Protein AF-A0A9P6LMK4-F1 (afdb_monomer)

Foldseek 3Di:
DLDDDLVDFDDDWDDWDWADLDVQKIKTFARDPLRAWAAEEEEAQGCPCVQDADPLRGAPNQVVSPVVHTYIYGHPVLPVVPVQVSVVSSLVVLLPDPRHPPSLAYEYEYLDQVSQQSCQVNVVVRNNHAEYEYQWEPVCVVVHDDHPHAYEYEYEADDDDDADDDRRYHYDYDRPQPTSCCQGPPDPRPPVVVNVVVVLVVLCGRCVRRVPDADPVVSLVCQLVCCQEPVLRLSSNLSSDGQFDWDALPVLRDADTGSPRRSVCSVPQGSVQAAPPWDWAWDDWDDGSPDIDTDTDTDDDLQGDRNSNDNPPDDPLDPPAQKDKDFAQPPDVLADHHNDLVSLVVVCVQVVSAWDGDVGMIIGHLLQRLQVSLCVVVDVLQDDDHDLVVVLVCLVVLCVCVVNVPPDQQAEAEAEFFDQPQDDPVVLVVSVVSVVSSCVVRVNNNYHYPPDSLLVNLLQFFPVVVVLQVVLCVVVVFDDWAKDPLPEAGPAQPADKAKDFRGDSDPVPRDPPDPDDRNHDDPDDDDPPPDDDDDDGHMIMTGDAPQVVFKKKKWWWFWDQDPPADVRIAIDGLAIKMWGQDPVRDIAIEGDDQVNQVVLQHGPCRVRVVVRSSLRSSVVVPDSNCVQCQGTWIFIKGASGRNHTIGGSHIHHLSNHLRCLNRYPPPGSNSSSSSSSVRVSNSPPPVVVVVPPPDDDDDDPDDPDDDPDDDDD

Structure (mmCIF, N/CA/C/O backbone):
data_AF-A0A9P6LMK4-F1
#
_entry.id   AF-A0A9P6LMK4-F1
#
loop_
_atom_site.group_PDB
_atom_site.id
_atom_site.type_symbol
_atom_site.label_atom_id
_atom_site.label_alt_id
_atom_site.label_comp_id
_atom_site.label_asym_id
_atom_site.label_entity_id
_atom_site.label_seq_id
_atom_site.pdbx_PDB_ins_code
_atom_site.Cartn_x
_atom_site.Cartn_y
_atom_site.Cartn_z
_atom_site.occupancy
_atom_site.B_iso_or_equiv
_atom_site.auth_seq_id
_atom_site.auth_comp_id
_atom_site.auth_asym_id
_atom_site.auth_atom_id
_atom_site.pdbx_PDB_model_num
ATOM 1 N N . MET A 1 1 ? -28.584 -21.610 -6.513 1.00 49.00 1 MET A N 1
ATOM 2 C CA . MET A 1 1 ? -27.426 -20.727 -6.280 1.00 49.00 1 MET A CA 1
ATOM 3 C C . MET A 1 1 ? -27.104 -20.815 -4.800 1.00 49.00 1 MET A C 1
ATOM 5 O O . MET A 1 1 ? -28.068 -20.847 -4.040 1.00 49.00 1 MET A O 1
ATOM 9 N N . PRO A 1 2 ? -25.833 -20.981 -4.399 1.00 67.62 2 PRO A N 1
ATOM 10 C CA . PRO A 1 2 ? -25.477 -21.118 -2.985 1.00 67.62 2 PRO A CA 1
ATOM 11 C C . PRO A 1 2 ? -25.819 -19.855 -2.171 1.00 67.62 2 PRO A C 1
ATOM 13 O O . PRO A 1 2 ? -26.168 -19.983 -1.002 1.00 67.62 2 PRO A O 1
ATOM 16 N N . TYR A 1 3 ? -25.845 -18.676 -2.811 1.00 84.88 3 TYR A N 1
ATOM 17 C CA . TYR A 1 3 ? -26.126 -17.379 -2.180 1.00 84.88 3 TYR A CA 1
ATOM 18 C C . TYR A 1 3 ? -27.161 -16.534 -2.955 1.00 84.88 3 TYR A C 1
ATOM 20 O O . TYR A 1 3 ? -27.864 -17.054 -3.831 1.00 84.88 3 TYR A O 1
ATOM 28 N N . ALA A 1 4 ? -27.325 -15.259 -2.572 1.00 83.62 4 ALA A N 1
ATOM 29 C CA . ALA A 1 4 ? -28.369 -14.369 -3.082 1.00 83.62 4 ALA A CA 1
ATOM 30 C C . ALA A 1 4 ? -28.249 -14.098 -4.594 1.00 83.62 4 ALA A C 1
ATOM 32 O O . ALA A 1 4 ? -27.177 -14.158 -5.185 1.00 83.62 4 ALA A O 1
ATOM 33 N N . ASP A 1 5 ? -29.385 -13.798 -5.224 1.00 86.19 5 ASP A N 1
ATOM 34 C CA . ASP A 1 5 ? -29.464 -13.465 -6.647 1.00 86.19 5 ASP A CA 1
ATOM 35 C C . ASP A 1 5 ? -28.920 -12.054 -6.904 1.00 86.19 5 ASP A C 1
ATOM 37 O O . ASP A 1 5 ? -29.637 -11.074 -6.688 1.00 86.19 5 ASP A O 1
ATOM 41 N N . ILE A 1 6 ? -27.682 -11.966 -7.404 1.00 90.00 6 ILE A N 1
ATOM 42 C CA . ILE A 1 6 ? -26.979 -10.693 -7.620 1.00 90.00 6 ILE A CA 1
ATOM 43 C C . ILE A 1 6 ? -27.633 -9.772 -8.661 1.00 90.00 6 ILE A C 1
ATOM 45 O O . ILE A 1 6 ? -27.254 -8.609 -8.775 1.00 90.00 6 ILE A O 1
ATOM 49 N N . SER A 1 7 ? -28.629 -10.261 -9.416 1.00 88.00 7 SER A N 1
ATOM 50 C CA . SER A 1 7 ? -29.440 -9.419 -10.307 1.00 88.00 7 SER A CA 1
ATOM 51 C C . SER A 1 7 ? -30.420 -8.510 -9.553 1.00 88.00 7 SER A C 1
ATOM 53 O O . SER A 1 7 ? -31.051 -7.636 -10.152 1.00 88.00 7 SER A O 1
ATOM 55 N N . LYS A 1 8 ? -30.562 -8.710 -8.238 1.00 91.38 8 LYS A N 1
ATOM 56 C CA . LYS A 1 8 ? -31.382 -7.899 -7.338 1.00 91.38 8 LYS A CA 1
ATOM 57 C C . LYS A 1 8 ? -30.483 -7.167 -6.345 1.00 91.38 8 LYS A C 1
ATOM 59 O O . LYS A 1 8 ? -29.432 -7.685 -5.993 1.00 91.38 8 LYS A O 1
ATOM 64 N N . PRO A 1 9 ? -30.891 -5.987 -5.852 1.00 89.81 9 PRO A N 1
ATOM 65 C CA . PRO A 1 9 ? -30.144 -5.313 -4.800 1.00 89.81 9 PRO A CA 1
ATOM 66 C C . PRO A 1 9 ? -30.101 -6.176 -3.526 1.00 89.81 9 PRO A C 1
ATOM 68 O O . PRO A 1 9 ? -31.093 -6.855 -3.218 1.00 89.81 9 PRO A O 1
ATOM 71 N N . PRO A 1 10 ? -29.000 -6.126 -2.754 1.00 91.06 10 PRO A N 1
ATOM 72 C CA . PRO A 1 10 ? -28.909 -6.841 -1.491 1.00 91.06 10 PRO A CA 1
ATOM 73 C C . PRO A 1 10 ? -29.942 -6.317 -0.486 1.00 91.06 10 PRO A C 1
ATOM 75 O O . PRO A 1 10 ? -30.407 -5.174 -0.560 1.00 91.06 10 PRO A O 1
ATOM 78 N N . ALA A 1 11 ? -30.294 -7.153 0.492 1.00 86.88 11 ALA A N 1
ATOM 79 C CA . ALA A 1 11 ? -31.159 -6.729 1.586 1.00 86.88 11 ALA A CA 1
ATOM 80 C C . ALA A 1 11 ? -30.524 -5.546 2.350 1.00 86.88 11 ALA A C 1
ATOM 82 O O . ALA A 1 11 ? -29.304 -5.522 2.541 1.00 86.88 11 ALA A O 1
ATOM 83 N N . PRO A 1 12 ? -31.327 -4.568 2.806 1.00 85.62 12 PRO A N 1
ATOM 84 C CA . PRO A 1 12 ? -30.803 -3.430 3.544 1.00 85.62 12 PRO A CA 1
ATOM 85 C C . PRO A 1 12 ? -30.159 -3.884 4.855 1.00 85.62 12 PRO A C 1
ATOM 87 O O . PRO A 1 12 ? -30.658 -4.782 5.537 1.00 85.62 12 PRO A O 1
ATOM 90 N N . LEU A 1 13 ? -29.064 -3.221 5.221 1.00 86.19 13 LEU A N 1
ATOM 91 C CA . LEU A 1 13 ? -28.399 -3.462 6.495 1.00 86.19 13 LEU A CA 1
ATOM 92 C C . LEU A 1 13 ? -29.277 -3.019 7.675 1.00 86.19 13 LEU A C 1
ATOM 94 O O . LEU A 1 13 ? -30.058 -2.068 7.545 1.00 86.19 13 LEU A O 1
ATOM 98 N N . PRO A 1 14 ? -29.118 -3.656 8.848 1.00 89.19 14 PRO A N 1
ATOM 99 C CA . PRO A 1 14 ? -29.705 -3.166 10.085 1.00 89.19 14 PRO A CA 1
ATOM 100 C C . PRO A 1 14 ? -29.311 -1.707 10.351 1.00 89.19 14 PRO A C 1
ATOM 102 O O . PRO A 1 14 ? -28.138 -1.333 10.277 1.00 89.19 14 PRO A O 1
ATOM 105 N N . GLN A 1 15 ? -30.306 -0.878 10.659 1.00 88.12 15 GLN A N 1
ATOM 106 C CA . GLN A 1 15 ? -30.102 0.523 11.019 1.00 88.12 15 GLN A CA 1
ATOM 107 C C . GLN A 1 15 ? -29.977 0.679 12.533 1.00 88.12 15 GLN A C 1
ATOM 109 O O . GLN A 1 15 ? -30.588 -0.064 13.304 1.00 88.12 15 GLN A O 1
ATOM 114 N N . THR A 1 16 ? -29.204 1.678 12.952 1.00 91.50 16 THR A N 1
ATOM 115 C CA . THR A 1 16 ? -29.084 2.053 14.358 1.00 91.50 16 THR A CA 1
ATOM 116 C C . THR A 1 16 ? -30.413 2.602 14.871 1.00 91.50 16 THR A C 1
ATOM 118 O O . THR A 1 16 ? -30.979 3.543 14.319 1.00 91.50 16 THR A O 1
ATOM 121 N N . GLN A 1 17 ? -30.917 2.007 15.951 1.00 91.44 17 GLN A N 1
ATOM 122 C CA . GLN A 1 17 ? -32.115 2.468 16.646 1.00 91.44 17 GLN A CA 1
ATOM 123 C C . GLN A 1 17 ? -31.818 2.533 18.142 1.00 91.44 17 GLN A C 1
ATOM 125 O O . GLN A 1 17 ? -31.775 1.498 18.809 1.00 91.44 17 GLN A O 1
ATOM 130 N N . LEU A 1 18 ? -31.577 3.750 18.638 1.00 94.88 18 LEU A N 1
ATOM 131 C CA . LEU A 1 18 ? -31.306 4.020 20.047 1.00 94.88 18 LEU A CA 1
ATOM 132 C C . LEU A 1 18 ? -32.566 4.546 20.734 1.00 94.88 18 LEU A C 1
ATOM 134 O O . LEU A 1 18 ? -32.970 5.689 20.520 1.00 94.88 18 LEU A O 1
ATOM 138 N N . ASP A 1 19 ? -33.146 3.725 21.598 1.00 96.50 19 ASP A N 1
ATOM 139 C CA . ASP A 1 19 ? -34.318 4.080 22.387 1.00 96.50 19 ASP A CA 1
ATOM 140 C C . ASP A 1 19 ? -33.890 4.540 23.789 1.00 96.50 19 ASP A C 1
ATOM 142 O O . ASP A 1 19 ? -33.058 3.916 24.453 1.00 96.50 19 ASP A O 1
ATOM 146 N N . THR A 1 20 ? -34.473 5.635 24.280 1.00 97.00 20 THR A N 1
ATOM 147 C CA . THR A 1 20 ? -34.268 6.070 25.671 1.00 97.00 20 THR A CA 1
ATOM 148 C C . THR A 1 20 ? -35.198 5.282 26.590 1.00 97.00 20 THR A C 1
ATOM 150 O O . THR A 1 20 ? -36.416 5.419 26.499 1.00 97.00 20 THR A O 1
ATOM 153 N N . VAL A 1 21 ? -34.636 4.479 27.499 1.00 97.06 21 VAL A N 1
ATOM 154 C CA . VAL A 1 21 ? -35.409 3.709 28.492 1.00 97.06 21 VAL A CA 1
ATOM 155 C C . VAL A 1 21 ? -35.753 4.591 29.694 1.00 97.06 21 VAL A C 1
ATOM 157 O O . VAL A 1 21 ? -36.887 4.601 30.171 1.00 97.06 21 VAL A O 1
ATOM 160 N N . SER A 1 22 ? -34.771 5.349 30.179 1.00 96.62 22 SER A N 1
ATOM 161 C CA . SER A 1 22 ? -34.917 6.377 31.212 1.00 96.62 22 SER A CA 1
ATOM 162 C C . SER A 1 22 ? -33.724 7.333 31.165 1.00 96.62 22 SER A C 1
ATOM 164 O O . SER A 1 22 ? -32.778 7.120 30.412 1.00 96.62 22 SER A O 1
ATOM 166 N N . ASP A 1 23 ? -33.721 8.374 31.998 1.00 95.38 23 ASP A N 1
ATOM 167 C CA . ASP A 1 23 ? -32.556 9.255 32.144 1.00 95.38 23 ASP A CA 1
ATOM 168 C C . ASP A 1 23 ? -31.290 8.451 32.513 1.00 95.38 23 ASP A C 1
ATOM 170 O O . ASP A 1 23 ? -31.252 7.786 33.550 1.00 95.38 23 ASP A O 1
ATOM 174 N N . GLY A 1 24 ? -30.279 8.488 31.637 1.00 95.75 24 GLY A N 1
ATOM 175 C CA . GLY A 1 24 ? -29.028 7.733 31.767 1.00 95.75 24 GLY A CA 1
ATOM 176 C C . GLY A 1 24 ? -29.116 6.240 31.423 1.00 95.75 24 GLY A C 1
ATOM 177 O O . GLY A 1 24 ? -28.181 5.510 31.739 1.00 95.75 24 GLY A O 1
ATOM 178 N N . VAL A 1 25 ? -30.207 5.769 30.802 1.00 98.06 25 VAL A N 1
ATOM 179 C CA . VAL A 1 25 ? -30.362 4.378 30.340 1.00 98.06 25 VAL A CA 1
ATOM 180 C C . VAL A 1 25 ? -30.892 4.354 28.907 1.00 98.06 25 VAL A C 1
ATOM 182 O O . VAL A 1 25 ? -31.974 4.874 28.627 1.00 98.06 25 VAL A O 1
ATOM 185 N N . SER A 1 26 ? -30.157 3.712 28.002 1.00 98.31 26 SER A N 1
ATOM 186 C CA . SER A 1 26 ? -30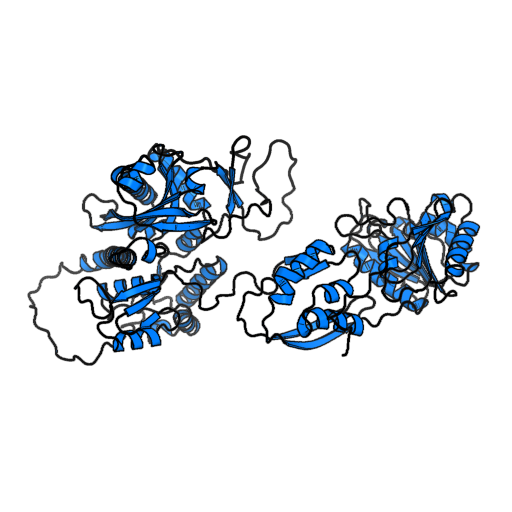.526 3.581 26.584 1.00 98.31 26 SER A CA 1
ATOM 187 C C . SER A 1 26 ? -30.516 2.126 26.129 1.00 98.31 26 SER A C 1
ATOM 189 O O . SER A 1 26 ? -29.826 1.306 26.730 1.00 98.31 26 SER A O 1
ATOM 191 N N . LEU A 1 27 ? -31.287 1.809 25.090 1.00 98.44 27 LEU A N 1
ATOM 192 C CA . LEU A 1 27 ? -31.369 0.491 24.467 1.00 98.44 27 LEU A CA 1
ATOM 193 C C . LEU A 1 27 ? -31.049 0.610 22.976 1.00 98.44 27 LEU A C 1
ATOM 195 O O . LEU A 1 27 ? -31.648 1.424 22.281 1.00 98.44 27 LEU A O 1
ATOM 199 N N . LEU A 1 28 ? -30.130 -0.220 22.490 1.00 98.12 28 LEU A N 1
ATOM 200 C CA . LEU A 1 28 ? -29.756 -0.329 21.085 1.00 98.12 28 LEU A CA 1
ATOM 201 C C . LEU A 1 28 ? -30.049 -1.743 20.572 1.00 98.12 28 LEU A C 1
ATOM 203 O O . LEU A 1 28 ? -29.677 -2.739 21.198 1.00 98.12 28 LEU A O 1
ATOM 207 N N . LEU A 1 29 ? -30.733 -1.824 19.432 1.00 97.44 29 LEU A N 1
ATOM 208 C CA . LEU A 1 29 ? -31.042 -3.084 18.750 1.00 97.44 29 LEU A CA 1
ATOM 209 C C . LEU A 1 29 ? -29.797 -3.703 18.084 1.00 97.44 29 LEU A C 1
ATOM 211 O O . LEU A 1 29 ? -28.877 -2.967 17.733 1.00 97.44 29 LEU A O 1
ATOM 215 N N . PRO A 1 30 ? -29.769 -5.033 17.859 1.00 95.69 30 PRO A N 1
ATOM 216 C CA . PRO A 1 30 ? -28.640 -5.704 17.230 1.00 95.69 30 PRO A CA 1
ATOM 217 C C . PRO A 1 30 ? -28.463 -5.229 15.790 1.00 95.69 30 PRO A C 1
ATOM 219 O O . PRO A 1 30 ? -29.439 -5.051 15.056 1.00 95.69 30 PRO A O 1
ATOM 222 N N . LEU A 1 31 ? -27.204 -5.104 15.379 1.00 94.88 31 LEU A N 1
ATOM 223 C CA . LEU A 1 31 ? -26.791 -4.670 14.045 1.00 94.88 31 LEU A CA 1
ATOM 224 C C . LEU A 1 31 ? -26.336 -5.831 13.148 1.00 94.88 31 LEU A C 1
ATOM 226 O O . LEU A 1 31 ? -25.903 -5.613 12.021 1.00 94.88 31 LEU A O 1
ATOM 230 N N . SER A 1 32 ? -26.484 -7.076 13.610 1.00 92.44 32 SER A N 1
ATOM 231 C CA . SER A 1 32 ? -26.269 -8.264 12.777 1.00 92.44 32 SER A CA 1
ATOM 232 C C . SER A 1 32 ? -27.483 -8.569 11.887 1.00 92.44 32 SER A C 1
ATOM 234 O O . SER A 1 32 ? -28.632 -8.319 12.266 1.00 92.44 32 SER A O 1
ATOM 236 N N . ARG A 1 33 ? -27.252 -9.208 10.729 1.00 90.12 33 ARG A N 1
ATOM 237 C CA . ARG A 1 33 ? -28.308 -9.663 9.793 1.00 90.12 33 ARG A CA 1
ATOM 238 C C . ARG A 1 33 ? -29.353 -10.584 10.439 1.00 90.12 33 ARG A C 1
ATOM 240 O O . ARG A 1 33 ? -30.477 -10.667 9.954 1.00 90.12 33 ARG A O 1
ATOM 247 N N . ARG A 1 34 ? -29.007 -11.249 11.549 1.00 91.00 34 ARG A N 1
ATOM 248 C CA . ARG A 1 34 ? -29.935 -12.085 12.328 1.00 91.00 34 ARG A CA 1
ATOM 249 C C . ARG A 1 34 ? -31.117 -11.274 12.872 1.00 91.00 34 ARG A C 1
ATOM 251 O O . ARG A 1 34 ? -32.186 -11.839 13.082 1.00 91.00 34 ARG A O 1
ATOM 258 N N . GLY A 1 35 ? -30.932 -9.975 13.128 1.00 92.31 35 GLY A N 1
ATOM 259 C CA . GLY A 1 35 ? -31.978 -9.047 13.577 1.00 92.31 35 GLY A CA 1
ATOM 260 C C . GLY A 1 35 ? -32.536 -9.300 14.986 1.00 92.31 35 GLY A C 1
ATOM 261 O O . GLY A 1 35 ? -33.314 -8.485 15.483 1.00 92.31 35 GLY A O 1
ATOM 262 N N . VAL A 1 36 ? -32.132 -10.395 15.631 1.00 95.31 36 VAL A N 1
ATOM 263 C CA . VAL A 1 36 ? -32.471 -10.797 17.000 1.00 95.31 36 VAL A CA 1
ATOM 264 C C . VAL A 1 36 ? -31.218 -11.306 17.708 1.00 95.31 36 VAL A C 1
ATOM 266 O O . VAL A 1 36 ? -30.311 -11.839 17.063 1.00 95.31 36 VAL A O 1
ATOM 269 N N . GLY A 1 37 ? -31.180 -11.185 19.031 1.00 96.75 37 GLY A N 1
ATOM 270 C CA . GLY A 1 37 ? -30.069 -11.682 19.839 1.00 96.75 37 GLY A CA 1
ATOM 271 C C . GLY A 1 37 ? -30.296 -11.497 21.335 1.00 96.75 37 GLY A C 1
ATOM 272 O O . GLY A 1 37 ? -31.302 -10.905 21.727 1.00 96.75 37 GLY A O 1
ATOM 273 N N . PRO A 1 38 ? -29.409 -12.029 22.187 1.00 98.12 38 PRO A N 1
ATOM 274 C CA . PRO A 1 38 ? -29.599 -11.979 23.628 1.00 98.12 38 PRO A CA 1
ATOM 275 C C . PRO A 1 38 ? -29.313 -10.584 24.184 1.00 98.12 38 PRO A C 1
ATOM 277 O O . PRO A 1 38 ? -28.677 -9.740 23.544 1.00 98.12 38 PRO A O 1
ATOM 280 N N . GLY A 1 39 ? -29.767 -10.362 25.413 1.00 98.38 39 GLY A N 1
ATOM 281 C CA . GLY A 1 39 ? -29.558 -9.103 26.107 1.00 98.38 39 GLY A CA 1
ATOM 282 C C . GLY A 1 39 ? -28.141 -8.949 26.656 1.00 98.38 39 GLY A C 1
ATOM 283 O O . GLY A 1 39 ? -27.558 -9.881 27.210 1.00 98.38 39 GLY A O 1
ATOM 284 N N . LEU A 1 40 ? -27.606 -7.739 26.556 1.00 98.75 40 LEU A N 1
ATOM 285 C CA . LEU A 1 40 ? -26.348 -7.331 27.160 1.00 98.75 40 LEU A CA 1
ATOM 286 C C . LEU A 1 40 ? -26.556 -6.006 27.889 1.00 98.75 40 LEU A C 1
ATOM 288 O O . LEU A 1 40 ? -27.012 -5.030 27.299 1.00 98.75 40 LEU A O 1
ATOM 292 N N . VAL A 1 41 ? -26.209 -5.957 29.170 1.00 98.75 41 VAL A N 1
ATOM 293 C CA . VAL A 1 41 ? -26.172 -4.713 29.940 1.00 98.75 41 VAL A CA 1
ATOM 294 C C . VAL A 1 41 ? -24.727 -4.239 30.013 1.00 98.75 41 VAL A C 1
ATOM 296 O O . VAL A 1 41 ? -23.855 -4.985 30.455 1.00 98.75 41 VAL A O 1
ATOM 299 N N . ILE A 1 42 ? -24.468 -2.997 29.615 1.00 98.75 42 ILE A N 1
ATOM 300 C CA . ILE A 1 42 ? -23.147 -2.377 29.734 1.00 98.75 42 ILE A CA 1
ATOM 301 C C . ILE A 1 42 ? -23.215 -1.146 30.640 1.00 98.75 42 ILE A C 1
ATOM 303 O O . ILE A 1 42 ? -24.103 -0.304 30.519 1.00 98.75 42 ILE A O 1
ATOM 307 N N . LEU A 1 43 ? -22.273 -1.054 31.569 1.00 98.50 43 LEU A N 1
ATOM 308 C CA . LEU A 1 43 ? -22.093 0.066 32.484 1.00 98.50 43 LEU A CA 1
ATOM 309 C C . LEU A 1 43 ? -20.969 0.935 31.928 1.00 98.50 43 LEU A C 1
ATOM 311 O O . LEU A 1 43 ? -19.823 0.481 31.847 1.00 98.50 43 LEU A O 1
ATOM 315 N N . VAL A 1 44 ? -21.315 2.147 31.506 1.00 96.94 44 VAL A N 1
ATOM 316 C CA . VAL A 1 44 ? -20.439 3.037 30.737 1.00 96.94 44 VAL A CA 1
ATOM 317 C C . VAL A 1 44 ? -20.318 4.406 31.412 1.00 96.94 44 VAL A C 1
ATOM 319 O O . VAL A 1 44 ? -21.247 4.829 32.103 1.00 96.94 44 VAL A O 1
ATOM 322 N N . PRO A 1 45 ? -19.206 5.135 31.203 1.00 92.56 45 PRO A N 1
ATOM 323 C CA . PRO A 1 45 ? -19.042 6.469 31.778 1.00 92.56 45 PRO A CA 1
ATOM 324 C C . PRO A 1 45 ? -20.060 7.476 31.225 1.00 92.56 45 PRO A C 1
ATOM 326 O O . PRO A 1 45 ? -20.534 8.331 31.969 1.00 92.56 45 PRO A O 1
ATOM 329 N N . SER A 1 46 ? -20.417 7.368 29.940 1.00 92.25 46 SER A N 1
ATOM 330 C CA . SER A 1 46 ? -21.453 8.191 29.315 1.00 92.25 46 SER A CA 1
ATOM 331 C C . SER A 1 46 ? -22.106 7.503 28.107 1.00 92.25 46 SER A C 1
ATOM 333 O O . SER A 1 46 ? -21.477 6.676 27.447 1.00 92.25 46 SER A O 1
ATOM 335 N N . ILE A 1 47 ? -23.358 7.871 27.810 1.00 92.50 47 ILE A N 1
ATOM 336 C CA . ILE A 1 47 ? -24.125 7.493 26.612 1.00 92.50 47 ILE A CA 1
ATOM 337 C C . ILE A 1 47 ? -24.236 8.631 25.585 1.00 92.50 47 ILE A C 1
ATOM 339 O O . ILE A 1 47 ? -24.868 8.439 24.552 1.00 92.50 47 ILE A O 1
ATOM 343 N N . GLU A 1 48 ? -23.639 9.804 25.821 1.00 91.94 48 GLU A N 1
ATOM 344 C CA . GLU A 1 48 ? -23.728 10.949 24.895 1.00 91.94 48 GLU A CA 1
ATOM 345 C C . GLU A 1 48 ? -23.247 10.580 23.480 1.00 91.94 48 GLU A C 1
ATOM 347 O O . GLU A 1 48 ? -23.871 10.932 22.482 1.00 91.94 48 GLU A O 1
ATOM 352 N N . LYS A 1 49 ? -22.179 9.780 23.406 1.00 93.50 49 LYS A N 1
ATOM 353 C CA . LYS A 1 49 ? -21.586 9.265 22.167 1.00 93.50 49 LYS A CA 1
ATOM 354 C C . LYS A 1 49 ? -21.983 7.811 21.866 1.00 93.50 49 LYS A C 1
ATOM 356 O O . LYS A 1 49 ? -21.219 7.083 21.241 1.00 93.50 49 LYS A O 1
ATOM 361 N N . ALA A 1 50 ? -23.166 7.364 22.300 1.00 94.00 50 ALA A N 1
ATOM 362 C CA . ALA A 1 50 ? -23.605 5.963 22.179 1.00 94.00 50 ALA A CA 1
ATOM 363 C C . ALA A 1 50 ? -23.733 5.435 20.739 1.00 94.00 50 ALA A C 1
ATOM 365 O O . ALA A 1 50 ? -23.780 4.223 20.550 1.00 94.00 50 ALA A O 1
ATOM 366 N N . LEU A 1 51 ? -23.812 6.323 19.743 1.00 95.44 51 LEU A N 1
ATOM 367 C CA . LEU A 1 51 ? -23.844 5.978 18.316 1.00 95.44 51 LEU A CA 1
ATOM 368 C C . LEU A 1 51 ? -22.625 6.509 17.549 1.00 95.44 51 LEU A C 1
ATOM 370 O O . LEU A 1 51 ? -22.613 6.463 16.323 1.00 95.44 51 LEU A O 1
ATOM 374 N N . ALA A 1 52 ? -21.627 7.056 18.248 1.00 93.88 52 ALA A N 1
ATOM 375 C CA . ALA A 1 52 ? -20.476 7.666 17.600 1.00 93.88 52 ALA A CA 1
ATOM 376 C C . ALA A 1 52 ? -19.522 6.609 17.036 1.00 93.88 52 ALA A C 1
ATOM 378 O O . ALA A 1 52 ? -19.372 5.513 17.591 1.00 93.88 52 ALA A O 1
ATOM 379 N N . ILE A 1 53 ? -18.854 7.005 15.958 1.00 91.12 53 ILE A N 1
ATOM 380 C CA . ILE A 1 53 ? -17.721 6.327 15.344 1.00 91.12 53 ILE A CA 1
ATOM 381 C C . ILE A 1 53 ? -16.701 7.433 15.069 1.00 91.12 53 ILE A C 1
ATOM 383 O O . ILE A 1 53 ? -17.012 8.378 14.346 1.00 91.12 53 ILE A O 1
ATOM 387 N N . GLU A 1 54 ? -15.529 7.370 15.698 1.00 89.69 54 GLU A N 1
ATOM 388 C CA . GLU A 1 54 ? -14.466 8.374 15.530 1.00 89.69 54 GLU A CA 1
ATOM 389 C C . GLU A 1 54 ? -13.212 7.661 15.036 1.00 89.69 54 GLU A C 1
ATOM 391 O O . GLU A 1 54 ? -12.803 6.665 15.630 1.00 89.69 54 GLU A O 1
ATOM 396 N N . ASP A 1 55 ? -12.643 8.132 13.924 1.00 84.31 55 ASP A N 1
ATOM 397 C CA . ASP A 1 55 ? -11.451 7.550 13.291 1.00 84.31 55 ASP A CA 1
ATOM 398 C C . ASP A 1 55 ? -11.550 6.022 13.072 1.00 84.31 55 ASP A C 1
ATOM 400 O O . ASP A 1 55 ? -10.605 5.273 13.313 1.00 84.31 55 ASP A O 1
ATOM 404 N N . GLY A 1 56 ? -12.727 5.544 12.646 1.00 83.56 56 GLY A N 1
ATOM 405 C CA . GLY A 1 56 ? -13.008 4.118 12.420 1.00 83.56 56 GLY A CA 1
ATOM 406 C C . GLY A 1 56 ? -13.227 3.292 13.696 1.00 83.56 56 GLY A C 1
ATOM 407 O O . GLY A 1 56 ? -13.367 2.072 13.625 1.00 83.56 56 GLY A O 1
ATOM 408 N N . VAL A 1 57 ? -13.263 3.922 14.876 1.00 89.88 57 VAL A N 1
ATOM 409 C CA . VAL A 1 57 ? -13.487 3.247 16.161 1.00 89.88 57 VAL A CA 1
ATOM 410 C C . VAL A 1 57 ? -14.945 3.416 16.601 1.00 89.88 57 VAL A C 1
ATOM 412 O O . VAL A 1 57 ? -15.354 4.536 16.926 1.00 89.88 57 VAL A O 1
ATOM 415 N N . PRO A 1 58 ? -15.744 2.333 16.671 1.00 92.62 58 PRO A N 1
ATOM 416 C CA . PRO A 1 58 ? -17.120 2.415 17.137 1.00 92.62 58 PRO A CA 1
ATOM 417 C C . PRO A 1 58 ? -17.202 2.595 18.656 1.00 92.62 58 PRO A C 1
ATOM 419 O O . PRO A 1 58 ? -16.408 2.050 19.428 1.00 92.62 58 PRO A O 1
ATOM 422 N N . SER A 1 59 ? -18.228 3.319 19.100 1.00 95.56 59 SER A N 1
ATOM 423 C CA . SER A 1 59 ? -18.621 3.373 20.509 1.00 95.56 59 SER A CA 1
ATOM 424 C C . SER A 1 59 ? -18.967 1.983 21.070 1.00 95.56 59 SER A C 1
ATOM 426 O O . SER A 1 59 ? -19.327 1.060 20.335 1.00 95.56 59 SER A O 1
ATOM 428 N N . LEU A 1 60 ? -18.915 1.833 22.400 1.00 96.56 60 LEU A N 1
ATOM 429 C CA . LEU A 1 60 ? -19.215 0.557 23.065 1.00 96.56 60 LEU A CA 1
ATOM 430 C C . LEU A 1 60 ? -20.593 -0.025 22.699 1.00 96.56 60 LEU A C 1
ATOM 432 O O . LEU A 1 60 ? -20.646 -1.223 22.416 1.00 96.56 60 LEU A O 1
ATOM 436 N N . PRO A 1 61 ? -21.700 0.752 22.672 1.00 97.12 61 PRO A N 1
ATOM 437 C CA . PRO A 1 61 ? -22.993 0.200 22.283 1.00 97.12 61 PRO A CA 1
ATOM 438 C C . PRO A 1 61 ? -23.005 -0.316 20.843 1.00 97.12 61 PRO A C 1
ATOM 440 O O . PRO A 1 61 ? -23.484 -1.426 20.620 1.00 97.12 61 PRO A O 1
ATOM 443 N N . ILE A 1 62 ? -22.441 0.439 19.890 1.00 95.81 62 ILE A N 1
ATOM 444 C CA . ILE A 1 62 ? -22.347 0.022 18.481 1.00 95.81 62 ILE A CA 1
ATOM 445 C C . ILE A 1 62 ? -21.562 -1.282 18.368 1.00 95.81 62 ILE A C 1
ATOM 447 O O . ILE A 1 62 ? -22.075 -2.247 17.808 1.00 95.81 62 ILE A O 1
ATOM 451 N N . LYS A 1 63 ? -20.373 -1.349 18.980 1.00 94.69 63 LYS A N 1
ATOM 452 C CA . LYS A 1 63 ? -19.503 -2.527 18.913 1.00 94.69 63 LYS A CA 1
ATOM 453 C C . LYS A 1 63 ? -20.211 -3.800 19.389 1.00 94.69 63 LYS A C 1
ATOM 455 O O . LYS A 1 63 ? -20.143 -4.840 18.742 1.00 94.69 63 LYS A O 1
ATOM 460 N N . TRP A 1 64 ? -20.930 -3.728 20.510 1.00 97.00 64 TRP A N 1
ATOM 461 C CA . TRP A 1 64 ? -21.683 -4.876 21.027 1.00 97.00 64 TRP A CA 1
ATOM 462 C C . TRP A 1 64 ? -22.956 -5.181 20.228 1.00 97.00 64 TRP A C 1
ATOM 464 O O . TRP A 1 64 ? -23.362 -6.341 20.142 1.00 97.00 64 TRP A O 1
ATOM 474 N N . ALA A 1 65 ? -23.582 -4.179 19.617 1.00 96.62 65 ALA A N 1
ATOM 475 C CA . ALA A 1 65 ? -24.718 -4.402 18.735 1.00 96.62 65 ALA A CA 1
ATOM 476 C C . ALA A 1 65 ? -24.297 -5.094 17.424 1.00 96.62 65 ALA A C 1
ATOM 478 O O . ALA A 1 65 ? -25.027 -5.963 16.939 1.00 96.62 65 ALA A O 1
ATOM 479 N N . GLU A 1 66 ? -23.116 -4.780 16.878 1.00 93.88 66 GLU A N 1
ATOM 480 C CA . GLU A 1 66 ? -22.526 -5.457 15.708 1.00 93.88 66 GLU A CA 1
ATOM 481 C C . GLU A 1 66 ? -22.213 -6.936 15.986 1.00 93.88 66 GLU A C 1
ATOM 483 O O . GLU A 1 66 ? -22.443 -7.785 15.128 1.00 93.88 66 GLU A O 1
ATOM 488 N N . GLU A 1 67 ? -21.851 -7.279 17.227 1.00 94.88 67 GLU A N 1
ATOM 489 C CA . GLU A 1 67 ? -21.736 -8.668 17.712 1.00 94.88 67 GLU A CA 1
ATOM 490 C C . GLU A 1 67 ? -23.089 -9.395 17.845 1.00 94.88 67 GLU A C 1
ATOM 492 O O . GLU A 1 67 ? -23.144 -10.557 18.252 1.00 94.88 67 GLU A O 1
ATOM 497 N N . GLY A 1 68 ? -24.199 -8.723 17.530 1.00 95.38 68 GLY A N 1
ATOM 498 C CA . GLY A 1 68 ? -25.542 -9.289 17.531 1.00 95.38 68 GLY A CA 1
ATOM 499 C C . GLY A 1 68 ? -26.259 -9.258 18.879 1.00 95.38 68 GLY A C 1
ATOM 500 O O . GLY A 1 68 ? -27.262 -9.954 19.020 1.00 95.38 68 GLY A O 1
ATOM 501 N N . TYR A 1 69 ? -25.795 -8.478 19.857 1.00 97.81 69 TYR A N 1
ATOM 502 C CA . TYR A 1 69 ? -26.506 -8.293 21.126 1.00 97.81 69 TYR A CA 1
ATOM 503 C C . TYR A 1 69 ? -27.539 -7.165 21.046 1.00 97.81 69 TYR A C 1
ATOM 505 O O . TYR A 1 69 ? -27.389 -6.216 20.278 1.00 97.81 69 TYR A O 1
ATOM 513 N N . ILE A 1 70 ? -28.563 -7.228 21.900 1.00 98.12 70 ILE A N 1
ATOM 514 C CA . ILE A 1 70 ? -29.321 -6.028 22.279 1.00 98.12 70 ILE A CA 1
ATOM 515 C C . ILE A 1 70 ? -28.618 -5.405 23.460 1.00 98.12 70 ILE A C 1
ATOM 517 O O . ILE A 1 70 ? -28.455 -6.050 24.496 1.00 98.12 70 ILE A O 1
ATOM 521 N N . VAL A 1 71 ? -28.239 -4.145 23.321 1.00 98.56 71 VAL A N 1
ATOM 522 C CA . VAL A 1 71 ? -27.386 -3.483 24.296 1.00 98.56 71 VAL A CA 1
ATOM 523 C C . VAL A 1 71 ? -28.207 -2.491 25.097 1.00 98.56 71 VAL A C 1
ATOM 525 O O . VAL A 1 71 ? -28.732 -1.536 24.538 1.00 98.56 71 VAL A O 1
ATOM 528 N N . VAL A 1 72 ? -28.291 -2.686 26.412 1.00 98.69 72 VAL A N 1
ATOM 529 C CA . VAL A 1 72 ? -28.754 -1.651 27.338 1.00 98.69 72 VAL A CA 1
ATOM 530 C C . VAL A 1 72 ? -27.545 -0.990 27.985 1.00 98.69 72 VAL A C 1
ATOM 532 O O . VAL A 1 72 ? -26.850 -1.613 28.788 1.00 98.69 72 VAL A O 1
ATOM 535 N N . ALA A 1 73 ? -27.294 0.270 27.641 1.00 98.50 73 ALA A N 1
ATOM 536 C CA . ALA A 1 73 ? -26.214 1.060 28.216 1.00 98.50 73 ALA A CA 1
ATOM 537 C C . ALA A 1 73 ? -26.728 1.906 29.386 1.00 98.50 73 ALA A C 1
ATOM 539 O O . ALA A 1 73 ? -27.711 2.636 29.243 1.00 98.50 73 ALA A O 1
ATOM 540 N N . ILE A 1 74 ? -26.058 1.805 30.534 1.00 98.38 74 ILE A N 1
ATOM 541 C CA . ILE A 1 74 ? -26.379 2.516 31.776 1.00 98.38 74 ILE A CA 1
ATOM 542 C C . ILE A 1 74 ? -25.217 3.460 32.108 1.00 98.38 74 ILE A C 1
ATOM 544 O O . ILE A 1 74 ? -24.080 3.004 32.209 1.00 98.38 74 ILE A O 1
ATOM 548 N N . GLU A 1 75 ? -25.496 4.750 32.305 1.00 96.44 75 GLU A N 1
ATOM 549 C CA . GLU A 1 75 ? -24.536 5.741 32.818 1.00 96.44 75 GLU A CA 1
ATOM 550 C C . GLU A 1 75 ? -24.418 5.690 34.347 1.00 96.44 75 GLU A C 1
ATOM 552 O O . GLU A 1 75 ? -25.362 5.326 35.054 1.00 96.44 75 GLU A O 1
ATOM 557 N N . GLN A 1 76 ? -23.296 6.176 34.885 1.00 94.56 76 GLN A N 1
ATOM 558 C CA . GLN A 1 76 ? -23.068 6.258 36.333 1.00 94.56 76 GLN A CA 1
ATOM 559 C C . GLN A 1 76 ? -24.197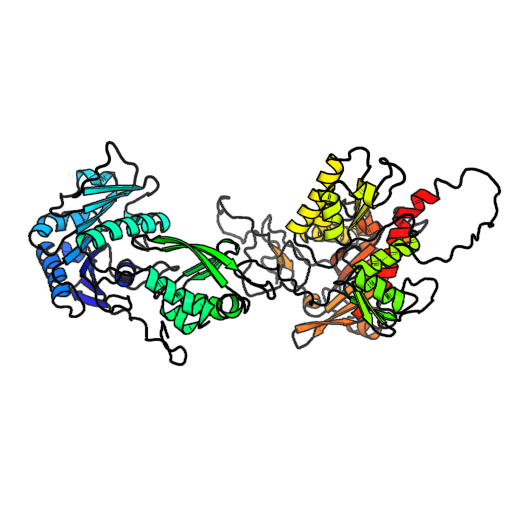 6.977 37.091 1.00 94.56 76 GLN A C 1
ATOM 561 O O . GLN A 1 76 ? -24.707 6.447 38.081 1.00 94.56 76 GLN A O 1
ATOM 566 N N . LYS A 1 77 ? -24.663 8.126 36.587 1.00 94.25 77 LYS A N 1
ATOM 567 C CA . LYS A 1 77 ? -25.729 8.927 37.218 1.00 94.25 77 LYS A CA 1
ATOM 568 C C . LYS A 1 77 ? -27.049 8.162 37.417 1.00 94.25 77 LYS A C 1
ATOM 570 O O . LYS A 1 77 ? -27.826 8.484 38.314 1.00 94.25 77 LYS A O 1
ATOM 575 N N . ALA A 1 78 ? -27.327 7.154 36.583 1.00 95.50 78 ALA A N 1
ATOM 576 C CA . ALA A 1 78 ? -28.537 6.341 36.695 1.00 95.50 78 ALA A CA 1
ATOM 577 C C . ALA A 1 78 ? -28.445 5.332 37.853 1.00 95.50 78 ALA A C 1
ATOM 579 O O . ALA A 1 78 ? -29.467 4.960 38.432 1.00 95.50 78 ALA A O 1
ATOM 580 N N . LEU A 1 79 ? -27.232 4.913 38.225 1.00 94.94 79 LEU A N 1
ATOM 581 C CA . LEU A 1 79 ? -26.990 4.016 39.358 1.00 94.94 79 LEU A CA 1
ATOM 582 C C . LEU A 1 79 ? -26.931 4.757 40.699 1.00 94.94 79 LEU A C 1
ATOM 584 O O . LEU A 1 79 ? -27.283 4.176 41.721 1.00 94.94 79 LEU A O 1
ATOM 588 N N . GLU A 1 80 ? -26.524 6.029 40.699 1.00 91.12 80 GLU A N 1
ATOM 589 C CA . GLU A 1 80 ? -26.436 6.864 41.910 1.00 91.12 80 GLU A CA 1
ATOM 590 C C . GLU A 1 80 ? -27.795 7.085 42.589 1.00 91.12 80 GLU A C 1
ATOM 592 O O . GLU A 1 80 ? -27.853 7.281 43.802 1.00 91.12 80 GLU A O 1
ATOM 597 N N . LYS A 1 81 ? -28.893 7.021 41.823 1.00 84.06 81 LYS A N 1
ATOM 598 C CA . LYS A 1 81 ? -30.259 7.108 42.358 1.00 84.06 81 LYS A CA 1
ATOM 599 C C . LYS A 1 81 ? -30.641 5.826 43.106 1.00 84.06 81 LYS A C 1
ATOM 601 O O . LYS A 1 81 ? -31.004 5.889 44.276 1.00 84.06 81 LYS A O 1
ATOM 606 N N . ASP A 1 82 ? -30.577 4.683 42.422 1.00 93.25 82 ASP A N 1
ATOM 607 C CA . ASP A 1 82 ? -30.839 3.349 42.978 1.00 93.25 82 ASP A CA 1
ATOM 608 C C . ASP A 1 82 ? -30.343 2.259 42.009 1.00 93.25 82 ASP A C 1
ATOM 610 O O . ASP A 1 82 ? -30.994 1.926 41.016 1.00 93.25 82 ASP A O 1
ATOM 614 N N . ALA A 1 83 ? -29.184 1.671 42.311 1.00 95.06 83 ALA A N 1
ATOM 615 C CA . ALA A 1 83 ? -28.555 0.658 41.467 1.00 95.06 83 ALA A CA 1
ATOM 616 C C . ALA A 1 83 ? -29.433 -0.590 41.249 1.00 95.06 83 ALA A C 1
ATOM 618 O O . ALA A 1 83 ? -29.420 -1.173 40.161 1.00 95.06 83 ALA A O 1
ATOM 619 N N . LYS A 1 84 ? -30.225 -1.000 42.251 1.00 95.00 84 LYS A N 1
ATOM 620 C CA . LYS A 1 84 ? -31.060 -2.204 42.164 1.00 95.00 84 LYS A CA 1
ATOM 621 C C . LYS A 1 84 ? -32.245 -1.988 41.230 1.00 95.00 84 LYS A C 1
ATOM 623 O O . LYS A 1 84 ? -32.523 -2.847 40.385 1.00 95.00 84 LYS A O 1
ATOM 628 N N . SER A 1 85 ? -32.963 -0.873 41.383 1.00 95.56 85 SER A N 1
ATOM 629 C CA . SER A 1 85 ? -34.107 -0.585 40.511 1.00 95.56 85 SER A CA 1
ATOM 630 C C . SER A 1 85 ? -33.668 -0.258 39.087 1.00 95.56 85 SER A C 1
ATOM 632 O O . SER A 1 85 ? -34.305 -0.747 38.156 1.00 95.56 85 SER A O 1
ATOM 634 N N . THR A 1 86 ? -32.540 0.433 38.894 1.00 97.50 86 THR A N 1
ATOM 635 C CA . THR A 1 86 ? -31.976 0.697 37.559 1.00 97.50 86 THR A CA 1
ATOM 636 C C . THR A 1 86 ? -31.583 -0.596 36.837 1.00 97.50 86 THR A C 1
ATOM 638 O O . THR A 1 86 ? -31.941 -0.785 35.674 1.00 97.50 86 THR A O 1
ATOM 641 N N . LEU A 1 87 ? -30.936 -1.549 37.520 1.00 96.69 87 LEU A N 1
ATOM 642 C CA . LEU A 1 87 ? -30.611 -2.848 36.918 1.00 96.69 87 LEU A CA 1
ATOM 643 C C . LEU A 1 87 ? -31.875 -3.685 36.623 1.00 96.69 87 LEU A C 1
ATOM 645 O O . LEU A 1 87 ? -31.971 -4.358 35.593 1.00 96.69 87 LEU A O 1
ATOM 649 N N . SER A 1 88 ? -32.892 -3.597 37.486 1.00 96.38 88 SER A N 1
ATOM 650 C CA . SER A 1 88 ? -34.204 -4.224 37.254 1.00 96.38 88 SER A CA 1
ATOM 651 C C . SER A 1 88 ? -34.942 -3.601 36.058 1.00 96.38 88 SER A C 1
ATOM 653 O O . SER A 1 88 ? -35.610 -4.305 35.303 1.00 96.38 88 SER A O 1
ATOM 655 N N . LEU A 1 89 ? -34.806 -2.288 35.853 1.00 97.38 89 LEU A N 1
ATOM 656 C CA . LEU A 1 89 ? -35.370 -1.573 34.709 1.00 97.38 89 LEU A CA 1
ATOM 657 C C . LEU A 1 89 ? -34.694 -1.998 33.401 1.00 97.38 89 LEU A C 1
ATOM 659 O O . LEU A 1 89 ? -35.389 -2.308 32.437 1.00 97.38 89 LEU A O 1
ATOM 663 N N . ALA A 1 90 ? -33.361 -2.073 33.383 1.00 97.75 90 ALA A N 1
ATOM 664 C CA . ALA A 1 90 ? -32.595 -2.512 32.217 1.00 97.75 90 ALA A CA 1
ATOM 665 C C . ALA A 1 90 ? -32.968 -3.939 31.782 1.00 97.75 90 ALA A C 1
ATOM 667 O O . ALA A 1 90 ? -33.225 -4.205 30.609 1.00 97.75 90 ALA A O 1
ATOM 668 N N . THR A 1 91 ? -33.071 -4.857 32.742 1.00 97.12 91 THR A N 1
ATOM 669 C CA . THR A 1 91 ? -33.434 -6.260 32.476 1.00 97.12 91 THR A CA 1
ATOM 670 C C . THR A 1 91 ? -34.892 -6.415 32.054 1.00 97.12 91 THR A C 1
ATOM 672 O O . THR A 1 91 ? -35.203 -7.251 31.203 1.00 97.12 91 THR A O 1
ATOM 675 N N . LYS A 1 92 ? -35.792 -5.574 32.579 1.00 97.44 92 LYS A N 1
ATOM 676 C CA . LYS A 1 92 ? -37.167 -5.476 32.086 1.00 97.44 92 LYS A CA 1
ATOM 677 C C . LYS A 1 92 ? -37.213 -4.964 30.642 1.00 97.44 92 LYS A C 1
ATOM 679 O O . LYS A 1 92 ? -37.899 -5.573 29.833 1.00 97.44 92 LYS A O 1
ATOM 684 N N . ALA A 1 93 ? -36.461 -3.915 30.303 1.00 98.12 93 ALA A N 1
ATOM 685 C CA . ALA A 1 93 ? -36.410 -3.378 28.941 1.00 98.12 93 ALA A CA 1
ATOM 686 C C . ALA A 1 93 ? -35.936 -4.431 27.922 1.00 98.12 93 ALA A C 1
ATOM 688 O O . ALA A 1 93 ? -36.539 -4.577 26.861 1.00 98.12 93 ALA A O 1
ATOM 689 N N . LEU A 1 94 ? -34.923 -5.230 28.279 1.00 98.19 94 LEU A N 1
ATOM 690 C CA . LEU A 1 94 ? -34.482 -6.376 27.475 1.00 98.19 94 LEU A CA 1
ATOM 691 C C . LEU A 1 94 ? -35.595 -7.419 27.306 1.00 98.19 94 LEU A C 1
ATOM 693 O O . LEU A 1 94 ? -35.884 -7.834 26.188 1.00 98.19 94 LEU A O 1
ATOM 697 N N . ARG A 1 95 ? -36.268 -7.806 28.395 1.00 97.06 95 ARG A N 1
ATOM 698 C CA . ARG A 1 95 ? -37.369 -8.783 28.356 1.00 97.06 95 ARG A CA 1
ATOM 699 C C . ARG A 1 95 ? -38.550 -8.315 27.501 1.00 97.06 95 ARG A C 1
ATOM 701 O O . ARG A 1 95 ? -39.153 -9.132 26.800 1.00 97.06 95 ARG A O 1
ATOM 708 N N . ASP A 1 96 ? -38.889 -7.034 27.583 1.00 97.38 96 ASP A N 1
ATOM 709 C CA . ASP A 1 96 ? -40.018 -6.435 26.868 1.00 97.38 96 ASP A CA 1
ATOM 710 C C . ASP A 1 96 ? -39.690 -6.211 25.377 1.00 97.38 96 ASP A C 1
ATOM 712 O O . ASP A 1 96 ? -40.598 -6.165 24.546 1.00 97.38 96 ASP A O 1
ATOM 716 N N . CYS A 1 97 ? -38.405 -6.161 25.005 1.00 97.12 97 CYS A N 1
ATOM 717 C CA . CYS A 1 97 ? -37.971 -6.087 23.613 1.00 97.12 97 CYS A CA 1
ATOM 718 C C . CYS A 1 97 ? -38.297 -7.386 22.854 1.00 97.12 97 CYS A C 1
ATOM 720 O O . CYS A 1 97 ? -37.899 -8.490 23.233 1.00 97.12 97 CYS A O 1
ATOM 722 N N . ASN A 1 98 ? -39.016 -7.264 21.736 1.00 96.31 98 ASN A N 1
ATOM 723 C CA . ASN A 1 98 ? -39.422 -8.397 20.895 1.00 96.31 98 ASN A CA 1
ATOM 724 C C . ASN A 1 98 ? -38.276 -9.002 20.068 1.00 96.31 98 ASN A C 1
ATOM 726 O O . ASN A 1 98 ? -38.431 -10.099 19.543 1.00 96.31 98 ASN A O 1
ATOM 730 N N . LYS A 1 99 ? -37.142 -8.303 19.950 1.00 96.44 99 LYS A N 1
ATOM 731 C CA . LYS A 1 99 ? -35.934 -8.807 19.285 1.00 96.44 99 LYS A CA 1
ATOM 732 C C . LYS A 1 99 ? -34.987 -9.537 20.245 1.00 96.44 99 LYS A C 1
ATOM 734 O O . LYS A 1 99 ? -33.975 -10.069 19.790 1.00 96.44 99 LYS A O 1
ATOM 739 N N . CYS A 1 100 ? -35.277 -9.530 21.554 1.00 97.44 100 CYS A N 1
ATOM 740 C CA . CYS A 1 100 ? -34.417 -10.133 22.570 1.00 97.44 100 CYS A CA 1
ATOM 741 C C . CYS A 1 100 ? -34.665 -11.620 22.678 1.00 97.44 100 CYS A C 1
ATOM 743 O O . CYS A 1 100 ? -35.651 -12.026 23.280 1.00 97.44 100 CYS A O 1
ATOM 745 N N . GLU A 1 101 ? -33.756 -12.416 22.121 1.00 95.12 101 GLU A N 1
ATOM 746 C CA . GLU A 1 101 ? -33.835 -13.869 22.160 1.00 95.12 101 GLU A CA 1
ATOM 747 C C . GLU A 1 101 ? -32.443 -14.516 22.304 1.00 95.12 101 GLU A C 1
ATOM 749 O O . GLU A 1 101 ? -31.546 -14.255 21.492 1.00 95.12 101 GLU A O 1
ATOM 754 N N . PRO A 1 102 ? -32.250 -15.418 23.283 1.00 96.38 102 PRO A N 1
ATOM 755 C CA . PRO A 1 102 ? -33.206 -15.798 24.329 1.00 96.38 102 PRO A CA 1
ATOM 756 C C . PRO A 1 102 ? -33.341 -14.733 25.444 1.00 96.38 102 PRO A C 1
ATOM 758 O O . PRO A 1 102 ? -32.431 -13.939 25.679 1.00 96.38 102 PRO A O 1
ATOM 761 N N . LYS A 1 103 ? -34.501 -14.691 26.119 1.00 94.69 103 LYS A N 1
ATOM 762 C CA . LYS A 1 103 ? -34.848 -13.675 27.147 1.00 94.69 103 LYS A CA 1
ATOM 763 C C . LYS A 1 103 ? -34.341 -13.975 28.556 1.00 94.69 103 LYS A C 1
ATOM 765 O O . LYS A 1 103 ? -34.416 -13.119 29.440 1.00 94.69 103 LYS A O 1
ATOM 770 N N . ASP A 1 104 ? -33.921 -15.205 28.798 1.00 94.19 104 ASP A N 1
ATOM 771 C CA . ASP A 1 104 ? -33.531 -15.724 30.106 1.00 94.19 104 ASP A CA 1
ATOM 772 C C . ASP A 1 104 ? -32.021 -15.671 30.357 1.00 94.19 104 ASP A C 1
ATOM 774 O O . ASP A 1 104 ? -31.599 -15.969 31.470 1.00 94.19 104 ASP A O 1
ATOM 778 N N . VAL A 1 105 ? -31.225 -15.226 29.380 1.00 97.12 105 VAL A N 1
ATOM 779 C CA . VAL A 1 105 ? -29.779 -15.017 29.529 1.00 97.12 105 VAL A CA 1
ATOM 780 C C . VAL A 1 105 ? -29.395 -13.579 29.193 1.00 97.12 105 VAL A C 1
ATOM 782 O O . VAL A 1 105 ? -29.803 -13.013 28.179 1.00 97.12 105 VAL A O 1
ATOM 785 N N . ILE A 1 106 ? -28.592 -12.985 30.066 1.00 98.31 106 ILE A N 1
ATOM 786 C CA . ILE A 1 106 ? -28.105 -11.614 29.977 1.00 98.31 106 ILE A CA 1
ATOM 787 C C . ILE A 1 106 ? -26.622 -11.608 30.353 1.00 98.31 106 ILE A C 1
ATOM 789 O O . ILE A 1 106 ? -26.215 -12.203 31.356 1.00 98.31 106 ILE A O 1
ATOM 793 N N . GLY A 1 107 ? -25.808 -10.925 29.554 1.00 98.50 107 GLY A N 1
ATOM 794 C CA . GLY A 1 107 ? -24.437 -10.578 29.927 1.00 98.50 107 GLY A CA 1
ATOM 795 C C . GLY A 1 107 ? -24.389 -9.222 30.635 1.00 98.50 107 GLY A C 1
ATOM 796 O O . GLY A 1 107 ? -25.202 -8.344 30.344 1.00 98.50 107 GLY A O 1
ATOM 797 N N . LEU A 1 108 ? -23.429 -9.029 31.537 1.00 98.69 108 LEU A N 1
ATOM 798 C CA . LEU A 1 108 ? -23.184 -7.743 32.199 1.00 98.69 108 LEU A CA 1
ATOM 799 C C . LEU A 1 108 ? -21.726 -7.314 32.016 1.00 98.69 108 LEU A C 1
ATOM 801 O O . LEU A 1 108 ? -20.817 -8.086 32.293 1.00 98.69 108 LEU A O 1
ATOM 805 N N . ILE A 1 109 ? -21.475 -6.079 31.594 1.00 98.75 109 ILE A N 1
ATOM 806 C CA . ILE A 1 109 ? -20.113 -5.554 31.434 1.00 98.75 109 ILE A CA 1
ATOM 807 C C . ILE A 1 109 ? -19.978 -4.249 32.198 1.00 98.75 109 ILE A C 1
ATOM 809 O O . ILE A 1 109 ? -20.774 -3.337 32.009 1.00 98.75 109 ILE A O 1
ATOM 813 N N . ALA A 1 110 ? -18.947 -4.141 33.027 1.00 98.56 110 ALA A N 1
ATOM 814 C CA . ALA A 1 110 ? -18.582 -2.923 33.722 1.00 98.56 110 ALA A CA 1
ATOM 815 C C . ALA A 1 110 ? -17.266 -2.361 33.182 1.00 98.56 110 ALA A C 1
ATOM 817 O O . ALA A 1 110 ? -16.201 -2.938 33.405 1.00 98.56 110 ALA A O 1
ATOM 818 N N . TYR A 1 111 ? -17.345 -1.218 32.497 1.00 98.31 111 TYR A N 1
ATOM 819 C CA . TYR A 1 111 ? -16.167 -0.461 32.059 1.00 98.31 111 TYR A CA 1
ATOM 820 C C . TYR A 1 111 ? -15.622 0.470 33.149 1.00 98.31 111 TYR A C 1
ATOM 822 O O . TYR A 1 111 ? -14.540 1.022 32.992 1.00 98.31 111 TYR A O 1
ATOM 830 N N . GLU A 1 112 ? -16.352 0.617 34.258 1.00 96.06 112 GLU A N 1
ATOM 831 C CA . GLU A 1 112 ? -15.974 1.426 35.414 1.00 96.06 112 GLU A CA 1
ATOM 832 C C . GLU A 1 112 ? -16.038 0.571 36.697 1.00 96.06 112 GLU A C 1
ATOM 834 O O . GLU A 1 112 ? -17.104 0.025 37.020 1.00 96.06 112 GLU A O 1
ATOM 839 N N . PRO A 1 113 ? -14.947 0.462 37.481 1.00 97.25 113 PRO A N 1
ATOM 840 C CA . PRO A 1 113 ? -14.906 -0.400 38.667 1.00 97.25 113 PRO A CA 1
ATOM 841 C C . PRO A 1 113 ? -15.883 0.052 39.764 1.00 97.25 113 PRO A C 1
ATOM 843 O O . PRO A 1 113 ? -16.469 -0.772 40.469 1.00 97.25 113 PRO A O 1
ATOM 846 N N . VAL A 1 114 ? -16.126 1.361 39.878 1.00 96.88 114 VAL A N 1
ATOM 847 C CA . VAL A 1 114 ? -17.095 1.929 40.831 1.00 96.88 114 VAL A CA 1
ATOM 848 C C . VAL A 1 114 ? -18.521 1.476 40.505 1.00 96.88 114 VAL A C 1
ATOM 850 O O . VAL A 1 114 ? -19.284 1.141 41.411 1.00 96.88 114 VAL A O 1
ATOM 853 N N . MET A 1 115 ? -18.872 1.407 39.218 1.00 97.69 115 MET A N 1
ATOM 854 C CA . MET A 1 115 ? -20.190 0.945 38.780 1.00 97.69 115 MET A CA 1
ATOM 855 C C . MET A 1 115 ? -20.362 -0.560 38.990 1.00 97.69 115 MET A C 1
ATOM 857 O O . MET A 1 115 ? -21.444 -0.993 39.370 1.00 97.69 115 MET A O 1
ATOM 861 N N . TRP A 1 116 ? -19.305 -1.364 38.815 1.00 97.94 116 TRP A N 1
ATOM 862 C CA . TRP A 1 116 ? -19.350 -2.781 39.198 1.00 97.94 116 TRP A CA 1
ATOM 863 C C . TRP A 1 116 ? -19.693 -2.942 40.682 1.00 97.94 116 TRP A C 1
ATOM 865 O O . TRP A 1 116 ? -20.616 -3.676 41.038 1.00 97.94 116 TRP A O 1
ATOM 875 N N . ASN A 1 117 ? -18.989 -2.212 41.548 1.00 97.38 117 ASN A N 1
ATOM 876 C CA . ASN A 1 117 ? -19.169 -2.305 42.993 1.00 97.38 117 ASN A CA 1
ATOM 877 C C . ASN A 1 117 ? -20.576 -1.907 43.458 1.00 97.38 117 ASN A C 1
ATOM 879 O O . ASN A 1 117 ? -21.059 -2.459 44.448 1.00 97.38 117 ASN A O 1
ATOM 883 N N . SER A 1 118 ? -21.257 -1.001 42.749 1.00 96.69 118 SER A N 1
ATOM 884 C CA . SER A 1 118 ? -22.635 -0.625 43.080 1.00 96.69 118 SER A CA 1
ATOM 885 C C . SER A 1 118 ? -23.669 -1.676 42.658 1.00 96.69 118 SER A C 1
ATOM 887 O O . SER A 1 118 ? -24.712 -1.782 43.302 1.00 96.69 118 SER A O 1
ATOM 889 N N . VAL A 1 119 ? -23.394 -2.493 41.632 1.00 97.06 119 VAL A N 1
ATOM 890 C CA . VAL A 1 119 ? -24.361 -3.482 41.118 1.00 97.06 119 VAL A CA 1
ATOM 891 C C . VAL A 1 119 ? -24.090 -4.923 41.549 1.00 97.06 119 VAL A C 1
ATOM 893 O O . VAL A 1 119 ? -25.031 -5.714 41.596 1.00 97.06 119 VAL A O 1
ATOM 896 N N . ALA A 1 120 ? -22.847 -5.289 41.882 1.00 96.69 120 ALA A N 1
ATOM 897 C CA . ALA A 1 120 ? -22.428 -6.681 42.087 1.00 96.69 120 ALA A CA 1
ATOM 898 C C . ALA A 1 120 ? -23.291 -7.438 43.114 1.00 96.69 120 ALA A C 1
ATOM 900 O O . ALA A 1 120 ? -23.706 -8.574 42.878 1.00 96.69 120 ALA A O 1
ATOM 901 N N . SER A 1 121 ? -23.642 -6.779 44.225 1.00 95.12 121 SER A N 1
ATOM 902 C CA . SER A 1 121 ? -24.493 -7.362 45.276 1.00 95.12 121 SER A CA 1
ATOM 903 C C . SER A 1 121 ? -25.943 -7.616 44.835 1.00 95.12 121 SER A C 1
ATOM 905 O O . SER A 1 121 ? -26.644 -8.423 45.445 1.00 95.12 121 SER A O 1
ATOM 907 N N . HIS A 1 122 ? -26.397 -6.953 43.768 1.00 96.12 122 HIS A N 1
ATOM 908 C CA . HIS A 1 122 ? -27.749 -7.066 43.224 1.00 96.12 122 HIS A CA 1
ATOM 909 C C . HIS A 1 122 ? -27.856 -8.087 42.087 1.00 96.12 122 HIS A C 1
ATOM 911 O O . HIS A 1 122 ? -28.967 -8.525 41.786 1.00 96.12 122 HIS A O 1
ATOM 917 N N . VAL A 1 123 ? -26.736 -8.524 41.499 1.00 95.56 123 VAL A N 1
ATOM 918 C CA . VAL A 1 123 ? -26.717 -9.515 40.406 1.00 95.56 123 VAL A CA 1
ATOM 919 C C . VAL A 1 123 ? -27.410 -10.819 40.816 1.00 95.56 123 VAL A C 1
ATOM 921 O O . VAL A 1 123 ? -28.174 -11.379 40.040 1.00 95.56 123 VAL A O 1
ATOM 924 N N . SER A 1 124 ? -27.252 -11.257 42.068 1.00 93.31 124 SER A N 1
ATOM 925 C CA . SER A 1 124 ? -27.913 -12.461 42.602 1.00 93.31 124 SER A CA 1
ATOM 926 C C . SER A 1 124 ? -29.447 -12.387 42.599 1.00 93.31 124 SER A C 1
ATOM 928 O O . SER A 1 124 ? -30.112 -13.421 42.615 1.00 93.31 124 SER A O 1
ATOM 930 N N . SER A 1 125 ? -30.024 -11.180 42.559 1.00 93.94 125 SER A N 1
ATOM 931 C CA . SER A 1 125 ? -31.475 -10.975 42.459 1.00 93.94 125 SER A CA 1
ATOM 932 C C . SER A 1 125 ? -32.007 -11.034 41.023 1.00 93.94 125 SER A C 1
ATOM 934 O O . SER A 1 125 ? -33.218 -10.969 40.817 1.00 93.94 125 SER A O 1
ATOM 936 N N . ILE A 1 126 ? -31.114 -11.180 40.040 1.00 94.94 126 ILE A N 1
ATOM 937 C CA . ILE A 1 126 ? -31.420 -11.201 38.611 1.00 94.94 126 ILE A CA 1
ATOM 938 C C . ILE A 1 126 ? -30.815 -12.479 38.017 1.00 94.94 126 ILE A C 1
ATOM 940 O O . ILE A 1 126 ? -29.723 -12.444 37.449 1.00 94.94 126 ILE A O 1
ATOM 944 N N . PRO A 1 127 ? -31.509 -13.626 38.134 1.00 93.69 127 PRO A N 1
ATOM 945 C CA . PRO A 1 127 ? -30.971 -14.923 37.720 1.00 93.69 127 PRO A CA 1
ATOM 946 C C . PRO A 1 127 ? -30.696 -15.022 36.214 1.00 93.69 127 PRO A C 1
ATOM 948 O O . PRO A 1 127 ? -30.019 -15.949 35.788 1.00 93.69 127 PRO A O 1
ATOM 951 N N . GLN A 1 128 ? -31.213 -14.084 35.412 1.00 96.31 128 GLN A N 1
ATOM 952 C CA . GLN A 1 128 ? -30.919 -14.003 33.984 1.00 96.31 128 GLN A CA 1
ATOM 953 C C . GLN A 1 128 ? -29.482 -13.562 33.703 1.00 96.31 128 GLN A C 1
ATOM 955 O O . GLN A 1 128 ? -28.978 -13.825 32.619 1.00 96.31 128 GLN A O 1
ATOM 960 N N . VAL A 1 129 ? -28.808 -12.876 34.632 1.00 97.62 129 VAL A N 1
ATOM 961 C CA . VAL A 1 129 ? -27.396 -12.531 34.441 1.00 97.62 129 VAL A CA 1
ATOM 962 C C . VAL A 1 129 ? -26.573 -13.800 34.631 1.00 97.62 129 VAL A C 1
ATOM 964 O O . VAL A 1 129 ? -26.519 -14.337 35.732 1.00 97.62 129 VAL A O 1
ATOM 967 N N . VAL A 1 130 ? -25.939 -14.283 33.563 1.00 97.56 130 VAL A N 1
ATOM 968 C CA . VAL A 1 130 ? -25.205 -15.566 33.570 1.00 97.56 130 VAL A CA 1
ATOM 969 C C . VAL A 1 130 ? -23.687 -15.401 33.514 1.00 97.56 130 VAL A C 1
ATOM 971 O O . VAL A 1 130 ? -22.949 -16.350 33.761 1.00 97.56 130 VAL A O 1
ATOM 974 N N . GLY A 1 131 ? -23.201 -14.198 33.211 1.00 97.56 131 GLY A N 1
ATOM 975 C CA . GLY A 1 131 ? -21.776 -13.896 33.167 1.00 97.56 131 GLY A CA 1
ATOM 976 C C . GLY A 1 131 ? -21.510 -12.398 33.211 1.00 97.56 131 GLY A C 1
ATOM 977 O O . GLY A 1 131 ? -22.341 -11.598 32.773 1.00 97.56 131 GLY A O 1
ATOM 978 N N . ALA A 1 132 ? -20.350 -12.030 33.751 1.00 98.38 132 ALA A N 1
ATOM 979 C CA . ALA A 1 132 ? -19.941 -10.643 33.908 1.00 98.38 132 ALA A CA 1
ATOM 980 C C . ALA A 1 132 ? -18.527 -10.362 33.371 1.00 98.38 132 ALA A C 1
ATOM 982 O O . ALA A 1 132 ? -17.666 -11.238 33.326 1.00 98.38 132 ALA A O 1
ATOM 983 N N . VAL A 1 133 ? -18.265 -9.114 33.003 1.00 98.69 133 VAL A N 1
ATOM 984 C CA . VAL A 1 133 ? -16.937 -8.606 32.638 1.00 98.69 133 VAL A CA 1
ATOM 985 C C . VAL A 1 133 ? -16.677 -7.329 33.424 1.00 98.69 133 VAL A C 1
ATOM 987 O O . VAL A 1 133 ? -17.573 -6.500 33.551 1.00 98.69 133 VAL A O 1
ATOM 990 N N . VAL A 1 134 ? -15.462 -7.150 33.937 1.00 98.69 134 VAL A N 1
ATOM 991 C CA . VAL A 1 134 ? -15.079 -5.964 34.712 1.00 98.69 134 VAL A CA 1
ATOM 992 C C . VAL A 1 134 ? -13.704 -5.469 34.276 1.00 98.69 134 VAL A C 1
ATOM 994 O O . VAL A 1 134 ? -12.734 -6.226 34.292 1.00 98.69 134 VAL A O 1
ATOM 997 N N . TYR A 1 135 ? -13.615 -4.187 33.936 1.00 98.69 135 TYR A N 1
ATOM 998 C CA . TYR A 1 135 ? -12.361 -3.480 33.689 1.00 98.69 135 TYR A CA 1
ATOM 999 C C . TYR A 1 135 ? -11.967 -2.664 34.925 1.00 98.69 135 TYR A C 1
ATOM 1001 O O . TYR A 1 135 ? -12.791 -1.949 35.492 1.00 98.69 135 TYR A O 1
ATOM 1009 N N . ALA A 1 136 ? -10.715 -2.792 35.368 1.00 98.25 136 ALA A N 1
ATOM 1010 C CA . ALA A 1 136 ? -10.210 -2.120 36.565 1.00 98.25 136 ALA A CA 1
ATOM 1011 C C . ALA A 1 136 ? -8.687 -1.920 36.505 1.00 98.25 136 ALA A C 1
ATOM 1013 O O . ALA A 1 136 ? -7.993 -2.583 35.731 1.00 98.25 136 ALA A O 1
ATOM 1014 N N . ASN A 1 137 ? -8.129 -1.008 37.302 1.00 97.81 137 ASN A N 1
ATOM 1015 C CA . ASN A 1 137 ? -6.678 -0.965 37.472 1.00 97.81 137 ASN A CA 1
ATOM 1016 C C . ASN A 1 137 ? -6.241 -2.071 38.430 1.00 97.81 137 ASN A C 1
ATOM 1018 O O . ASN A 1 137 ? -7.012 -2.539 39.270 1.00 97.81 137 ASN A O 1
ATOM 1022 N N . ILE A 1 138 ? -4.966 -2.451 38.370 1.00 95.75 138 ILE A N 1
ATOM 1023 C CA . ILE A 1 138 ? -4.395 -3.383 39.347 1.00 95.75 138 ILE A CA 1
ATOM 1024 C C . ILE A 1 138 ? -4.555 -2.892 40.798 1.00 95.75 138 ILE A C 1
ATOM 1026 O O . ILE A 1 138 ? -4.753 -3.703 41.701 1.00 95.75 138 ILE A O 1
ATOM 1030 N N . SER A 1 139 ? -4.532 -1.572 41.019 1.00 95.19 139 SER A N 1
ATOM 1031 C CA . SER A 1 139 ? -4.754 -0.941 42.328 1.00 95.19 139 SER A CA 1
ATOM 1032 C C . SER A 1 139 ? -6.153 -1.182 42.891 1.00 95.19 139 SER A C 1
ATOM 1034 O O . SER A 1 139 ? -6.329 -1.161 44.106 1.00 95.19 139 SER A O 1
ATOM 1036 N N . ASP A 1 140 ? -7.133 -1.436 42.025 1.00 95.88 140 ASP A N 1
ATOM 1037 C CA . ASP A 1 140 ? -8.535 -1.591 42.409 1.00 95.88 140 ASP A CA 1
ATOM 1038 C C . ASP A 1 140 ? -8.863 -3.051 42.757 1.00 95.88 140 ASP A C 1
ATOM 1040 O O . ASP A 1 140 ? -9.917 -3.342 43.313 1.00 95.88 140 ASP A O 1
ATOM 1044 N N . LYS A 1 141 ? -7.959 -4.001 42.469 1.00 94.50 141 LYS A N 1
ATOM 1045 C CA . LYS A 1 141 ? -8.220 -5.445 42.593 1.00 94.50 141 LYS A CA 1
ATOM 1046 C C . LYS A 1 141 ? -8.775 -5.851 43.964 1.00 94.50 141 LYS A C 1
ATOM 1048 O O . LYS A 1 141 ? -9.663 -6.697 44.026 1.00 94.50 141 LYS A O 1
ATOM 1053 N N . SER A 1 142 ? -8.261 -5.271 45.048 1.00 93.00 142 SER A N 1
ATOM 1054 C CA . SER A 1 142 ? -8.673 -5.595 46.421 1.00 93.00 142 SER A CA 1
ATOM 1055 C C . SER A 1 142 ? -10.003 -4.962 46.840 1.00 93.00 142 SER A C 1
ATOM 1057 O O . SER A 1 142 ? -10.592 -5.413 47.819 1.00 93.00 142 SER A O 1
ATOM 1059 N N . SER A 1 143 ? -10.480 -3.936 46.127 1.00 95.50 143 SER A N 1
ATOM 1060 C CA . SER A 1 143 ? -11.729 -3.226 46.427 1.00 95.50 143 SER A CA 1
ATOM 1061 C C . SER A 1 143 ? -12.906 -3.673 45.554 1.00 95.50 143 SER A C 1
ATOM 1063 O O . SER A 1 143 ? -14.029 -3.217 45.772 1.00 95.50 143 SER A O 1
ATOM 1065 N N . LEU A 1 144 ? -12.679 -4.562 44.581 1.00 96.56 144 LEU A N 1
ATOM 1066 C CA . LEU A 1 144 ? -13.734 -5.091 43.719 1.00 96.56 144 LEU A CA 1
ATOM 1067 C C . LEU A 1 144 ? -14.643 -6.066 44.474 1.00 96.56 144 LEU A C 1
ATOM 1069 O O . LEU A 1 144 ? -14.191 -7.042 45.076 1.00 96.56 144 LEU A O 1
ATOM 1073 N N . ALA A 1 145 ? -15.947 -5.823 44.384 1.00 95.81 145 ALA A N 1
ATOM 1074 C CA . ALA A 1 145 ? -16.975 -6.666 44.967 1.00 95.81 145 ALA A CA 1
ATOM 1075 C C . ALA A 1 145 ? -16.970 -8.076 44.339 1.00 95.81 145 ALA A C 1
ATOM 1077 O O . ALA A 1 145 ? -16.707 -8.220 43.136 1.00 95.81 145 ALA A O 1
ATOM 1078 N N . PRO A 1 146 ? -17.280 -9.127 45.123 1.00 93.69 146 PRO A N 1
ATOM 1079 C CA . PRO A 1 146 ? -17.360 -10.491 44.614 1.00 93.69 146 PRO A CA 1
ATOM 1080 C C . PRO A 1 146 ? -18.517 -10.647 43.620 1.00 93.69 146 PRO A C 1
ATOM 1082 O O . PRO A 1 146 ? -19.545 -9.979 43.730 1.00 93.69 146 PRO A O 1
ATOM 1085 N N . SER A 1 147 ? -18.358 -11.569 42.670 1.00 93.06 147 SER A N 1
ATOM 1086 C CA . SER A 1 147 ? -19.386 -11.887 41.676 1.00 93.06 147 SER A CA 1
ATOM 1087 C C . SER A 1 147 ? -20.123 -13.181 42.046 1.00 93.06 147 SER A C 1
ATOM 1089 O O . SER A 1 147 ? -19.456 -14.175 42.338 1.00 93.06 147 SER A O 1
ATOM 1091 N N . PRO A 1 148 ? -21.469 -13.220 41.992 1.00 91.88 148 PRO A N 1
ATOM 1092 C CA . PRO A 1 148 ? -22.237 -14.461 42.125 1.00 91.88 148 PRO A CA 1
ATOM 1093 C C . PRO A 1 148 ? -22.263 -15.297 40.832 1.00 91.88 148 PRO A C 1
ATOM 1095 O O . PRO A 1 148 ? -22.778 -16.412 40.837 1.00 91.88 148 PRO A O 1
ATOM 1098 N N . VAL A 1 149 ? -21.730 -14.762 39.729 1.00 96.38 149 VAL A N 1
ATOM 1099 C CA . VAL A 1 149 ? -21.699 -15.379 38.393 1.00 96.38 149 VAL A CA 1
ATOM 1100 C C . VAL A 1 149 ? -20.262 -15.440 37.864 1.00 96.38 149 VAL A C 1
ATOM 1102 O O . VAL A 1 149 ? -19.423 -14.656 38.325 1.00 96.38 149 VAL A O 1
ATOM 1105 N N . PRO A 1 150 ? -19.951 -16.312 36.889 1.00 97.50 150 PRO A N 1
ATOM 1106 C CA . PRO A 1 150 ? -18.656 -16.308 36.217 1.00 97.50 150 PRO A CA 1
ATOM 1107 C C . PRO A 1 150 ? -18.262 -14.916 35.715 1.00 97.50 150 PRO A C 1
ATOM 1109 O O . PRO A 1 150 ? -19.057 -14.248 35.053 1.00 97.50 150 PRO A O 1
ATOM 1112 N N . VAL A 1 151 ? -17.042 -14.474 36.027 1.00 97.56 151 VAL A N 1
ATOM 1113 C CA . VAL A 1 151 ? -16.576 -13.117 35.706 1.00 97.56 151 VAL A CA 1
ATOM 1114 C C . VAL A 1 151 ? -15.175 -13.096 35.095 1.00 97.56 151 VAL A C 1
ATOM 1116 O O . VAL A 1 151 ? -14.264 -13.772 35.579 1.00 97.56 151 VAL A O 1
ATOM 1119 N N . ALA A 1 152 ? -14.995 -12.291 34.045 1.00 98.12 152 ALA A N 1
ATOM 1120 C CA . ALA A 1 152 ? -13.685 -11.936 33.505 1.00 98.12 152 ALA A CA 1
ATOM 1121 C C . ALA A 1 152 ? -13.256 -10.558 34.019 1.00 98.12 152 ALA A C 1
ATOM 1123 O O . ALA A 1 152 ? -13.920 -9.556 33.757 1.00 98.12 152 ALA A O 1
ATOM 1124 N N . PHE A 1 153 ? -12.127 -10.509 34.720 1.00 98.06 153 PHE A N 1
ATOM 1125 C CA . PHE A 1 153 ? -11.488 -9.276 35.158 1.00 98.06 153 PHE A CA 1
ATOM 1126 C C . PHE A 1 153 ? -10.337 -8.908 34.227 1.00 98.06 153 PHE A C 1
ATOM 1128 O O . PHE A 1 153 ? -9.430 -9.710 33.993 1.00 98.06 153 PHE A O 1
ATOM 1135 N N . HIS A 1 154 ? -10.350 -7.668 33.750 1.00 98.44 154 HIS A N 1
ATOM 1136 C CA . HIS A 1 154 ? -9.293 -7.069 32.944 1.00 98.44 154 HIS A CA 1
ATOM 1137 C C . HIS A 1 154 ? -8.582 -5.994 33.752 1.00 98.44 154 HIS A C 1
ATOM 1139 O O . HIS A 1 154 ? -9.127 -4.915 33.979 1.00 98.44 154 HIS A O 1
ATOM 1145 N N . PHE A 1 155 ? -7.358 -6.298 34.177 1.00 98.19 155 PHE A N 1
ATOM 1146 C CA . PHE A 1 155 ? -6.534 -5.409 34.982 1.00 98.19 155 PHE A CA 1
ATOM 1147 C C . PHE A 1 155 ? -5.512 -4.661 34.130 1.00 98.19 155 PHE A C 1
ATOM 1149 O O . PHE A 1 155 ? -4.625 -5.273 33.526 1.00 98.19 155 PHE A O 1
ATOM 1156 N N . ALA A 1 156 ? -5.594 -3.330 34.122 1.00 97.75 156 ALA A N 1
ATOM 1157 C CA . ALA A 1 156 ? -4.508 -2.493 33.623 1.00 97.75 156 ALA A CA 1
ATOM 1158 C C . ALA A 1 156 ? -3.333 -2.518 34.612 1.00 97.75 156 ALA A C 1
ATOM 1160 O O . ALA A 1 156 ? -3.501 -2.244 35.805 1.00 97.75 156 ALA A O 1
ATOM 1161 N N . GLY A 1 157 ? -2.153 -2.889 34.116 1.00 94.88 157 GLY A N 1
ATOM 1162 C CA . GLY A 1 157 ? -0.949 -3.093 34.913 1.00 94.88 157 GLY A CA 1
ATOM 1163 C C . GLY A 1 157 ? -0.503 -4.554 35.008 1.00 94.88 157 GLY A C 1
ATOM 1164 O O . GLY A 1 157 ? -1.136 -5.489 34.510 1.00 94.88 157 GLY A O 1
ATOM 1165 N N . LYS A 1 158 ? 0.664 -4.747 35.625 1.00 93.12 158 LYS A N 1
ATOM 1166 C CA . LYS A 1 158 ? 1.309 -6.056 35.783 1.00 93.12 158 LYS A CA 1
ATOM 1167 C C . LYS A 1 158 ? 0.694 -6.826 36.954 1.00 93.12 158 LYS A C 1
ATOM 1169 O O . LYS A 1 158 ? 0.402 -6.242 37.993 1.00 93.12 158 LYS A O 1
ATOM 1174 N N . SER A 1 159 ? 0.546 -8.143 36.808 1.00 90.19 159 SER A N 1
ATOM 1175 C CA . SER A 1 159 ? 0.089 -9.005 37.901 1.00 90.19 159 SER A CA 1
ATOM 1176 C C . SER A 1 159 ? 1.057 -8.970 39.085 1.00 90.19 159 SER A C 1
ATOM 1178 O O . SER A 1 159 ? 2.277 -9.030 38.911 1.00 90.19 159 SER A O 1
ATOM 1180 N N . VAL A 1 160 ? 0.501 -8.941 40.295 1.00 79.81 160 VAL A N 1
ATOM 1181 C CA . VAL A 1 160 ? 1.242 -9.117 41.547 1.00 79.81 160 VAL A CA 1
ATOM 1182 C C . VAL A 1 160 ? 0.777 -10.435 42.168 1.00 79.81 160 VAL A C 1
ATOM 1184 O O . VAL A 1 160 ? -0.337 -10.511 42.677 1.00 79.81 160 VAL A O 1
ATOM 1187 N N . GLY A 1 161 ? 1.609 -11.478 42.086 1.00 80.25 161 GLY A N 1
ATOM 1188 C CA . GLY A 1 161 ? 1.300 -12.819 42.605 1.00 80.25 161 GLY A CA 1
ATOM 1189 C C . GLY A 1 161 ? 0.699 -13.787 41.577 1.00 80.25 161 GLY A C 1
ATOM 1190 O O . GLY A 1 161 ? 0.857 -13.600 40.368 1.00 80.25 161 GLY A O 1
ATOM 1191 N N . GLU A 1 162 ? 0.054 -14.846 42.077 1.00 83.00 162 GLU A N 1
ATOM 1192 C CA . GLU A 1 162 ? -0.595 -15.869 41.250 1.00 83.00 162 GLU A CA 1
ATOM 1193 C C . GLU A 1 162 ? -1.819 -15.311 40.512 1.00 83.00 162 GLU A C 1
ATOM 1195 O O . GLU A 1 162 ? -2.591 -14.508 41.038 1.00 83.00 162 GLU A O 1
ATOM 1200 N N . ILE A 1 163 ? -1.975 -15.744 39.263 1.00 89.56 163 ILE A N 1
ATOM 1201 C CA . ILE A 1 163 ? -3.063 -15.340 38.374 1.00 89.56 163 ILE A CA 1
ATOM 1202 C C . ILE A 1 163 ? -4.221 -16.318 38.555 1.00 89.56 163 ILE A C 1
ATOM 1204 O O . ILE A 1 163 ? -4.053 -17.517 38.332 1.00 89.56 163 ILE A O 1
ATOM 1208 N N . GLU A 1 164 ? -5.406 -15.814 38.897 1.00 90.69 164 GLU A N 1
ATOM 1209 C CA . GLU A 1 164 ? -6.579 -16.668 39.071 1.00 90.69 164 GLU A CA 1
ATOM 1210 C C . GLU A 1 164 ? -7.270 -16.952 37.727 1.00 90.69 164 GLU A C 1
ATOM 1212 O O . GLU A 1 164 ? -7.678 -16.040 37.003 1.00 90.69 164 GLU A O 1
ATOM 1217 N N . ARG A 1 165 ? -7.388 -18.238 37.375 1.00 92.62 165 ARG A N 1
ATOM 1218 C CA . ARG A 1 165 ? -8.087 -18.721 36.172 1.00 92.62 165 ARG A CA 1
ATOM 1219 C C . ARG A 1 165 ? -8.922 -19.945 36.516 1.00 92.62 165 ARG A C 1
ATOM 1221 O O . ARG A 1 165 ? -8.487 -21.081 36.348 1.00 92.62 165 ARG A O 1
ATOM 1228 N N . THR A 1 166 ? -10.112 -19.695 37.035 1.00 92.69 166 THR A N 1
ATOM 1229 C CA . THR A 1 166 ? -11.097 -20.709 37.414 1.00 92.69 166 THR A CA 1
ATOM 1230 C C . THR A 1 166 ? -12.357 -20.567 36.564 1.00 92.69 166 THR A C 1
ATOM 1232 O O . THR A 1 166 ? -12.555 -19.571 35.870 1.00 92.69 166 THR A O 1
ATOM 1235 N N . SER A 1 167 ? -13.259 -21.548 36.633 1.00 86.94 167 SER A N 1
ATOM 1236 C CA . SER A 1 167 ? -14.545 -21.495 35.922 1.00 86.94 167 SER A CA 1
ATOM 1237 C C . SER A 1 167 ? -15.446 -20.333 36.361 1.00 86.94 167 SER A C 1
ATOM 1239 O O . SER A 1 167 ? -16.360 -19.964 35.630 1.00 86.94 167 SER A O 1
ATOM 1241 N N . THR A 1 168 ? -15.213 -19.767 37.548 1.00 91.94 168 THR A N 1
ATOM 1242 C CA . THR A 1 168 ? -15.987 -18.649 38.108 1.00 91.94 168 THR A CA 1
ATOM 1243 C C . THR A 1 168 ? -15.256 -17.311 38.027 1.00 91.94 168 THR A C 1
ATOM 1245 O O . THR A 1 168 ? -15.899 -16.268 38.114 1.00 91.94 168 THR A O 1
ATOM 1248 N N . ARG A 1 169 ? -13.927 -17.310 37.873 1.00 94.69 169 ARG A N 1
ATOM 1249 C CA . ARG A 1 169 ? -13.112 -16.093 37.892 1.00 94.69 169 ARG A CA 1
ATOM 1250 C C . ARG A 1 169 ? -11.913 -16.214 36.959 1.00 94.69 169 ARG A C 1
ATOM 1252 O O . ARG A 1 169 ? -11.023 -17.029 37.178 1.00 94.69 169 ARG A O 1
ATOM 1259 N N . MET A 1 170 ? -11.881 -15.360 35.943 1.00 96.25 170 MET A N 1
ATOM 1260 C CA . MET A 1 170 ? -10.809 -15.293 34.952 1.00 96.25 170 MET A CA 1
ATOM 1261 C C . MET A 1 170 ? -10.100 -13.947 35.042 1.00 96.25 170 MET A C 1
ATOM 1263 O O . MET A 1 170 ? -10.715 -12.915 34.795 1.00 96.25 170 MET A O 1
ATOM 1267 N N . GLU A 1 171 ? -8.811 -13.942 35.375 1.00 96.81 171 GLU A N 1
ATOM 1268 C CA . GLU A 1 171 ? -8.017 -12.716 35.459 1.00 96.81 171 GLU A CA 1
ATOM 1269 C C . GLU A 1 171 ? -7.068 -12.554 34.265 1.00 96.81 171 GLU A C 1
ATOM 1271 O O . GLU A 1 171 ? -6.247 -13.426 33.941 1.00 96.81 171 GLU A O 1
ATOM 1276 N N . TYR A 1 172 ? -7.150 -11.382 33.641 1.00 97.56 172 TYR A N 1
ATOM 1277 C CA . TYR A 1 172 ? -6.281 -10.937 32.564 1.00 97.56 172 TYR A CA 1
ATOM 1278 C C . TYR A 1 172 ? -5.555 -9.662 32.974 1.00 97.56 172 TYR A C 1
ATOM 1280 O O . TYR A 1 172 ? -6.140 -8.769 33.579 1.00 97.56 172 TYR A O 1
ATOM 1288 N N . TYR A 1 173 ? -4.278 -9.577 32.615 1.00 97.50 173 TYR A N 1
ATOM 1289 C CA . TYR A 1 173 ? -3.403 -8.468 32.977 1.00 97.50 173 TYR A CA 1
ATOM 1290 C C . TYR A 1 173 ? -2.791 -7.869 31.721 1.00 97.50 173 TYR A C 1
ATOM 1292 O O . TYR A 1 173 ? -2.365 -8.606 30.827 1.00 97.50 173 TYR A O 1
ATOM 1300 N N . TYR A 1 174 ? -2.724 -6.543 31.683 1.00 97.19 174 TYR A N 1
ATOM 1301 C CA . TYR A 1 174 ? -2.225 -5.774 30.550 1.00 97.19 174 TYR A CA 1
ATOM 1302 C C . TYR A 1 174 ? -1.102 -4.853 31.041 1.00 97.19 174 TYR A C 1
ATOM 1304 O O . TYR A 1 174 ? -1.362 -3.703 31.393 1.00 97.19 174 TYR A O 1
ATOM 1312 N N . PRO A 1 175 ? 0.156 -5.341 31.100 1.00 95.25 175 PRO A N 1
ATOM 1313 C CA . PRO A 1 175 ? 1.258 -4.613 31.732 1.00 95.25 175 PRO A CA 1
ATOM 1314 C C . PRO A 1 175 ? 1.558 -3.243 31.118 1.00 95.25 175 PRO A C 1
ATOM 1316 O O . PRO A 1 175 ? 2.005 -2.357 31.835 1.00 95.25 175 PRO A O 1
ATOM 1319 N N . GLY A 1 176 ? 1.323 -3.080 29.812 1.00 93.50 176 GLY A N 1
ATOM 1320 C CA . GLY A 1 176 ? 1.521 -1.815 29.099 1.00 93.50 176 GLY A CA 1
ATOM 1321 C C . GLY A 1 176 ? 0.320 -0.864 29.136 1.00 93.50 176 GLY A C 1
ATOM 1322 O O . GLY A 1 176 ? 0.436 0.259 28.660 1.00 93.50 176 GLY A O 1
ATOM 1323 N N . ALA A 1 177 ? -0.830 -1.287 29.673 1.00 96.00 177 ALA A N 1
ATOM 1324 C CA . ALA A 1 177 ? -1.999 -0.420 29.776 1.00 96.00 177 ALA A CA 1
ATOM 1325 C C . ALA A 1 177 ? -1.857 0.521 30.980 1.00 96.00 177 ALA A C 1
ATOM 1327 O O . ALA A 1 177 ? -1.701 0.064 32.112 1.00 96.00 177 ALA A O 1
ATOM 1328 N N . LEU A 1 178 ? -1.949 1.830 30.730 1.00 95.19 178 LEU A N 1
ATOM 1329 C CA . LEU A 1 178 ? -1.831 2.868 31.763 1.00 95.19 178 LEU A CA 1
ATOM 1330 C C . LEU A 1 178 ? -3.062 2.945 32.676 1.00 95.19 178 LEU A C 1
ATOM 1332 O O . LEU A 1 178 ? -2.960 3.353 33.828 1.00 95.19 178 LEU A O 1
ATOM 1336 N N . SER A 1 179 ? -4.228 2.565 32.155 1.00 97.75 179 SER A N 1
ATOM 1337 C CA . SER A 1 179 ? -5.511 2.615 32.852 1.00 97.75 179 SER A CA 1
ATOM 1338 C C . SER A 1 179 ? -6.469 1.585 32.266 1.00 97.75 179 SER A C 1
ATOM 1340 O O . SER A 1 179 ? -6.364 1.267 31.083 1.00 97.75 179 SER A O 1
ATOM 1342 N N . TYR A 1 180 ? -7.444 1.112 33.049 1.00 97.25 180 TYR A N 1
ATOM 1343 C CA . TYR A 1 180 ? -8.551 0.268 32.569 1.00 97.25 180 TYR A CA 1
ATOM 1344 C C . TYR A 1 180 ? -9.338 0.891 31.411 1.00 97.25 180 TYR A C 1
ATOM 1346 O O . TYR A 1 180 ? -9.940 0.174 30.613 1.00 97.25 180 TYR A O 1
ATOM 1354 N N . LYS A 1 181 ? -9.264 2.220 31.269 1.00 97.44 181 LYS A N 1
ATOM 1355 C CA . LYS A 1 181 ? -9.823 2.971 30.142 1.00 97.44 181 LYS A CA 1
ATOM 1356 C C . LYS A 1 181 ? -9.191 2.626 28.792 1.00 97.44 181 LYS A C 1
ATOM 1358 O O . LYS A 1 181 ? -9.702 3.086 27.778 1.00 97.44 181 LYS A O 1
ATOM 1363 N N . PHE A 1 182 ? -8.162 1.770 28.746 1.00 97.88 182 PHE A N 1
ATOM 1364 C CA . PHE A 1 182 ? -7.681 1.181 27.493 1.00 97.88 182 PHE A CA 1
ATOM 1365 C C . PHE A 1 182 ? -8.801 0.544 26.672 1.00 97.88 182 PHE A C 1
ATOM 1367 O O . PHE A 1 182 ? -8.703 0.532 25.449 1.00 97.88 182 PHE A O 1
ATOM 1374 N N . ALA A 1 183 ? -9.848 0.049 27.340 1.00 97.38 183 ALA A N 1
ATOM 1375 C CA . ALA A 1 183 ? -10.970 -0.625 26.710 1.00 97.38 183 ALA A CA 1
ATOM 1376 C C . ALA A 1 183 ? -12.179 0.272 26.403 1.00 97.38 183 ALA A C 1
ATOM 1378 O O . ALA A 1 183 ? -13.195 -0.225 25.922 1.00 97.38 183 ALA A O 1
ATOM 1379 N N . THR A 1 184 ? -12.097 1.570 26.695 1.00 96.50 184 THR A N 1
ATOM 1380 C CA . THR A 1 184 ? -13.209 2.510 26.524 1.00 96.50 184 THR A CA 1
ATOM 1381 C C . THR A 1 184 ? -12.871 3.491 25.400 1.00 96.50 184 THR A C 1
ATOM 1383 O O . THR A 1 184 ? -12.017 4.354 25.610 1.00 96.50 184 THR A O 1
ATOM 1386 N N . PRO A 1 185 ? -13.513 3.388 24.221 1.00 95.31 185 PRO A N 1
ATOM 1387 C CA . PRO A 1 185 ? -13.342 4.330 23.118 1.00 95.31 185 PRO A CA 1
ATOM 1388 C C . PRO A 1 185 ? -13.509 5.794 23.541 1.00 95.31 185 PRO A C 1
ATOM 1390 O O . PRO A 1 185 ? -14.242 6.108 24.484 1.00 95.31 185 PRO A O 1
ATOM 1393 N N . PHE A 1 186 ? -12.846 6.693 22.810 1.00 94.88 186 PHE A N 1
ATOM 1394 C CA . PHE A 1 186 ? -12.917 8.152 22.997 1.00 94.88 186 PHE A CA 1
ATOM 1395 C C . PHE A 1 186 ? -12.409 8.641 24.365 1.00 94.88 186 PHE A C 1
ATOM 1397 O O . PHE A 1 186 ? -12.830 9.683 24.868 1.00 94.88 186 PHE A O 1
ATOM 1404 N N . GLN A 1 187 ? -11.515 7.876 24.991 1.00 93.38 187 GLN A N 1
ATOM 1405 C CA . GLN A 1 187 ? -10.834 8.240 26.232 1.00 93.38 187 GLN A CA 1
ATOM 1406 C C . GLN A 1 187 ? -9.329 8.360 25.988 1.00 93.38 187 GLN A C 1
ATOM 1408 O O . GLN A 1 187 ? -8.772 7.652 25.155 1.00 93.38 187 GLN A O 1
ATOM 1413 N N . GLU A 1 188 ? -8.660 9.206 26.774 1.00 92.88 188 GLU A N 1
ATOM 1414 C CA . GLU A 1 188 ? -7.221 9.500 26.653 1.00 92.88 188 GLU A CA 1
ATOM 1415 C C . GLU A 1 188 ? -6.328 8.248 26.633 1.00 92.88 188 GLU A C 1
ATOM 1417 O O . GLU A 1 188 ? -5.322 8.207 25.934 1.00 92.88 188 GLU A O 1
ATOM 1422 N N . HIS A 1 189 ? -6.690 7.215 27.396 1.00 95.62 189 HIS A N 1
ATOM 1423 C CA . HIS A 1 189 ? -5.895 5.992 27.517 1.00 95.62 189 HIS A CA 1
ATOM 1424 C C . HIS A 1 189 ? -6.401 4.830 26.662 1.00 95.62 189 HIS A C 1
ATOM 1426 O O . HIS A 1 189 ? -5.913 3.717 26.853 1.00 95.62 189 HIS A O 1
ATOM 1432 N N . PHE A 1 190 ? -7.361 5.057 25.758 1.00 96.50 190 PHE A N 1
ATOM 1433 C CA . PHE A 1 190 ? -7.859 4.030 24.844 1.00 96.50 190 PHE A CA 1
ATOM 1434 C C . PHE A 1 190 ? -6.715 3.434 24.014 1.00 96.50 190 PHE A C 1
ATOM 1436 O O . PHE A 1 190 ? -5.881 4.159 23.475 1.00 96.50 190 PHE A O 1
ATOM 1443 N N . HIS A 1 191 ? -6.673 2.105 23.898 1.00 95.44 191 HIS A N 1
ATOM 1444 C CA . HIS A 1 191 ? -5.655 1.420 23.106 1.00 95.44 191 HIS A CA 1
ATOM 1445 C C . HIS A 1 191 ? -6.267 0.251 22.336 1.00 95.44 191 HIS A C 1
ATOM 1447 O O . HIS A 1 191 ? -6.447 -0.843 22.880 1.00 95.44 191 HIS A O 1
ATOM 1453 N N . TYR A 1 192 ? -6.532 0.482 21.048 1.00 91.44 192 TYR A N 1
ATOM 1454 C CA . TYR A 1 192 ? -7.311 -0.409 20.186 1.00 91.44 192 TYR A CA 1
ATOM 1455 C C . TYR A 1 192 ? -6.819 -1.863 20.193 1.00 91.44 192 TYR A C 1
ATOM 1457 O O . TYR A 1 192 ? -7.606 -2.776 20.397 1.00 91.44 192 TYR A O 1
ATOM 1465 N N . ASN A 1 193 ? -5.512 -2.112 20.063 1.00 92.12 193 ASN A N 1
ATOM 1466 C CA . ASN A 1 193 ? -4.988 -3.487 20.016 1.00 92.12 193 ASN A CA 1
ATOM 1467 C C . ASN A 1 193 ? -5.175 -4.241 21.343 1.00 92.12 193 ASN A C 1
ATOM 1469 O O . ASN A 1 193 ? -5.424 -5.447 21.361 1.00 92.12 193 ASN A O 1
ATOM 1473 N N . THR A 1 194 ? -5.057 -3.527 22.464 1.00 95.69 194 THR A N 1
ATOM 1474 C CA . THR A 1 194 ? -5.231 -4.118 23.800 1.00 95.69 194 THR A CA 1
ATOM 1475 C C . THR A 1 194 ? -6.708 -4.382 24.061 1.00 95.69 194 THR A C 1
ATOM 1477 O O . THR A 1 194 ? -7.058 -5.431 24.600 1.00 95.69 194 THR A O 1
ATOM 1480 N N . GLU A 1 195 ? -7.562 -3.451 23.638 1.00 96.31 195 GLU A N 1
ATOM 1481 C CA . GLU A 1 195 ? -9.012 -3.586 23.699 1.00 96.31 195 GLU A CA 1
ATOM 1482 C C . GLU A 1 195 ? -9.523 -4.715 22.796 1.00 96.31 195 GLU A C 1
ATOM 1484 O O . GLU A 1 195 ? -10.308 -5.536 23.251 1.00 96.31 195 GLU A O 1
ATOM 1489 N N . SER A 1 196 ? -9.023 -4.843 21.566 1.00 94.00 196 SER A N 1
ATOM 1490 C CA . SER A 1 196 ? -9.372 -5.932 20.647 1.00 94.00 196 SER A CA 1
ATOM 1491 C C . SER A 1 196 ? -9.068 -7.299 21.272 1.00 94.00 196 SER A C 1
ATOM 1493 O O . SER A 1 196 ? -9.921 -8.187 21.297 1.00 94.00 196 SER A O 1
ATOM 1495 N N . LEU A 1 197 ? -7.899 -7.445 21.909 1.00 96.69 197 LEU A N 1
ATOM 1496 C CA . LEU A 1 197 ? -7.549 -8.655 22.654 1.00 96.69 197 LEU A CA 1
ATOM 1497 C C . LEU A 1 197 ? -8.478 -8.906 23.859 1.00 96.69 197 LEU A C 1
ATOM 1499 O O . LEU A 1 197 ? -8.854 -10.056 24.116 1.00 96.69 197 LEU A O 1
ATOM 1503 N N . SER A 1 198 ? -8.829 -7.871 24.633 1.00 97.94 198 SER A N 1
ATOM 1504 C CA . SER A 1 198 ? -9.750 -8.024 25.769 1.00 97.94 198 SER A CA 1
ATOM 1505 C C . SER A 1 198 ? -11.180 -8.322 25.317 1.00 97.94 198 SER A C 1
ATOM 1507 O O . SER A 1 198 ? -11.870 -9.106 25.966 1.00 97.94 198 SER A O 1
ATOM 1509 N N . HIS A 1 199 ? -11.604 -7.774 24.180 1.00 97.75 199 HIS A N 1
ATOM 1510 C CA . HIS A 1 199 ? -12.905 -8.009 23.560 1.00 97.75 199 HIS A CA 1
ATOM 1511 C C . HIS A 1 199 ? -13.078 -9.473 23.150 1.00 97.75 199 HIS A C 1
ATOM 1513 O O . HIS A 1 199 ? -14.049 -10.103 23.561 1.00 97.75 199 HIS A O 1
ATOM 1519 N N . THR A 1 200 ? -12.089 -10.080 22.486 1.00 97.25 200 THR A N 1
ATOM 1520 C CA . THR A 1 200 ? -12.101 -11.524 22.172 1.00 97.25 200 THR A CA 1
ATOM 1521 C C . THR A 1 200 ? -12.239 -12.391 23.428 1.00 97.25 200 THR A C 1
ATOM 1523 O O . THR A 1 200 ? -12.974 -13.386 23.451 1.00 97.25 200 THR A O 1
ATOM 1526 N N . ARG A 1 201 ? -11.572 -12.005 24.525 1.00 97.56 201 ARG A N 1
ATOM 1527 C CA . ARG A 1 201 ? -11.694 -12.687 25.827 1.00 97.56 201 ARG A CA 1
ATOM 1528 C C . ARG A 1 201 ? -13.097 -12.530 26.423 1.00 97.56 201 ARG A C 1
ATOM 1530 O O . ARG A 1 201 ? -13.624 -13.496 26.973 1.00 97.56 201 ARG A O 1
ATOM 1537 N N . ASN A 1 202 ? -13.722 -11.362 26.265 1.00 98.12 202 ASN A N 1
ATOM 1538 C CA . ASN A 1 202 ? -15.110 -11.133 26.676 1.00 98.12 202 ASN A CA 1
ATOM 1539 C C . ASN A 1 202 ? -16.072 -12.014 25.897 1.00 98.12 202 ASN A C 1
ATOM 1541 O O . ASN A 1 202 ? -16.905 -12.675 26.507 1.00 98.12 202 ASN A O 1
ATOM 1545 N N . LEU A 1 203 ? -15.934 -12.070 24.572 1.00 97.62 203 LEU A N 1
ATOM 1546 C CA . LEU A 1 203 ? -16.770 -12.915 23.723 1.00 97.62 203 LEU A CA 1
ATOM 1547 C C . LEU A 1 203 ? -16.635 -14.388 24.102 1.00 97.62 203 LEU A C 1
ATOM 1549 O O . LEU A 1 203 ? -17.645 -15.077 24.204 1.00 97.62 203 LEU A O 1
ATOM 1553 N N . THR A 1 204 ? -15.414 -14.849 24.389 1.00 95.69 204 THR A N 1
ATOM 1554 C CA . THR A 1 204 ? -15.159 -16.227 24.839 1.00 95.69 204 THR A CA 1
ATOM 1555 C C . THR A 1 204 ? -15.947 -16.561 26.106 1.00 95.69 204 THR A C 1
ATOM 1557 O O . THR A 1 204 ? -16.601 -17.603 26.169 1.00 95.69 204 THR A O 1
ATOM 1560 N N . LEU A 1 205 ? -15.929 -15.671 27.107 1.00 96.25 205 LEU A N 1
ATOM 1561 C CA . LEU A 1 205 ? -16.711 -15.864 28.328 1.00 96.25 205 LEU A CA 1
ATOM 1562 C C . LEU A 1 205 ? -18.216 -15.757 28.050 1.00 96.25 205 LEU A C 1
ATOM 1564 O O . LEU A 1 205 ? -18.961 -16.675 28.379 1.00 96.25 205 LEU A O 1
ATOM 1568 N N . LEU A 1 206 ? -18.666 -14.646 27.466 1.00 97.38 206 LEU A N 1
ATOM 1569 C CA . LEU A 1 206 ? -20.084 -14.313 27.330 1.00 97.38 206 LEU A CA 1
ATOM 1570 C C . LEU A 1 206 ? -20.807 -15.283 26.395 1.00 97.38 206 LEU A C 1
ATOM 1572 O O . LEU A 1 206 ? -21.763 -15.918 26.831 1.00 97.38 206 LEU A O 1
ATOM 1576 N N . LYS A 1 207 ? -20.310 -15.511 25.170 1.00 95.88 207 LYS A N 1
ATOM 1577 C CA . LYS A 1 207 ? -20.887 -16.521 24.260 1.00 95.88 207 LYS A CA 1
ATOM 1578 C C . LYS A 1 207 ? -20.776 -17.927 24.869 1.00 95.88 207 LYS A C 1
ATOM 1580 O O . LYS A 1 207 ? -21.665 -18.757 24.685 1.00 95.88 207 LYS A O 1
ATOM 1585 N N . GLY A 1 208 ? -19.733 -18.184 25.665 1.00 94.31 208 GLY A N 1
ATOM 1586 C CA . GLY A 1 208 ? -19.547 -19.427 26.411 1.00 94.31 208 GLY A CA 1
ATOM 1587 C C . GLY A 1 208 ? -20.620 -19.690 27.476 1.00 94.31 208 GLY A C 1
ATOM 1588 O O . GLY A 1 208 ? -21.098 -20.823 27.559 1.00 94.31 208 GLY A O 1
ATOM 1589 N N . GLN A 1 209 ? -21.008 -18.674 28.254 1.00 95.31 209 GLN A N 1
ATOM 1590 C CA . GLN A 1 209 ? -22.037 -18.769 29.302 1.00 95.31 209 GLN A CA 1
ATOM 1591 C C . GLN A 1 209 ? -23.455 -18.664 28.734 1.00 95.31 209 GLN A C 1
ATOM 1593 O O . GLN A 1 209 ? -24.329 -19.450 29.083 1.00 95.31 209 GLN A O 1
ATOM 1598 N N . MET A 1 210 ? -23.677 -17.710 27.831 1.00 96.19 210 MET A N 1
ATOM 1599 C CA . MET A 1 210 ? -24.994 -17.391 27.276 1.00 96.19 210 MET A CA 1
ATOM 1600 C C . MET A 1 210 ? -25.420 -18.366 26.175 1.00 96.19 210 MET A C 1
ATOM 1602 O O . MET A 1 210 ? -26.607 -18.468 25.882 1.00 96.19 210 MET A O 1
ATOM 1606 N N . LYS A 1 211 ? -24.460 -19.050 25.530 1.00 95.38 211 LYS A N 1
ATOM 1607 C CA . LYS A 1 211 ? -24.679 -19.904 24.345 1.00 95.38 211 LYS A CA 1
ATOM 1608 C C . LYS A 1 211 ? -25.412 -19.183 23.201 1.00 95.38 211 LYS A C 1
ATOM 1610 O O . LYS A 1 211 ? -26.040 -19.819 22.360 1.00 95.38 211 LYS A O 1
ATOM 1615 N N . SER A 1 212 ? -25.330 -17.851 23.173 1.00 93.25 212 SER A N 1
ATOM 1616 C CA . SER A 1 212 ? -25.939 -16.960 22.185 1.00 93.25 212 SER A CA 1
ATOM 1617 C C . SER A 1 212 ? -25.253 -15.579 22.252 1.00 93.25 212 SER A C 1
ATOM 1619 O O . SER A 1 212 ? -24.823 -15.198 23.343 1.00 93.25 212 SER A O 1
ATOM 1621 N N . PRO A 1 213 ? -25.172 -14.812 21.147 1.00 94.00 213 PRO A N 1
ATOM 1622 C CA . PRO A 1 213 ? -25.407 -15.263 19.783 1.00 94.00 213 PRO A CA 1
ATOM 1623 C C . PRO A 1 213 ? -24.226 -16.120 19.303 1.00 94.00 213 PRO A C 1
ATOM 1625 O O . PRO A 1 213 ? -23.065 -15.818 19.576 1.00 94.00 213 PRO A O 1
ATOM 1628 N N . ILE A 1 214 ? -24.534 -17.207 18.596 1.00 91.25 214 ILE A N 1
ATOM 1629 C CA . ILE A 1 214 ? -23.546 -18.053 17.920 1.00 91.25 214 ILE A CA 1
ATOM 1630 C C . ILE A 1 214 ? -23.740 -17.849 16.421 1.00 91.25 214 ILE A C 1
ATOM 1632 O O . ILE A 1 214 ? -24.870 -17.939 15.935 1.00 91.25 214 ILE A O 1
ATOM 1636 N N . PHE A 1 215 ? -22.650 -17.546 15.723 1.00 93.12 215 PHE A N 1
ATOM 1637 C CA . PHE A 1 215 ? -22.618 -17.368 14.278 1.00 93.12 215 PHE A CA 1
ATOM 1638 C C . PHE A 1 215 ? -21.719 -18.431 13.667 1.00 93.12 215 PHE A C 1
ATOM 1640 O O . PHE A 1 215 ? -20.686 -18.773 14.242 1.00 93.12 215 PHE A O 1
ATOM 1647 N N . ASP A 1 216 ? -22.121 -18.929 12.507 1.00 93.94 216 ASP A N 1
ATOM 1648 C CA . ASP A 1 216 ? -21.254 -19.732 11.661 1.00 93.94 216 ASP A CA 1
ATOM 1649 C C . ASP A 1 216 ? -20.331 -18.782 10.888 1.00 93.94 216 ASP A C 1
ATOM 1651 O O . ASP A 1 216 ? -20.724 -18.197 9.877 1.00 93.94 216 ASP A O 1
ATOM 1655 N N . LEU A 1 217 ? -19.136 -18.552 11.439 1.00 94.38 217 LEU A N 1
ATOM 1656 C CA . LEU A 1 217 ? -18.158 -17.635 10.853 1.00 94.38 217 LEU A CA 1
ATOM 1657 C C . LEU A 1 217 ? -17.611 -18.152 9.516 1.00 94.38 217 LEU A C 1
ATOM 1659 O O . LEU A 1 217 ? -17.251 -17.332 8.677 1.00 94.38 217 LEU A O 1
ATOM 1663 N N . GLU A 1 218 ? -17.588 -19.472 9.302 1.00 93.31 218 GLU A N 1
ATOM 1664 C CA . GLU A 1 218 ? -17.172 -20.063 8.025 1.00 93.31 218 GLU A CA 1
ATOM 1665 C C . GLU A 1 218 ? -18.182 -19.724 6.942 1.00 93.31 218 GLU A C 1
ATOM 1667 O O . GLU A 1 218 ? -17.814 -19.136 5.934 1.00 93.31 218 GLU A O 1
ATOM 1672 N N . SER A 1 219 ? -19.468 -19.970 7.203 1.00 93.19 219 SER A N 1
ATOM 1673 C CA . SER A 1 219 ? -20.530 -19.634 6.250 1.00 93.19 219 SER A CA 1
ATOM 1674 C C . SER A 1 219 ? -20.565 -18.140 5.901 1.00 93.19 219 SER A C 1
ATOM 1676 O O . SER A 1 219 ? -20.827 -17.789 4.752 1.00 93.19 219 SER A O 1
ATOM 1678 N N . ILE A 1 220 ? -20.303 -17.253 6.872 1.00 93.56 220 ILE A N 1
ATOM 1679 C CA . ILE A 1 220 ? -20.243 -15.798 6.636 1.00 93.56 220 ILE A CA 1
ATOM 1680 C C . ILE A 1 220 ? -19.048 -15.437 5.746 1.00 93.56 220 ILE A C 1
ATOM 1682 O O . ILE A 1 220 ? -19.184 -14.619 4.837 1.00 93.56 220 ILE A O 1
ATOM 1686 N N . TRP A 1 221 ? -17.883 -16.029 6.006 1.00 94.56 221 TRP A N 1
ATOM 1687 C CA . TRP A 1 221 ? -16.670 -15.762 5.240 1.00 94.56 221 TRP A CA 1
ATOM 1688 C C . TRP A 1 221 ? -16.720 -16.368 3.828 1.00 94.56 221 TRP A C 1
ATOM 1690 O O . TRP A 1 221 ? -16.319 -15.718 2.863 1.00 94.56 221 TRP A O 1
ATOM 1700 N N . ASP A 1 222 ? -17.304 -17.556 3.674 1.00 93.38 222 ASP A N 1
ATOM 1701 C CA . ASP A 1 222 ? -17.537 -18.182 2.371 1.00 93.38 222 ASP A CA 1
ATOM 1702 C C . ASP A 1 222 ? -18.539 -17.364 1.537 1.00 93.38 222 ASP A C 1
ATOM 1704 O O . ASP A 1 222 ? -18.326 -17.161 0.345 1.00 93.38 222 ASP A O 1
ATOM 1708 N N . GLU A 1 223 ? -19.594 -16.811 2.155 1.00 94.50 223 GLU A N 1
ATOM 1709 C CA . GLU A 1 223 ? -20.502 -15.869 1.481 1.00 94.50 223 GLU A CA 1
ATOM 1710 C C . GLU A 1 223 ? -19.761 -14.596 1.033 1.00 94.50 223 GLU A C 1
ATOM 1712 O O . GLU A 1 223 ? -19.958 -14.122 -0.087 1.00 94.50 223 GLU A O 1
ATOM 1717 N N . HIS A 1 224 ? -18.907 -14.040 1.898 1.00 94.56 224 HIS A N 1
ATOM 1718 C CA . HIS A 1 224 ? -18.128 -12.836 1.609 1.00 94.56 224 HIS A CA 1
ATOM 1719 C C . HIS A 1 224 ? -17.224 -13.021 0.386 1.00 94.56 224 HIS A C 1
ATOM 1721 O O . HIS A 1 224 ? -17.339 -12.293 -0.603 1.00 94.56 224 HIS A O 1
ATOM 1727 N N . THR A 1 225 ? -16.366 -14.039 0.448 1.00 92.81 225 THR A N 1
ATOM 1728 C CA . THR A 1 225 ? -15.374 -14.351 -0.586 1.00 92.81 225 THR A CA 1
ATOM 1729 C C . THR A 1 225 ? -16.031 -14.820 -1.883 1.00 92.81 225 THR A C 1
ATOM 1731 O O . THR A 1 225 ? -15.546 -14.500 -2.969 1.00 92.81 225 THR A O 1
ATOM 1734 N N . TRP A 1 226 ? -17.189 -15.486 -1.816 1.00 91.94 226 TRP A N 1
ATOM 1735 C CA . TRP A 1 226 ? -17.979 -15.806 -3.005 1.00 91.94 226 TRP A CA 1
ATOM 1736 C C . TRP A 1 226 ? -18.364 -14.547 -3.793 1.00 91.94 226 TRP A C 1
ATOM 1738 O O . TRP A 1 226 ? -18.176 -14.500 -5.011 1.00 91.94 226 TRP A O 1
ATOM 1748 N N . TYR A 1 227 ? -18.863 -13.503 -3.121 1.00 93.81 227 TYR A N 1
ATOM 1749 C CA . TYR A 1 227 ? -19.205 -12.253 -3.805 1.00 93.81 227 TYR A CA 1
ATOM 1750 C C . TYR A 1 227 ? -17.976 -11.489 -4.312 1.00 93.81 227 TYR A C 1
ATOM 1752 O O . TYR A 1 227 ? -18.082 -10.807 -5.330 1.00 93.81 227 TYR A O 1
ATOM 1760 N N . GLU A 1 228 ? -16.824 -11.604 -3.646 1.00 91.06 228 GLU A N 1
ATOM 1761 C CA . GLU A 1 228 ? -15.573 -10.973 -4.088 1.00 91.06 228 GLU A CA 1
ATOM 1762 C C . GLU A 1 228 ? -14.988 -11.629 -5.341 1.00 91.06 228 GLU A C 1
ATOM 1764 O O . GLU A 1 228 ? -14.644 -10.926 -6.291 1.00 91.06 228 GLU A O 1
ATOM 1769 N N . PHE A 1 229 ? -14.886 -12.960 -5.358 1.00 88.62 229 PHE A N 1
ATOM 1770 C CA . PHE A 1 229 ? -14.092 -13.680 -6.358 1.00 88.62 229 PHE A CA 1
ATOM 1771 C C . PHE A 1 229 ? -14.935 -14.390 -7.421 1.00 88.62 229 PHE A C 1
ATOM 1773 O O . PHE A 1 229 ? -14.582 -14.339 -8.601 1.00 88.62 229 PHE A O 1
ATOM 1780 N N . ALA A 1 230 ? -16.050 -15.019 -7.030 1.00 87.69 230 ALA A N 1
ATOM 1781 C CA . ALA A 1 230 ? -16.884 -15.799 -7.946 1.00 87.69 230 ALA A CA 1
ATOM 1782 C C . ALA A 1 230 ? -17.914 -14.919 -8.670 1.00 87.69 230 ALA A C 1
ATOM 1784 O O . ALA A 1 230 ? -17.889 -14.813 -9.894 1.00 87.69 230 ALA A O 1
ATOM 1785 N N . ASP A 1 231 ? -18.790 -14.246 -7.920 1.00 89.75 231 ASP A N 1
ATOM 1786 C CA . ASP A 1 231 ? -19.852 -13.404 -8.494 1.00 89.75 231 ASP A CA 1
ATOM 1787 C C . ASP A 1 231 ? -19.371 -11.989 -8.859 1.00 89.75 231 ASP A C 1
ATOM 1789 O O . ASP A 1 231 ? -20.023 -11.298 -9.645 1.00 89.75 231 ASP A O 1
ATOM 1793 N N . ARG A 1 232 ? -18.244 -11.548 -8.283 1.00 90.88 232 ARG A N 1
ATOM 1794 C CA . ARG A 1 232 ? -17.631 -10.220 -8.475 1.00 90.88 232 ARG A CA 1
ATOM 1795 C C . ARG A 1 232 ? -18.631 -9.065 -8.319 1.00 90.88 232 ARG A C 1
ATOM 1797 O O . ARG A 1 232 ? -18.774 -8.204 -9.189 1.00 90.88 232 ARG A O 1
ATOM 1804 N N . SER A 1 233 ? -19.341 -9.030 -7.190 1.00 94.56 233 SER A N 1
ATOM 1805 C CA . SER A 1 233 ? -20.393 -8.047 -6.908 1.00 94.56 233 SER A CA 1
ATOM 1806 C C . SER A 1 233 ? -20.045 -7.150 -5.722 1.00 94.56 233 SER A C 1
ATOM 1808 O O . SER A 1 233 ? -20.272 -7.511 -4.570 1.00 94.56 233 SER A O 1
ATOM 1810 N N . VAL A 1 234 ? -19.598 -5.920 -6.009 1.00 94.25 234 VAL A N 1
ATOM 1811 C CA . VAL A 1 234 ? -19.269 -4.911 -4.980 1.00 94.25 234 VAL A CA 1
ATOM 1812 C C . VAL A 1 234 ? -20.419 -4.707 -3.989 1.00 94.25 234 VAL A C 1
ATOM 1814 O O . VAL A 1 234 ? -20.195 -4.668 -2.783 1.00 94.25 234 VAL A O 1
ATOM 1817 N N . GLU A 1 235 ? -21.659 -4.582 -4.470 1.00 94.25 235 GLU A N 1
ATOM 1818 C CA . GLU A 1 235 ? -22.813 -4.318 -3.600 1.00 94.25 235 GLU A CA 1
ATOM 1819 C C . GLU A 1 235 ? -23.102 -5.484 -2.649 1.00 94.25 235 GLU A C 1
ATOM 1821 O O . GLU A 1 235 ? -23.352 -5.261 -1.461 1.00 94.25 235 GLU A O 1
ATOM 1826 N N . HIS A 1 236 ? -23.023 -6.724 -3.142 1.00 95.06 236 HIS A N 1
ATOM 1827 C CA . HIS A 1 236 ? -23.265 -7.908 -2.323 1.00 95.06 236 HIS A CA 1
ATOM 1828 C C . HIS A 1 236 ? -22.111 -8.167 -1.357 1.00 95.06 236 HIS A C 1
ATOM 1830 O O . HIS A 1 236 ? -22.382 -8.397 -0.177 1.00 95.06 236 HIS A O 1
ATOM 1836 N N . THR A 1 237 ? -20.855 -7.995 -1.782 1.00 95.06 237 THR A N 1
ATOM 1837 C CA . THR A 1 237 ? -19.692 -8.019 -0.885 1.00 95.06 237 THR A CA 1
ATOM 1838 C C . THR A 1 237 ? -19.878 -7.010 0.245 1.00 95.06 237 THR A C 1
ATOM 1840 O O . THR A 1 237 ? -19.902 -7.385 1.417 1.00 95.06 237 THR A O 1
ATOM 1843 N N . MET A 1 238 ? -20.143 -5.740 -0.075 1.00 94.50 238 MET A N 1
ATOM 1844 C CA . MET A 1 238 ? -20.348 -4.699 0.936 1.00 94.50 238 MET A CA 1
ATOM 1845 C C . MET A 1 238 ? -21.561 -4.970 1.838 1.00 94.50 238 MET A C 1
ATOM 1847 O O . MET A 1 238 ? -21.622 -4.452 2.956 1.00 94.50 238 MET A O 1
ATOM 1851 N N . SER A 1 239 ? -22.546 -5.754 1.391 1.00 93.31 239 SER A N 1
ATOM 1852 C CA . SER A 1 239 ? -23.712 -6.117 2.205 1.00 93.31 239 SER A CA 1
ATOM 1853 C C . SER A 1 239 ? -23.400 -7.140 3.300 1.00 93.31 239 SER A C 1
ATOM 1855 O O . SER A 1 239 ? -24.186 -7.279 4.239 1.00 93.31 239 SER A O 1
ATOM 1857 N N . THR A 1 240 ? -22.312 -7.905 3.172 1.00 92.75 240 THR A N 1
ATOM 1858 C CA . THR A 1 240 ? -21.881 -8.910 4.171 1.00 92.75 240 THR A CA 1
ATOM 1859 C C . THR A 1 240 ? -21.054 -8.300 5.300 1.00 92.75 240 THR A C 1
ATOM 1861 O O . THR A 1 240 ? -20.793 -8.950 6.307 1.00 92.75 240 THR A O 1
ATOM 1864 N N . MET A 1 241 ? -20.686 -7.030 5.151 1.00 91.62 241 MET A N 1
ATOM 1865 C CA . MET A 1 241 ? -19.866 -6.286 6.091 1.00 91.62 241 MET A CA 1
ATOM 1866 C C . MET A 1 241 ? -20.698 -5.455 7.076 1.00 91.62 241 MET A C 1
ATOM 1868 O O . MET A 1 241 ? -21.847 -5.101 6.802 1.00 91.62 241 MET A O 1
ATOM 1872 N N . VAL A 1 242 ? -20.085 -5.109 8.210 1.00 88.56 242 VAL A N 1
ATOM 1873 C CA . VAL A 1 242 ? -20.654 -4.229 9.246 1.00 88.56 242 VAL A CA 1
ATOM 1874 C C . VAL A 1 242 ? -20.787 -2.769 8.775 1.00 88.56 242 VAL A C 1
ATOM 1876 O O . VAL A 1 242 ? -20.524 -2.447 7.608 1.00 88.56 242 VAL A O 1
ATOM 1879 N N . GLN A 1 243 ? -21.246 -1.878 9.663 1.00 80.75 243 GLN A N 1
ATOM 1880 C CA . GLN A 1 243 ? -21.468 -0.477 9.302 1.00 80.75 243 GLN A CA 1
ATOM 1881 C C . GLN A 1 243 ? -20.171 0.316 9.169 1.00 80.75 243 GLN A C 1
ATOM 1883 O O . GLN A 1 243 ? -20.113 1.185 8.309 1.00 80.75 243 GLN A O 1
ATOM 1888 N N . GLU A 1 244 ? -19.128 -0.037 9.922 1.00 84.31 244 GLU A N 1
ATOM 1889 C CA . GLU A 1 244 ? -17.790 0.546 9.776 1.00 84.31 244 GLU A CA 1
ATOM 1890 C C . GLU A 1 244 ? -16.749 -0.539 9.455 1.00 84.31 244 GLU A C 1
ATOM 1892 O O . GLU A 1 244 ? -15.979 -0.957 10.322 1.00 84.31 244 GLU A O 1
ATOM 1897 N N . PRO A 1 245 ? -16.748 -1.077 8.223 1.00 89.75 245 PRO A N 1
ATOM 1898 C CA . PRO A 1 245 ? -15.819 -2.129 7.850 1.00 89.75 245 PRO A CA 1
ATOM 1899 C C . PRO A 1 245 ? -14.431 -1.574 7.562 1.00 89.75 245 PRO A C 1
ATOM 1901 O O . PRO A 1 245 ? -14.277 -0.409 7.198 1.00 89.75 245 PRO A O 1
ATOM 1904 N N . TYR A 1 246 ? -13.423 -2.434 7.638 1.00 88.25 246 TYR A N 1
ATOM 1905 C CA . TYR A 1 246 ? -12.113 -2.124 7.094 1.00 88.25 246 TYR A CA 1
ATOM 1906 C C . TYR A 1 246 ? -11.485 -3.346 6.438 1.00 88.25 246 TYR A C 1
ATOM 1908 O O . TYR A 1 246 ? -11.747 -4.483 6.829 1.00 88.25 246 TYR A O 1
ATOM 1916 N N . VAL A 1 247 ? -10.624 -3.084 5.461 1.00 90.50 247 VAL A N 1
ATOM 1917 C CA . VAL A 1 247 ? -9.762 -4.079 4.821 1.00 90.50 247 VAL A CA 1
ATOM 1918 C C . VAL A 1 247 ? -8.369 -3.494 4.715 1.00 90.50 247 VAL A C 1
ATOM 1920 O O . VAL A 1 247 ? -8.211 -2.307 4.427 1.00 90.50 247 VAL A O 1
ATOM 1923 N N . ASN A 1 248 ? -7.368 -4.333 4.962 1.00 84.12 248 ASN A N 1
ATOM 1924 C CA . ASN A 1 248 ? -5.969 -3.968 4.835 1.00 84.12 248 ASN A CA 1
ATOM 1925 C C . ASN A 1 248 ? -5.189 -5.107 4.174 1.00 84.12 248 ASN A C 1
ATOM 1927 O O . ASN A 1 248 ? -4.981 -6.159 4.781 1.00 84.12 248 ASN A O 1
ATOM 1931 N N . HIS A 1 249 ? -4.724 -4.867 2.954 1.00 80.00 249 HIS A N 1
ATOM 1932 C CA . HIS A 1 249 ? -3.766 -5.721 2.271 1.00 80.00 249 HIS A CA 1
ATOM 1933 C C . HIS A 1 249 ? -2.363 -5.357 2.747 1.00 80.00 249 HIS A C 1
ATOM 1935 O O . HIS A 1 249 ? -1.747 -4.415 2.257 1.00 80.00 249 HIS A O 1
ATOM 1941 N N . ILE A 1 250 ? -1.854 -6.103 3.729 1.00 76.31 250 ILE A N 1
ATOM 1942 C CA . ILE A 1 250 ? -0.587 -5.801 4.415 1.00 76.31 250 ILE A CA 1
ATOM 1943 C C . ILE A 1 250 ? 0.610 -5.589 3.467 1.00 76.31 250 ILE A C 1
ATOM 1945 O O . ILE A 1 250 ? 1.354 -4.639 3.714 1.00 76.31 250 ILE A O 1
ATOM 1949 N N . PRO A 1 251 ? 0.818 -6.389 2.397 1.00 67.62 251 PRO A N 1
ATOM 1950 C CA . PRO A 1 251 ? 1.976 -6.208 1.515 1.00 67.62 251 PRO A CA 1
ATOM 1951 C C . PRO A 1 251 ? 2.007 -4.844 0.816 1.00 67.62 251 PRO A C 1
ATOM 1953 O O . PRO A 1 251 ? 3.076 -4.269 0.627 1.00 67.62 251 PRO A O 1
ATOM 1956 N N . THR A 1 252 ? 0.836 -4.309 0.467 1.00 72.31 252 THR A N 1
ATOM 1957 C CA . THR A 1 252 ? 0.691 -3.070 -0.313 1.00 72.31 252 THR A CA 1
ATOM 1958 C C . THR A 1 252 ? 0.182 -1.893 0.522 1.00 72.31 252 THR A C 1
ATOM 1960 O O . THR A 1 252 ? 0.186 -0.757 0.051 1.00 72.31 252 THR A O 1
ATOM 1963 N N . LEU A 1 253 ? -0.234 -2.146 1.770 1.00 74.94 253 LEU A N 1
ATOM 1964 C CA . LEU A 1 253 ? -0.928 -1.212 2.664 1.00 74.94 253 LEU A CA 1
ATOM 1965 C C . LEU A 1 253 ? -2.149 -0.548 2.002 1.00 74.94 253 LEU A C 1
ATOM 1967 O O . LEU A 1 253 ? -2.476 0.606 2.290 1.00 74.94 253 LEU A O 1
ATOM 1971 N N . THR A 1 254 ? -2.808 -1.272 1.095 1.00 79.62 254 THR A N 1
ATOM 1972 C CA . THR A 1 254 ? -4.008 -0.819 0.383 1.00 79.62 254 THR A CA 1
ATOM 1973 C C . THR A 1 254 ? -5.279 -1.352 1.038 1.00 79.62 254 THR A C 1
ATOM 1975 O O . THR A 1 254 ? -5.259 -2.305 1.819 1.00 79.62 254 THR A O 1
ATOM 1978 N N . GLY A 1 255 ? -6.411 -0.730 0.722 1.00 83.38 255 GLY A N 1
ATOM 1979 C CA . GLY A 1 255 ? -7.711 -1.079 1.275 1.00 83.38 255 GLY A CA 1
ATOM 1980 C C . GLY A 1 255 ? -8.531 0.166 1.579 1.00 83.38 255 GLY A C 1
ATOM 1981 O O . GLY A 1 255 ? -8.418 1.188 0.901 1.00 83.38 255 GLY A O 1
ATOM 1982 N N . GLY A 1 256 ? -9.354 0.088 2.617 1.00 85.50 256 GLY A N 1
ATOM 1983 C CA . GLY A 1 256 ? -10.206 1.193 3.036 1.00 85.50 256 GLY A CA 1
ATOM 1984 C C . GLY A 1 256 ? -10.765 0.977 4.434 1.00 85.50 256 GLY A C 1
ATOM 1985 O O . GLY A 1 256 ? -10.880 -0.159 4.888 1.00 85.50 256 GLY A O 1
ATOM 1986 N N . VAL A 1 257 ? -11.109 2.078 5.101 1.00 86.25 257 VAL A N 1
ATOM 1987 C CA . VAL A 1 257 ? -11.815 2.109 6.389 1.00 86.25 257 VAL A CA 1
ATOM 1988 C C . VAL A 1 257 ? -13.126 2.860 6.175 1.00 86.25 257 VAL A C 1
ATOM 1990 O O . VAL A 1 257 ? -13.132 3.916 5.540 1.00 86.25 257 VAL A O 1
ATOM 1993 N N . GLY A 1 258 ? -14.225 2.306 6.673 1.00 86.94 258 GLY A N 1
ATOM 1994 C CA . GLY A 1 258 ? -15.574 2.804 6.433 1.00 86.94 258 GLY A CA 1
ATOM 1995 C C . GLY A 1 258 ? -16.137 2.361 5.079 1.00 86.94 258 GLY A C 1
ATOM 1996 O O . GLY A 1 258 ? -15.419 1.981 4.149 1.00 86.94 258 GLY A O 1
ATOM 1997 N N . ARG A 1 259 ? -17.468 2.400 4.948 1.00 88.81 259 ARG A N 1
ATOM 1998 C CA . ARG A 1 259 ? -18.160 1.823 3.780 1.00 88.81 259 ARG A CA 1
ATOM 1999 C C . ARG A 1 259 ? -17.858 2.540 2.476 1.00 88.81 259 ARG A C 1
ATOM 2001 O O . ARG A 1 259 ? -17.685 1.871 1.464 1.00 88.81 259 ARG A O 1
ATOM 2008 N N . GLU A 1 260 ? -17.838 3.869 2.472 1.00 90.44 260 GLU A N 1
ATOM 2009 C CA . GLU A 1 260 ? -17.640 4.645 1.243 1.00 90.44 260 GLU A CA 1
ATOM 2010 C C . GLU A 1 260 ? -16.224 4.457 0.666 1.00 90.44 260 GLU A C 1
ATOM 2012 O O . GLU A 1 260 ? -16.133 4.017 -0.486 1.00 90.44 260 GLU A O 1
ATOM 2017 N N . PRO A 1 261 ? -15.131 4.668 1.434 1.00 88.19 261 PRO A N 1
ATOM 2018 C CA . PRO A 1 261 ? -13.779 4.417 0.936 1.00 88.19 261 PRO A CA 1
ATOM 2019 C C . PRO A 1 261 ? -13.578 2.967 0.494 1.00 88.19 261 PRO A C 1
ATOM 2021 O O . PRO A 1 261 ? -13.028 2.725 -0.580 1.00 88.19 261 PRO A O 1
ATOM 2024 N N . LEU A 1 262 ? -14.079 2.003 1.275 1.00 91.50 262 LEU A N 1
ATOM 2025 C CA . LEU A 1 262 ? -13.926 0.587 0.953 1.00 91.50 262 LEU A CA 1
ATOM 2026 C C . LEU A 1 262 ? -14.743 0.166 -0.277 1.00 91.50 262 LEU A C 1
ATOM 2028 O O . LEU A 1 262 ? -14.253 -0.598 -1.100 1.00 91.50 262 LEU A O 1
ATOM 2032 N N . THR A 1 263 ? -15.944 0.719 -0.472 1.00 92.62 263 THR A N 1
ATOM 2033 C CA . THR A 1 263 ? -16.727 0.504 -1.704 1.00 92.62 263 THR A CA 1
ATOM 2034 C C . THR A 1 263 ? -15.974 1.035 -2.925 1.00 92.62 263 THR A C 1
ATOM 2036 O O . THR A 1 263 ? -15.983 0.398 -3.979 1.00 92.62 263 THR A O 1
ATOM 2039 N N . GLY A 1 264 ? -15.333 2.202 -2.797 1.00 90.56 264 GLY A N 1
ATOM 2040 C CA . GLY A 1 264 ? -14.473 2.762 -3.838 1.00 90.56 264 GLY A CA 1
ATOM 2041 C C . GLY A 1 264 ? -13.306 1.832 -4.162 1.00 90.56 264 GLY A C 1
ATOM 2042 O O . GLY A 1 264 ? -13.122 1.470 -5.321 1.00 90.56 264 GLY A O 1
ATOM 2043 N N . PHE A 1 265 ? -12.590 1.380 -3.133 1.00 89.75 265 PHE A N 1
ATOM 2044 C CA . PHE A 1 265 ? -11.479 0.442 -3.270 1.00 89.75 265 PHE A CA 1
ATOM 2045 C C . PHE A 1 265 ? -11.913 -0.878 -3.930 1.00 89.75 265 PHE A C 1
ATOM 2047 O O . PHE A 1 265 ? -11.325 -1.300 -4.921 1.00 89.75 265 PHE A O 1
ATOM 2054 N N . TYR A 1 266 ? -13.003 -1.495 -3.471 1.00 92.19 266 TYR A N 1
ATOM 2055 C CA . TYR A 1 266 ? -13.525 -2.722 -4.074 1.00 92.19 266 TYR A CA 1
ATOM 2056 C C . TYR A 1 266 ? -13.936 -2.563 -5.530 1.00 92.19 266 TYR A C 1
ATOM 2058 O O . TYR A 1 266 ? -13.682 -3.457 -6.335 1.00 92.19 266 TYR A O 1
ATOM 2066 N N . ARG A 1 267 ? -14.527 -1.421 -5.886 1.00 91.25 267 ARG A N 1
ATOM 2067 C CA . ARG A 1 267 ? -14.937 -1.144 -7.262 1.00 91.25 267 ARG A CA 1
ATOM 2068 C C . ARG A 1 267 ? -13.759 -0.876 -8.198 1.00 91.25 267 ARG A C 1
ATOM 2070 O O . ARG A 1 267 ? -13.879 -1.185 -9.378 1.00 91.25 267 ARG A O 1
ATOM 2077 N N . HIS A 1 268 ? -12.683 -0.261 -7.715 1.00 86.00 268 HIS A N 1
ATOM 2078 C CA . HIS A 1 268 ? -11.650 0.307 -8.587 1.00 86.00 268 HIS A CA 1
ATOM 2079 C C . HIS A 1 268 ? -10.269 -0.345 -8.466 1.00 86.00 268 HIS A C 1
ATOM 2081 O O . HIS A 1 268 ? -9.446 -0.122 -9.346 1.00 86.00 268 HIS A O 1
ATOM 2087 N N . ASN A 1 269 ? -10.009 -1.116 -7.407 1.00 82.88 269 ASN A N 1
ATOM 2088 C CA . ASN A 1 269 ? -8.663 -1.601 -7.076 1.00 82.88 269 ASN A CA 1
ATOM 2089 C C . ASN A 1 269 ? -8.611 -3.073 -6.627 1.00 82.88 269 ASN A C 1
ATOM 2091 O O . ASN A 1 269 ? -7.523 -3.590 -6.394 1.00 82.88 269 ASN A O 1
ATOM 2095 N N . PHE A 1 270 ? -9.755 -3.753 -6.471 1.00 88.75 270 PHE A N 1
ATOM 2096 C CA . PHE A 1 270 ? -9.796 -5.131 -5.960 1.00 88.75 270 PHE A CA 1
ATOM 2097 C C . PHE A 1 270 ? -10.646 -6.069 -6.823 1.00 88.75 270 PHE A C 1
ATOM 2099 O O . PHE A 1 270 ? -10.099 -6.779 -7.661 1.00 88.75 270 PHE A O 1
ATOM 2106 N N . ILE A 1 271 ? -11.979 -6.051 -6.674 1.00 89.81 271 ILE A N 1
ATOM 2107 C CA . ILE A 1 271 ? -12.878 -7.094 -7.210 1.00 89.81 271 ILE A CA 1
ATOM 2108 C C . ILE A 1 271 ? -12.704 -7.291 -8.722 1.00 89.81 271 ILE A C 1
ATOM 2110 O O . ILE A 1 271 ? -12.652 -8.422 -9.206 1.00 89.81 271 ILE A O 1
ATOM 2114 N N . PHE A 1 272 ? -12.594 -6.194 -9.472 1.00 89.06 272 PHE A N 1
ATOM 2115 C CA . PHE A 1 272 ? -12.479 -6.235 -10.932 1.00 89.06 272 PHE A CA 1
ATOM 2116 C C . PHE A 1 272 ? -11.035 -6.225 -11.451 1.00 89.06 272 PHE A C 1
ATOM 2118 O O . PHE A 1 272 ? -10.845 -6.447 -12.642 1.00 89.06 272 PHE A O 1
ATOM 2125 N N . ASN A 1 273 ? -10.040 -6.030 -10.579 1.00 85.88 273 ASN A N 1
ATOM 2126 C CA . ASN A 1 273 ? -8.621 -6.054 -10.955 1.00 85.88 273 ASN A CA 1
ATOM 2127 C C . ASN A 1 273 ? -8.022 -7.468 -10.847 1.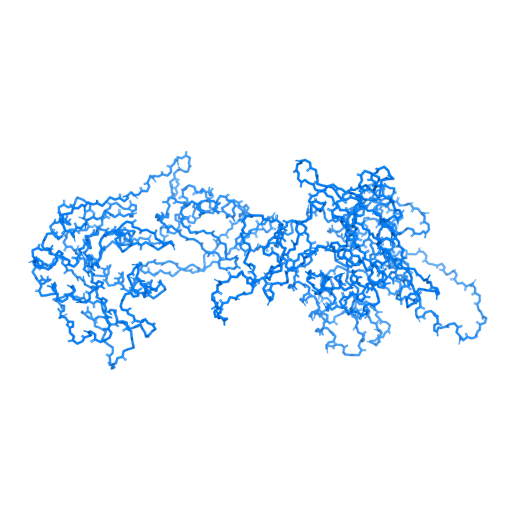00 85.88 273 ASN A C 1
ATOM 2129 O O . ASN A 1 273 ? -6.936 -7.725 -11.351 1.00 85.88 273 ASN A O 1
ATOM 2133 N N . ASN A 1 274 ? -8.736 -8.420 -10.240 1.00 84.50 274 ASN A N 1
ATOM 2134 C CA . ASN A 1 274 ? -8.336 -9.829 -10.239 1.00 84.50 274 ASN A CA 1
ATOM 2135 C C . ASN A 1 274 ? -8.467 -10.448 -11.641 1.00 84.50 274 ASN A C 1
ATOM 2137 O O . ASN A 1 274 ? -9.507 -10.283 -12.296 1.00 84.50 274 ASN A O 1
ATOM 2141 N N . SER A 1 275 ? -7.446 -11.190 -12.088 1.00 84.62 275 SER A N 1
ATOM 2142 C CA . SER A 1 275 ? -7.439 -11.903 -13.379 1.00 84.62 275 SER A CA 1
ATOM 2143 C C . SER A 1 275 ? -8.655 -12.815 -13.540 1.00 84.62 275 SER A C 1
ATOM 2145 O O . SER A 1 275 ? -9.231 -13.287 -12.554 1.00 84.62 275 SER A O 1
ATOM 2147 N N . ALA A 1 276 ? -9.086 -13.071 -14.776 1.00 86.00 276 ALA A N 1
ATOM 2148 C CA . ALA A 1 276 ? -10.301 -13.853 -15.028 1.00 86.00 276 ALA A CA 1
ATOM 2149 C C . ALA A 1 276 ? -10.196 -15.306 -14.525 1.00 86.00 276 ALA A C 1
ATOM 2151 O O . ALA A 1 276 ? -11.209 -15.898 -14.156 1.00 86.00 276 ALA A O 1
ATOM 2152 N N . ASP A 1 277 ? -8.978 -15.846 -14.468 1.00 87.81 277 ASP A N 1
ATOM 2153 C CA . ASP A 1 277 ? -8.643 -17.203 -14.032 1.00 87.81 277 ASP A CA 1
ATOM 2154 C C . ASP A 1 277 ? -8.222 -17.298 -12.554 1.00 87.81 277 ASP A C 1
ATOM 2156 O O . ASP A 1 277 ? -7.611 -18.284 -12.149 1.00 87.81 277 ASP A O 1
ATOM 2160 N N . THR A 1 278 ? -8.528 -16.279 -11.741 1.00 87.50 278 THR A N 1
ATOM 2161 C CA . THR A 1 278 ? -8.215 -16.302 -10.305 1.00 87.50 278 THR A CA 1
ATOM 2162 C C . THR A 1 278 ? -8.899 -17.475 -9.595 1.00 87.50 278 THR A C 1
ATOM 2164 O O . THR A 1 278 ? -10.126 -17.591 -9.608 1.00 87.50 278 THR A O 1
ATOM 2167 N N . GLU A 1 279 ? -8.106 -18.288 -8.898 1.00 87.69 279 GLU A N 1
ATOM 2168 C CA . GLU A 1 279 ? -8.538 -19.420 -8.081 1.00 87.69 279 GLU A CA 1
ATOM 2169 C C . GLU A 1 279 ? -7.952 -19.345 -6.660 1.00 87.69 279 GLU A C 1
ATOM 2171 O O . GLU A 1 279 ? -6.775 -19.036 -6.456 1.00 87.69 279 GLU A O 1
ATOM 2176 N N . LEU A 1 280 ? -8.779 -19.687 -5.668 1.00 88.81 280 LEU A N 1
ATOM 2177 C CA . LEU A 1 280 ? -8.400 -19.810 -4.259 1.00 88.81 280 LEU A CA 1
ATOM 2178 C C . LEU A 1 280 ? -8.383 -21.287 -3.850 1.00 88.81 280 LEU A C 1
ATOM 2180 O O . LEU A 1 280 ? -9.433 -21.924 -3.783 1.00 88.81 280 LEU A O 1
ATOM 2184 N N . GLU A 1 281 ? -7.209 -21.834 -3.535 1.00 91.38 281 GLU A N 1
ATOM 2185 C CA . GLU A 1 281 ? -7.074 -23.182 -2.970 1.00 91.38 281 GLU A CA 1
ATOM 2186 C C . GLU A 1 281 ? -6.838 -23.099 -1.458 1.00 91.38 281 GLU A C 1
ATOM 2188 O O . GLU A 1 281 ? -5.731 -22.802 -1.011 1.00 91.38 281 GLU A O 1
ATOM 2193 N N . LEU A 1 282 ? -7.879 -23.364 -0.663 1.00 92.19 282 LEU A N 1
ATOM 2194 C CA . LEU A 1 282 ? -7.788 -23.379 0.799 1.00 92.19 282 LEU A CA 1
ATOM 2195 C C . LEU A 1 282 ? -6.920 -24.551 1.287 1.00 92.19 282 LEU A C 1
ATOM 2197 O O . LEU A 1 282 ? -7.220 -25.712 1.011 1.00 92.19 282 LEU A O 1
ATOM 2201 N N . ILE A 1 283 ? -5.880 -24.241 2.059 1.00 96.06 283 ILE A N 1
ATOM 2202 C CA . ILE A 1 283 ? -4.946 -25.207 2.654 1.00 96.06 283 ILE A CA 1
ATOM 2203 C C . ILE A 1 283 ? -5.348 -25.510 4.094 1.00 96.06 283 ILE A C 1
ATOM 2205 O O . ILE A 1 283 ? -5.455 -26.674 4.488 1.00 96.06 283 ILE A O 1
ATOM 2209 N N . SER A 1 284 ? -5.587 -24.468 4.890 1.00 95.62 284 SER A N 1
ATOM 2210 C CA . SER A 1 284 ? -6.026 -24.608 6.274 1.00 95.62 284 SER A CA 1
ATOM 2211 C C . SER A 1 284 ? -6.885 -23.423 6.714 1.00 95.62 284 SER A C 1
ATOM 2213 O O . SER A 1 284 ? -6.761 -22.316 6.195 1.00 95.62 284 SER A O 1
ATOM 2215 N N . ARG A 1 285 ? -7.783 -23.664 7.675 1.00 95.69 285 ARG A N 1
ATOM 2216 C CA . ARG A 1 285 ? -8.659 -22.644 8.261 1.00 95.69 285 ARG A CA 1
ATOM 2217 C C . ARG A 1 285 ? -8.708 -22.802 9.776 1.00 95.69 285 ARG A C 1
ATOM 2219 O O . ARG A 1 285 ? -8.996 -23.884 10.288 1.00 95.69 285 ARG A O 1
ATOM 2226 N N . THR A 1 286 ? -8.427 -21.721 10.502 1.00 96.88 286 THR A N 1
ATOM 2227 C CA . THR A 1 286 ? -8.521 -21.665 11.969 1.00 96.88 286 THR A CA 1
ATOM 2228 C C . THR A 1 286 ? -9.668 -20.759 12.395 1.00 96.88 286 THR A C 1
ATOM 2230 O O . THR A 1 286 ? -9.686 -19.573 12.066 1.00 96.88 286 THR A O 1
ATOM 2233 N N . ILE A 1 287 ? -10.597 -21.305 13.184 1.00 95.44 287 ILE A N 1
ATOM 2234 C CA . ILE A 1 287 ? -11.783 -20.589 13.669 1.00 95.44 287 ILE A CA 1
ATOM 2235 C C . ILE A 1 287 ? -11.603 -20.167 15.126 1.00 95.44 287 ILE A C 1
ATOM 2237 O O . ILE A 1 287 ? -11.456 -20.996 16.026 1.00 95.44 287 ILE A O 1
ATOM 2241 N N . GLY A 1 288 ? -11.626 -18.855 15.354 1.00 94.06 288 GLY A N 1
ATOM 2242 C CA . GLY A 1 288 ? -11.743 -18.246 16.674 1.00 94.06 288 GLY A CA 1
ATOM 2243 C C . GLY A 1 288 ? -13.198 -17.950 17.048 1.00 94.06 288 GLY A C 1
ATOM 2244 O O . GLY A 1 288 ? -14.131 -18.240 16.309 1.00 94.06 288 GLY A O 1
ATOM 2245 N N . ILE A 1 289 ? -13.406 -17.322 18.208 1.00 94.75 289 ILE A N 1
ATOM 2246 C CA . ILE A 1 289 ? -14.750 -16.907 18.655 1.00 94.75 289 ILE A CA 1
ATOM 2247 C C . ILE A 1 289 ? -15.319 -15.724 17.845 1.00 94.75 289 ILE A C 1
ATOM 2249 O O . ILE A 1 289 ? -16.527 -15.472 17.871 1.00 94.75 289 ILE A O 1
ATOM 2253 N N . ASP A 1 290 ? -14.433 -14.975 17.185 1.00 93.69 290 ASP A N 1
ATOM 2254 C CA . ASP A 1 290 ? -14.698 -13.697 16.517 1.00 93.69 290 ASP A CA 1
ATOM 2255 C C . ASP A 1 290 ? -13.897 -13.499 15.218 1.00 93.69 290 ASP A C 1
ATOM 2257 O O . ASP A 1 290 ? -13.903 -12.406 14.661 1.00 93.69 290 ASP A O 1
ATOM 2261 N N . ARG A 1 291 ? -13.171 -14.521 14.746 1.00 93.19 291 ARG A N 1
ATOM 2262 C CA . ARG A 1 291 ? -12.279 -14.404 13.586 1.00 93.19 291 ARG A CA 1
ATOM 2263 C C . ARG A 1 291 ? -12.082 -15.727 12.864 1.00 93.19 291 ARG A C 1
ATOM 2265 O O . ARG A 1 291 ? -12.141 -16.788 13.486 1.00 93.19 291 ARG A O 1
ATOM 2272 N N . VAL A 1 292 ? -11.755 -15.623 11.584 1.00 95.81 292 VAL A N 1
ATOM 2273 C CA . VAL A 1 292 ? -11.302 -16.714 10.719 1.00 95.81 292 VAL A CA 1
ATOM 2274 C C . VAL A 1 292 ? -9.893 -16.369 10.243 1.00 95.81 292 VAL A C 1
ATOM 2276 O O . VAL A 1 292 ? -9.602 -15.202 9.979 1.00 95.81 292 VAL A O 1
ATOM 2279 N N . VAL A 1 293 ? -9.005 -17.359 10.195 1.00 95.12 293 VAL A N 1
ATOM 2280 C CA . VAL A 1 293 ? -7.676 -17.232 9.584 1.00 95.12 293 VAL A CA 1
ATOM 2281 C C . VAL A 1 293 ? -7.541 -18.329 8.545 1.00 95.12 293 VAL A C 1
ATOM 2283 O O . VAL A 1 293 ? -7.518 -19.504 8.916 1.00 95.12 293 VAL A O 1
ATOM 2286 N N . ASP A 1 294 ? -7.439 -17.926 7.283 1.00 95.00 294 ASP A N 1
ATOM 2287 C CA . ASP A 1 294 ? -7.241 -18.832 6.158 1.00 95.00 294 ASP A CA 1
ATOM 2288 C C . ASP A 1 294 ? -5.785 -18.812 5.701 1.00 95.00 294 ASP A C 1
ATOM 2290 O O . ASP A 1 294 ? -5.172 -17.757 5.538 1.00 95.00 294 ASP A O 1
ATOM 2294 N N . GLU A 1 295 ? -5.256 -20.003 5.461 1.00 94.88 295 GLU A N 1
ATOM 2295 C CA . GLU A 1 295 ? -4.051 -20.247 4.686 1.00 94.88 295 GLU A CA 1
ATOM 2296 C C . GLU A 1 295 ? -4.495 -20.838 3.349 1.00 94.88 295 GLU A C 1
ATOM 2298 O O . GLU A 1 295 ? -5.187 -21.858 3.320 1.00 94.88 295 GLU A O 1
ATOM 2303 N N . PHE A 1 296 ? -4.129 -20.205 2.241 1.00 92.75 296 PHE A N 1
ATOM 2304 C CA . PHE A 1 296 ? -4.549 -20.625 0.908 1.00 92.75 296 PHE A CA 1
ATOM 2305 C C . PHE A 1 296 ? -3.480 -20.317 -0.139 1.00 92.75 296 PHE A C 1
ATOM 2307 O O . PHE A 1 296 ? -2.633 -19.445 0.054 1.00 92.75 296 PHE A O 1
ATOM 2314 N N . ILE A 1 297 ? -3.542 -21.026 -1.266 1.00 92.12 297 ILE A N 1
ATOM 2315 C CA . ILE A 1 297 ? -2.785 -20.703 -2.475 1.00 92.12 297 ILE A CA 1
ATOM 2316 C C . ILE A 1 297 ? -3.686 -19.848 -3.367 1.00 92.12 297 ILE A C 1
ATOM 2318 O O . ILE A 1 297 ? -4.764 -20.284 -3.769 1.00 92.12 297 ILE A O 1
ATOM 2322 N N . PHE A 1 298 ? -3.235 -18.633 -3.672 1.00 89.25 298 PHE A N 1
ATOM 2323 C CA . PHE A 1 298 ? -3.882 -17.722 -4.613 1.00 89.25 298 PHE A CA 1
ATOM 2324 C C . PHE A 1 298 ? -3.256 -17.920 -6.000 1.00 89.25 298 PHE A C 1
ATOM 2326 O O . PHE A 1 298 ? -2.078 -17.614 -6.185 1.00 89.25 298 PHE A O 1
ATOM 2333 N N . LYS A 1 299 ? -4.002 -18.483 -6.956 1.00 90.25 299 LYS A N 1
ATOM 2334 C CA . LYS A 1 299 ? -3.518 -18.801 -8.311 1.00 90.25 299 LYS A CA 1
ATOM 2335 C C . LYS A 1 299 ? -4.185 -17.896 -9.329 1.00 90.25 299 LYS A C 1
ATOM 2337 O O . LYS A 1 299 ? -5.387 -17.685 -9.253 1.00 90.25 299 LYS A O 1
ATOM 2342 N N . PHE A 1 300 ? -3.418 -17.390 -10.280 1.00 87.25 300 PHE A N 1
ATOM 2343 C CA . PHE A 1 300 ? -3.914 -16.595 -11.398 1.00 87.25 300 PHE A CA 1
ATOM 2344 C C . PHE A 1 300 ? -2.813 -16.477 -12.453 1.00 87.25 300 PHE A C 1
ATOM 2346 O O . PHE A 1 300 ? -1.626 -16.616 -12.140 1.00 87.25 300 PHE A O 1
ATOM 2353 N N . THR A 1 301 ? -3.194 -16.167 -13.686 1.00 83.56 301 THR A N 1
ATOM 2354 C CA . THR A 1 301 ? -2.264 -15.675 -14.700 1.00 83.56 301 THR A CA 1
ATOM 2355 C C . THR A 1 301 ? -2.084 -14.175 -14.496 1.00 83.56 301 THR A C 1
ATOM 2357 O O . THR A 1 301 ? -3.057 -13.419 -14.476 1.00 83.56 301 THR A O 1
ATOM 2360 N N . HIS A 1 302 ? -0.845 -13.714 -14.320 1.00 75.25 302 HIS A N 1
ATOM 2361 C CA . HIS A 1 302 ? -0.548 -12.289 -14.163 1.00 75.25 302 HIS A CA 1
ATOM 2362 C C . HIS A 1 302 ? -0.617 -11.578 -15.526 1.00 75.25 302 HIS A C 1
ATOM 2364 O O . HIS A 1 302 ? 0.394 -11.373 -16.186 1.00 75.25 302 HIS A O 1
ATOM 2370 N N . GLU A 1 303 ? -1.839 -11.269 -15.967 1.00 70.06 303 GLU A N 1
ATOM 2371 C CA . GLU A 1 303 ? -2.174 -10.649 -17.262 1.00 70.06 303 GLU A CA 1
ATOM 2372 C C . GLU A 1 303 ? -2.724 -9.215 -17.136 1.00 70.06 303 GLU A C 1
ATOM 2374 O O . GLU A 1 303 ? -3.067 -8.592 -18.142 1.00 70.06 303 GLU A O 1
ATOM 2379 N N . GLN A 1 304 ? -2.825 -8.695 -15.910 1.00 68.69 304 GLN A N 1
ATOM 2380 C CA . GLN A 1 304 ? -3.164 -7.305 -15.596 1.00 68.69 304 GLN A CA 1
ATOM 2381 C C . GLN A 1 304 ? -2.558 -6.879 -14.252 1.00 68.69 304 GLN A C 1
ATOM 2383 O O . GLN A 1 304 ? -2.132 -7.730 -13.471 1.00 68.69 304 GLN A O 1
ATOM 2388 N N . GLU A 1 305 ? -2.531 -5.571 -13.974 1.00 74.12 305 GLU A N 1
ATOM 2389 C CA . GLU A 1 305 ? -2.067 -5.049 -12.685 1.00 74.12 305 GLU A CA 1
ATOM 2390 C C . GLU A 1 305 ? -3.027 -5.436 -11.560 1.00 74.12 305 GLU A C 1
ATOM 2392 O O . GLU A 1 305 ? -4.242 -5.252 -11.666 1.00 74.12 305 GLU A O 1
ATOM 2397 N N . ILE A 1 306 ? -2.461 -5.971 -10.475 1.00 79.75 306 ILE A N 1
ATOM 2398 C CA . ILE A 1 306 ? -3.189 -6.368 -9.271 1.00 79.75 306 ILE A CA 1
ATOM 2399 C C . ILE A 1 306 ? -2.683 -5.526 -8.094 1.00 79.75 306 ILE A C 1
ATOM 2401 O O . ILE A 1 306 ? -1.962 -6.014 -7.221 1.00 79.75 306 ILE A O 1
ATOM 2405 N N . ASP A 1 307 ? -3.095 -4.253 -8.068 1.00 73.19 307 ASP A N 1
ATOM 2406 C CA . ASP A 1 307 ? -2.660 -3.205 -7.123 1.00 73.19 307 ASP A CA 1
ATOM 2407 C C . ASP A 1 307 ? -2.613 -3.658 -5.654 1.00 73.19 307 ASP A C 1
ATOM 2409 O O . ASP A 1 307 ? -1.787 -3.214 -4.856 1.00 73.19 307 ASP A O 1
ATOM 2413 N N . TRP A 1 308 ? -3.555 -4.515 -5.257 1.00 76.00 308 TRP A N 1
ATOM 2414 C CA . TRP A 1 308 ? -3.708 -4.935 -3.871 1.00 76.00 308 TRP A CA 1
ATOM 2415 C C . TRP A 1 308 ? -2.718 -6.029 -3.454 1.00 76.00 308 TRP A C 1
ATOM 2417 O O . TRP A 1 308 ? -2.392 -6.118 -2.266 1.00 76.00 308 TRP A O 1
ATOM 2427 N N . LEU A 1 309 ? -2.217 -6.825 -4.402 1.00 76.44 309 LEU A N 1
ATOM 2428 C CA . LEU A 1 309 ? -1.251 -7.897 -4.161 1.00 76.44 309 LEU A CA 1
ATOM 2429 C C . LEU A 1 309 ? 0.182 -7.394 -4.375 1.00 76.44 309 LEU A C 1
ATOM 2431 O O . LEU A 1 309 ? 1.044 -7.620 -3.525 1.00 76.44 309 LEU A O 1
ATOM 2435 N N . GLU A 1 310 ? 0.415 -6.666 -5.470 1.00 66.00 310 GLU A N 1
ATOM 2436 C CA . GLU A 1 310 ? 1.729 -6.164 -5.860 1.00 66.00 310 GLU A CA 1
ATOM 2437 C C . GLU A 1 310 ? 1.589 -4.861 -6.674 1.00 66.00 310 GLU A C 1
ATOM 2439 O O . GLU A 1 310 ? 0.987 -4.833 -7.742 1.00 66.00 310 GLU A O 1
ATOM 2444 N N . ASN A 1 311 ? 2.145 -3.757 -6.163 1.00 52.38 311 ASN A N 1
ATOM 2445 C CA . ASN A 1 311 ? 2.085 -2.454 -6.835 1.00 52.38 311 ASN A CA 1
ATOM 2446 C C . ASN A 1 311 ? 3.188 -2.336 -7.895 1.00 52.38 311 ASN A C 1
ATOM 2448 O O . ASN A 1 311 ? 4.368 -2.419 -7.549 1.00 52.38 311 ASN A O 1
ATOM 2452 N N . GLY A 1 312 ? 2.822 -2.037 -9.146 1.00 50.75 312 GLY A N 1
ATOM 2453 C CA . GLY A 1 312 ? 3.772 -1.608 -10.178 1.00 50.75 312 GLY A CA 1
ATOM 2454 C C . GLY A 1 312 ? 4.602 -2.704 -10.857 1.00 50.75 312 GLY A C 1
ATOM 2455 O O . GLY A 1 312 ? 5.546 -2.369 -11.570 1.00 50.75 312 GLY A O 1
ATOM 2456 N N . TYR A 1 313 ? 4.270 -3.987 -10.667 1.00 46.22 313 TYR A N 1
ATOM 2457 C CA . TYR A 1 313 ? 4.973 -5.112 -11.313 1.00 46.22 313 TYR A CA 1
ATOM 2458 C C . TYR A 1 313 ? 4.237 -5.731 -12.495 1.00 46.22 313 TYR A C 1
ATOM 2460 O O . TYR A 1 313 ? 4.780 -6.626 -13.145 1.00 46.22 313 TYR A O 1
ATOM 2468 N N . PHE A 1 314 ? 3.041 -5.253 -12.839 1.00 39.25 314 PHE A N 1
ATOM 2469 C CA . PHE A 1 314 ? 2.473 -5.647 -14.114 1.00 39.25 314 PHE A CA 1
ATOM 2470 C C . PHE A 1 314 ? 3.169 -4.889 -15.242 1.00 39.25 314 PHE A C 1
ATOM 2472 O O . PHE A 1 314 ? 2.870 -3.732 -15.530 1.00 39.25 314 PHE A O 1
ATOM 2479 N N . GLN A 1 315 ? 4.124 -5.567 -15.873 1.00 46.56 315 GLN A N 1
ATOM 2480 C CA . GLN A 1 315 ? 4.468 -5.305 -17.259 1.00 46.56 315 GLN A CA 1
ATOM 2481 C C . GLN A 1 315 ? 3.609 -6.254 -18.100 1.00 46.56 315 GLN A C 1
ATOM 2483 O O . GLN A 1 315 ? 4.021 -7.393 -18.316 1.00 46.56 315 GLN A O 1
ATOM 2488 N N . PRO A 1 316 ? 2.421 -5.824 -18.582 1.00 37.84 316 PRO A N 1
ATOM 2489 C CA . PRO A 1 316 ? 1.954 -6.418 -19.820 1.00 37.84 316 PRO A CA 1
ATOM 2490 C C . PRO A 1 316 ? 3.068 -6.128 -20.811 1.00 37.84 316 PRO A C 1
ATOM 2492 O O . PRO A 1 316 ? 3.550 -4.990 -20.873 1.00 37.84 316 PRO A O 1
ATOM 2495 N N . ASP A 1 317 ? 3.438 -7.115 -21.602 1.00 47.44 317 ASP A N 1
ATOM 2496 C CA . ASP A 1 317 ? 4.350 -6.998 -22.736 1.00 47.44 317 ASP A CA 1
ATOM 2497 C C . ASP A 1 317 ? 3.862 -6.006 -23.834 1.00 47.44 317 ASP A C 1
ATOM 2499 O O . ASP A 1 317 ? 4.082 -6.231 -25.017 1.00 47.44 317 ASP A O 1
ATOM 2503 N N . ASP A 1 318 ? 3.189 -4.898 -23.491 1.00 41.75 318 ASP A N 1
ATOM 2504 C CA . ASP A 1 318 ? 2.513 -3.991 -24.420 1.00 41.75 318 ASP A CA 1
ATOM 2505 C C . ASP A 1 318 ? 2.402 -2.519 -23.970 1.00 41.75 318 ASP A C 1
ATOM 2507 O O . ASP A 1 318 ? 1.720 -1.721 -24.625 1.00 41.75 318 ASP A O 1
ATOM 2511 N N . THR A 1 319 ? 3.125 -2.066 -22.936 1.00 39.44 319 THR A N 1
ATOM 2512 C CA . THR A 1 319 ? 3.443 -0.623 -22.923 1.00 39.44 319 THR A CA 1
ATOM 2513 C C . THR A 1 319 ? 4.475 -0.424 -24.025 1.00 39.44 319 THR A C 1
ATOM 2515 O O . THR A 1 319 ? 5.507 -1.090 -23.967 1.00 39.44 319 THR A O 1
ATOM 2518 N N . PRO A 1 320 ? 4.268 0.432 -25.044 1.00 42.22 320 PRO A N 1
ATOM 2519 C CA . PRO A 1 320 ? 5.311 0.673 -26.018 1.00 42.22 320 PRO A CA 1
ATOM 2520 C C . PRO A 1 320 ? 6.459 1.347 -25.270 1.00 42.22 320 PRO A C 1
ATOM 2522 O O . PRO A 1 320 ? 6.484 2.570 -25.105 1.00 42.22 320 PRO A O 1
ATOM 2525 N N . TYR A 1 321 ? 7.434 0.536 -24.848 1.00 53.47 321 TYR A N 1
ATOM 2526 C CA . TYR A 1 321 ? 8.797 0.969 -24.615 1.00 53.47 321 TYR A CA 1
ATOM 2527 C C . TYR A 1 321 ? 9.176 1.873 -25.778 1.00 53.47 321 TYR A C 1
ATOM 2529 O O . TYR A 1 321 ? 8.601 1.780 -26.867 1.00 53.47 321 TYR A O 1
ATOM 2537 N N . ALA A 1 322 ? 10.098 2.800 -25.557 1.00 68.00 322 ALA A N 1
ATOM 2538 C CA . ALA A 1 322 ? 10.521 3.728 -26.585 1.00 68.00 322 ALA A CA 1
ATOM 2539 C C . ALA A 1 322 ? 11.098 2.931 -27.772 1.00 68.00 322 ALA A C 1
ATOM 2541 O O . ALA A 1 322 ? 12.289 2.687 -27.854 1.00 68.00 322 ALA A O 1
ATOM 2542 N N . THR A 1 323 ? 10.243 2.501 -28.697 1.00 78.38 323 THR A N 1
ATOM 2543 C CA . THR A 1 323 ? 10.613 1.711 -29.864 1.00 78.38 323 THR A CA 1
ATOM 2544 C C . THR A 1 323 ? 10.777 2.641 -31.039 1.00 78.38 323 THR A C 1
ATOM 2546 O O . THR A 1 323 ? 10.129 3.688 -31.112 1.00 78.38 323 THR A O 1
ATOM 2549 N N . VAL A 1 324 ? 11.633 2.257 -31.965 1.00 80.38 324 VAL A N 1
ATOM 2550 C CA . VAL A 1 324 ? 11.833 2.948 -33.232 1.00 80.38 324 VAL A CA 1
ATOM 2551 C C . VAL A 1 324 ? 11.561 1.975 -34.358 1.00 80.38 324 VAL A C 1
ATOM 2553 O O . VAL A 1 324 ? 11.812 0.779 -34.226 1.00 80.38 324 VAL A O 1
ATOM 2556 N N . THR A 1 325 ? 11.014 2.480 -35.456 1.00 85.69 325 THR A N 1
ATOM 2557 C CA . THR A 1 325 ? 10.780 1.691 -36.666 1.00 85.69 325 THR A CA 1
ATOM 2558 C C . THR A 1 325 ? 11.805 2.081 -37.719 1.00 85.69 325 THR A C 1
ATOM 2560 O O . THR A 1 325 ? 11.887 3.245 -38.109 1.00 85.69 325 THR A O 1
ATOM 2563 N N . LEU A 1 326 ? 12.584 1.105 -38.182 1.00 84.88 326 LEU A N 1
ATOM 2564 C CA . LEU A 1 326 ? 13.667 1.293 -39.144 1.00 84.88 326 LEU A CA 1
ATOM 2565 C C . LEU A 1 326 ? 13.398 0.492 -40.426 1.00 84.88 326 LEU A C 1
ATOM 2567 O O . LEU A 1 326 ? 12.845 -0.609 -40.350 1.00 84.88 326 LEU A O 1
ATOM 2571 N N . PRO A 1 327 ? 13.782 1.006 -41.608 1.00 86.06 327 PRO A N 1
ATOM 2572 C CA . PRO A 1 327 ? 13.704 0.250 -42.853 1.00 86.06 327 PRO A CA 1
ATOM 2573 C C . PRO A 1 327 ? 14.795 -0.829 -42.909 1.00 86.06 327 PRO A C 1
ATOM 2575 O O . PRO A 1 327 ? 15.965 -0.551 -42.663 1.00 86.06 327 PRO A O 1
ATOM 2578 N N . ILE A 1 328 ? 14.427 -2.052 -43.287 1.00 85.69 328 ILE A N 1
ATOM 2579 C CA . ILE A 1 328 ? 15.377 -3.157 -43.494 1.00 85.69 328 ILE A CA 1
ATOM 2580 C C . ILE A 1 328 ? 16.170 -2.910 -44.788 1.00 85.69 328 ILE A C 1
ATOM 2582 O O . ILE A 1 328 ? 15.588 -2.548 -45.811 1.00 85.69 328 ILE A O 1
ATOM 2586 N N . GLY A 1 329 ? 17.488 -3.137 -44.765 1.00 70.50 329 GLY A N 1
ATOM 2587 C CA . GLY A 1 329 ? 18.342 -3.050 -45.958 1.00 70.50 329 GLY A CA 1
ATOM 2588 C C . GLY A 1 329 ? 18.765 -1.636 -46.386 1.00 70.50 329 GLY A C 1
ATOM 2589 O O . GLY A 1 329 ? 19.294 -1.474 -47.486 1.00 70.50 329 GLY A O 1
ATOM 2590 N N . SER A 1 330 ? 18.569 -0.598 -45.559 1.00 62.38 330 SER A N 1
ATOM 2591 C CA . SER A 1 330 ? 19.111 0.739 -45.849 1.00 62.38 330 SER A CA 1
ATOM 2592 C C . SER A 1 330 ? 20.625 0.779 -45.590 1.00 62.38 330 SER A C 1
ATOM 2594 O O . SER A 1 330 ? 21.062 1.006 -44.465 1.00 62.38 330 SER A O 1
ATOM 2596 N N . SER A 1 331 ? 21.432 0.552 -46.626 1.00 53.00 331 SER A N 1
ATOM 2597 C CA . SER A 1 331 ? 22.898 0.488 -46.550 1.00 53.00 331 SER A CA 1
ATOM 2598 C C . SER A 1 331 ? 23.567 1.872 -46.595 1.00 53.00 331 SER A C 1
ATOM 2600 O O . SER A 1 331 ? 24.299 2.179 -47.537 1.00 53.00 331 SER A O 1
ATOM 2602 N N . ASN A 1 332 ? 23.323 2.728 -45.602 1.00 55.91 332 ASN A N 1
ATOM 2603 C CA . ASN A 1 332 ? 24.253 3.831 -45.341 1.00 55.91 332 ASN A CA 1
ATOM 2604 C C . ASN A 1 332 ? 25.329 3.306 -44.386 1.00 55.91 332 ASN A C 1
ATOM 2606 O O . ASN A 1 332 ? 24.987 2.801 -43.324 1.00 55.91 332 ASN A O 1
ATOM 2610 N N . GLU A 1 333 ? 26.609 3.431 -44.750 1.00 50.72 333 GLU A N 1
ATOM 2611 C CA . GLU A 1 333 ? 27.766 2.831 -44.048 1.00 50.72 333 GLU A CA 1
ATOM 2612 C C . GLU A 1 333 ? 27.905 3.213 -42.557 1.00 50.72 333 GLU A C 1
ATOM 2614 O O . GLU A 1 333 ? 28.695 2.603 -41.845 1.00 50.72 333 GLU A O 1
ATOM 2619 N N . ALA A 1 334 ? 27.140 4.197 -42.072 1.00 50.41 334 ALA A N 1
ATOM 2620 C CA . ALA A 1 334 ? 27.106 4.608 -40.667 1.00 50.41 334 ALA A CA 1
ATOM 2621 C C . ALA A 1 334 ? 26.006 3.919 -39.828 1.00 50.41 334 ALA A C 1
ATOM 2623 O O . ALA A 1 334 ? 26.113 3.879 -38.608 1.00 50.41 334 ALA A O 1
ATOM 2624 N N . ARG A 1 335 ? 24.961 3.360 -40.456 1.00 65.56 335 ARG A N 1
ATOM 2625 C CA . ARG A 1 335 ? 23.734 2.924 -39.771 1.00 65.56 335 ARG A CA 1
ATOM 2626 C C . ARG A 1 335 ? 23.688 1.405 -39.618 1.00 65.56 335 ARG A C 1
ATOM 2628 O O . ARG A 1 335 ? 23.605 0.686 -40.613 1.00 65.56 335 ARG A O 1
ATOM 2635 N N . TRP A 1 336 ? 23.677 0.907 -38.382 1.00 72.69 336 TRP A N 1
ATOM 2636 C CA . TRP A 1 336 ? 23.492 -0.523 -38.126 1.00 72.69 336 TRP A CA 1
ATOM 2637 C C . TRP A 1 336 ? 22.003 -0.903 -38.182 1.00 72.69 336 TRP A C 1
ATOM 2639 O O . TRP A 1 336 ? 21.222 -0.514 -37.318 1.00 72.69 336 TRP A O 1
ATOM 2649 N N . VAL A 1 337 ? 21.600 -1.658 -39.210 1.00 78.81 337 VAL A N 1
ATOM 2650 C CA . VAL A 1 337 ? 20.251 -2.240 -39.369 1.00 78.81 337 VAL A CA 1
ATOM 2651 C C . VAL A 1 337 ? 20.388 -3.610 -40.051 1.00 78.81 337 VAL A C 1
ATOM 2653 O O . VAL A 1 337 ? 21.296 -3.766 -40.873 1.00 78.81 337 VAL A O 1
ATOM 2656 N N . PRO A 1 338 ? 19.512 -4.601 -39.780 1.00 83.00 338 PRO A N 1
ATOM 2657 C CA . PRO A 1 338 ? 19.508 -5.853 -40.532 1.00 83.00 338 PRO A CA 1
ATOM 2658 C C . PRO A 1 338 ? 19.439 -5.629 -42.050 1.00 83.00 338 PRO A C 1
ATOM 2660 O O . PRO A 1 338 ? 18.636 -4.834 -42.549 1.00 83.00 338 PRO A O 1
ATOM 2663 N N . ASP A 1 339 ? 20.270 -6.363 -42.788 1.00 84.56 339 ASP A N 1
ATOM 2664 C CA . ASP A 1 339 ? 20.395 -6.266 -44.249 1.00 84.56 339 ASP A CA 1
ATOM 2665 C C . ASP A 1 339 ? 19.244 -6.948 -45.009 1.00 84.56 339 ASP A C 1
ATOM 2667 O O . ASP A 1 339 ? 19.031 -6.709 -46.198 1.00 84.56 339 ASP A O 1
ATOM 2671 N N . SER A 1 340 ? 18.483 -7.800 -44.321 1.00 87.94 340 SER A N 1
ATOM 2672 C CA . SER A 1 340 ? 17.457 -8.654 -44.903 1.00 87.94 340 SER A CA 1
ATOM 2673 C C . SER A 1 340 ? 16.341 -8.958 -43.905 1.00 87.94 340 SER A C 1
ATOM 2675 O O . SER A 1 340 ? 16.535 -8.956 -42.689 1.00 87.94 340 SER A O 1
ATOM 2677 N N . HIS A 1 341 ? 15.146 -9.276 -44.417 1.00 87.94 341 HIS A N 1
ATOM 2678 C CA . HIS A 1 341 ? 14.020 -9.681 -43.565 1.00 87.94 341 HIS A CA 1
ATOM 2679 C C . HIS A 1 341 ? 14.318 -10.970 -42.788 1.00 87.94 341 HIS A C 1
ATOM 2681 O O . HIS A 1 341 ? 13.843 -11.145 -41.671 1.00 87.94 341 HIS A O 1
ATOM 2687 N N . ARG A 1 342 ? 15.157 -11.847 -43.353 1.00 90.00 342 ARG A N 1
ATOM 2688 C CA . ARG A 1 342 ? 15.649 -13.037 -42.661 1.00 90.00 342 ARG A CA 1
ATOM 2689 C C . ARG A 1 342 ? 16.488 -12.662 -41.437 1.00 90.00 342 ARG A C 1
ATOM 2691 O O . ARG A 1 342 ? 16.181 -13.146 -40.356 1.00 90.00 342 ARG A O 1
ATOM 2698 N N . ALA A 1 343 ? 17.474 -11.776 -41.590 1.00 88.00 343 ALA A N 1
ATOM 2699 C CA . ALA A 1 343 ? 18.284 -11.301 -40.467 1.00 88.00 343 ALA A CA 1
ATOM 2700 C C . ALA A 1 343 ? 17.428 -10.581 -39.406 1.00 88.00 343 ALA A C 1
ATOM 2702 O O . ALA A 1 343 ? 17.648 -10.750 -38.212 1.00 88.00 343 ALA A O 1
ATOM 2703 N N . ALA A 1 344 ? 16.399 -9.835 -39.825 1.00 89.44 344 ALA A N 1
ATOM 2704 C CA . ALA A 1 344 ? 15.445 -9.219 -38.902 1.00 89.44 344 ALA A CA 1
ATOM 2705 C C . ALA A 1 344 ? 14.626 -10.255 -38.105 1.00 89.44 344 ALA A C 1
ATOM 2707 O O . ALA A 1 344 ? 14.409 -10.063 -36.914 1.00 89.44 344 ALA A O 1
ATOM 2708 N N . LYS A 1 345 ? 14.195 -11.357 -38.737 1.00 90.44 345 LYS A N 1
ATOM 2709 C CA . LYS A 1 345 ? 13.493 -12.469 -38.068 1.00 90.44 345 LYS A CA 1
ATOM 2710 C C . LYS A 1 345 ? 14.402 -13.258 -37.125 1.00 90.44 345 LYS A C 1
ATOM 2712 O O . LYS A 1 345 ? 13.954 -13.683 -36.067 1.00 90.44 345 LYS A O 1
ATOM 2717 N N . GLU A 1 346 ? 15.670 -13.433 -37.487 1.00 91.06 346 GLU A N 1
ATOM 2718 C CA . GLU A 1 346 ? 16.676 -14.024 -36.597 1.00 91.06 346 GLU A CA 1
ATOM 2719 C C . GLU A 1 346 ? 16.879 -13.132 -35.358 1.00 91.06 346 GLU A C 1
ATOM 2721 O O . GLU A 1 346 ? 16.838 -13.628 -34.236 1.00 91.06 346 GLU A O 1
ATOM 2726 N N . LEU A 1 347 ? 16.969 -11.809 -35.529 1.00 89.25 347 LEU A N 1
ATOM 2727 C CA . LEU A 1 347 ? 17.064 -10.871 -34.407 1.00 89.25 347 LEU A CA 1
ATOM 2728 C C . LEU A 1 347 ? 15.804 -10.861 -33.520 1.00 89.25 347 LEU A C 1
ATOM 2730 O O . LEU A 1 347 ? 15.925 -10.837 -32.301 1.00 89.25 347 LEU A O 1
ATOM 2734 N N . GLU A 1 348 ? 14.608 -10.931 -34.114 1.00 90.00 348 GLU A N 1
ATOM 2735 C CA . GLU A 1 348 ? 13.341 -11.093 -33.380 1.00 90.00 348 GLU A CA 1
ATOM 2736 C C . GLU A 1 348 ? 13.321 -12.382 -32.553 1.00 90.00 348 GLU A C 1
ATOM 2738 O O . GLU A 1 348 ? 12.845 -12.373 -31.427 1.00 90.00 348 GLU A O 1
ATOM 2743 N N . SER A 1 349 ? 13.892 -13.479 -33.060 1.00 88.62 349 SER A N 1
ATOM 2744 C CA . SER A 1 349 ? 13.968 -14.729 -32.293 1.00 88.62 349 SER A CA 1
ATOM 2745 C C . SER A 1 349 ? 14.913 -14.661 -31.090 1.00 88.62 349 SER A C 1
ATOM 2747 O O . SER A 1 349 ? 14.694 -15.372 -30.115 1.00 88.62 349 SER A O 1
ATOM 2749 N N . LEU A 1 350 ? 15.941 -13.807 -31.151 1.00 86.50 350 LEU A N 1
ATOM 2750 C CA . LEU A 1 350 ? 16.886 -13.591 -30.052 1.00 86.50 350 LEU A CA 1
ATOM 2751 C C . LEU A 1 350 ? 16.336 -12.624 -28.999 1.00 86.50 350 LEU A C 1
ATOM 2753 O O . LEU A 1 350 ? 16.648 -12.759 -27.823 1.00 86.50 350 LEU A O 1
ATOM 2757 N N . PHE A 1 351 ? 15.514 -11.659 -29.417 1.00 88.00 351 PHE A N 1
ATOM 2758 C CA . PHE A 1 351 ? 14.975 -10.609 -28.553 1.00 88.00 351 PHE A CA 1
ATOM 2759 C C . PHE A 1 351 ? 13.455 -10.450 -28.742 1.00 88.00 351 PHE A C 1
ATOM 2761 O O . PHE A 1 351 ? 12.998 -9.380 -29.158 1.00 88.00 351 PHE A O 1
ATOM 2768 N N . PRO A 1 352 ? 12.652 -11.490 -28.451 1.00 82.38 352 PRO A N 1
ATOM 2769 C CA . PRO A 1 352 ? 11.238 -11.547 -28.839 1.00 82.38 352 PRO A CA 1
ATOM 2770 C C . PRO A 1 352 ? 10.360 -10.471 -28.189 1.00 82.38 352 PRO A C 1
ATOM 2772 O O . PRO A 1 352 ? 9.364 -10.070 -28.783 1.00 82.38 352 PRO A O 1
ATOM 2775 N N . SER A 1 353 ? 10.732 -9.971 -27.007 1.00 80.75 353 SER A N 1
ATOM 2776 C CA . SER A 1 353 ? 10.023 -8.887 -26.309 1.00 80.75 353 SER A CA 1
ATOM 2777 C C . SER A 1 353 ? 10.487 -7.479 -26.709 1.00 80.75 353 SER A C 1
ATOM 2779 O O . SER A 1 353 ? 9.817 -6.496 -26.404 1.00 80.75 353 SER A O 1
ATOM 2781 N N . LEU A 1 354 ? 11.625 -7.351 -27.402 1.00 83.69 354 LEU A N 1
ATOM 2782 C CA . LEU A 1 354 ? 12.250 -6.057 -27.719 1.00 83.69 354 LEU A CA 1
ATOM 2783 C C . LEU A 1 354 ? 12.279 -5.747 -29.220 1.00 83.69 354 LEU A C 1
ATOM 2785 O O . LEU A 1 354 ? 12.607 -4.623 -29.614 1.00 83.69 354 LEU A O 1
ATOM 2789 N N . VAL A 1 355 ? 11.964 -6.729 -30.065 1.00 88.25 355 VAL A N 1
ATOM 2790 C CA . VAL A 1 355 ? 12.045 -6.639 -31.523 1.00 88.25 355 VAL A CA 1
ATOM 2791 C C . VAL A 1 355 ? 10.773 -7.190 -32.147 1.00 88.25 355 VAL A C 1
ATOM 2793 O O . VAL A 1 355 ? 10.296 -8.251 -31.774 1.00 88.25 355 VAL A O 1
ATOM 2796 N N . GLN A 1 356 ? 10.267 -6.496 -33.163 1.00 90.62 356 GLN A N 1
ATOM 2797 C CA . GLN A 1 356 ? 9.178 -6.972 -34.006 1.00 90.62 356 GLN A CA 1
ATOM 2798 C C . GLN A 1 356 ? 9.542 -6.777 -35.481 1.00 90.62 356 GLN A C 1
ATOM 2800 O O . GLN A 1 356 ? 9.713 -5.649 -35.959 1.00 90.62 356 GLN A O 1
ATOM 2805 N N . ALA A 1 357 ? 9.650 -7.877 -36.228 1.00 89.06 357 ALA A N 1
ATOM 2806 C CA . ALA A 1 357 ? 10.053 -7.853 -37.633 1.00 89.06 357 ALA A CA 1
ATOM 2807 C C . ALA A 1 357 ? 8.839 -7.932 -38.572 1.00 89.06 357 ALA A C 1
ATOM 2809 O O . ALA A 1 357 ? 8.083 -8.909 -38.574 1.00 89.06 357 ALA A O 1
ATOM 2810 N N . SER A 1 358 ? 8.702 -6.930 -39.441 1.00 90.12 358 SER A N 1
ATOM 2811 C CA . SER A 1 358 ? 7.666 -6.838 -40.477 1.00 90.12 358 SER A CA 1
ATOM 2812 C C . SER A 1 358 ? 8.287 -6.818 -41.883 1.00 90.12 358 SER A C 1
ATOM 2814 O O . SER A 1 358 ? 9.495 -6.608 -42.038 1.00 90.12 358 SER A O 1
ATOM 2816 N N . PRO A 1 359 ? 7.514 -7.070 -42.955 1.00 87.75 359 PRO A N 1
ATOM 2817 C CA . PRO A 1 359 ? 8.026 -6.934 -44.315 1.00 87.75 359 PRO A CA 1
ATOM 2818 C C . PRO A 1 359 ? 8.556 -5.513 -44.575 1.00 87.75 359 PRO A C 1
ATOM 2820 O O . PRO A 1 359 ? 7.799 -4.549 -44.571 1.00 87.75 359 PRO A O 1
ATOM 2823 N N . GLY A 1 360 ? 9.868 -5.389 -44.798 1.00 85.06 360 GLY A N 1
ATOM 2824 C CA . GLY A 1 360 ? 10.539 -4.121 -45.112 1.00 85.06 360 GLY A CA 1
ATOM 2825 C C . GLY A 1 360 ? 10.876 -3.223 -43.915 1.00 85.06 360 GLY A C 1
ATOM 2826 O O . GLY A 1 360 ? 11.618 -2.259 -44.096 1.00 85.06 360 GLY A O 1
ATOM 2827 N N . THR A 1 361 ? 10.408 -3.534 -42.705 1.00 88.94 361 THR A N 1
ATOM 2828 C CA . THR A 1 361 ? 10.679 -2.734 -41.501 1.00 88.94 361 THR A CA 1
ATOM 2829 C C . THR A 1 361 ? 10.950 -3.595 -40.274 1.00 88.94 361 THR A C 1
ATOM 2831 O O . THR A 1 361 ? 10.485 -4.728 -40.156 1.00 88.94 361 THR A O 1
ATOM 2834 N N . ILE A 1 362 ? 11.697 -3.037 -39.330 1.00 88.88 362 ILE A N 1
ATOM 2835 C CA . ILE A 1 362 ? 11.928 -3.618 -38.013 1.00 88.88 362 ILE A CA 1
ATOM 2836 C C . ILE A 1 362 ? 11.580 -2.580 -36.954 1.00 88.88 362 ILE A C 1
ATOM 2838 O O . ILE A 1 362 ? 12.018 -1.433 -37.036 1.00 88.88 362 ILE A O 1
ATOM 2842 N N . LYS A 1 363 ? 10.760 -2.972 -35.983 1.00 89.00 363 LYS A N 1
ATOM 2843 C CA . LYS A 1 363 ? 10.479 -2.184 -34.786 1.00 89.00 363 LYS A CA 1
ATOM 2844 C C . LYS A 1 363 ? 11.357 -2.725 -33.663 1.00 89.00 363 LYS A C 1
ATOM 2846 O O . LYS A 1 363 ? 11.412 -3.935 -33.475 1.00 89.00 363 LYS A O 1
ATOM 2851 N N . MET A 1 364 ? 12.071 -1.851 -32.967 1.00 87.00 364 MET A N 1
ATOM 2852 C CA . MET A 1 364 ? 13.069 -2.245 -31.970 1.00 87.00 364 MET A CA 1
ATOM 2853 C C . MET A 1 364 ? 13.083 -1.272 -30.801 1.00 87.00 364 MET A C 1
ATOM 2855 O O . MET A 1 364 ? 12.924 -0.069 -31.005 1.00 87.00 364 MET A O 1
ATOM 2859 N N . GLU A 1 365 ? 13.289 -1.782 -29.593 1.00 86.44 365 GLU A N 1
ATOM 2860 C CA . GLU A 1 365 ? 13.533 -0.975 -28.399 1.00 86.44 365 GLU A CA 1
ATOM 2861 C C . GLU A 1 365 ? 14.853 -0.170 -28.526 1.00 86.44 365 GLU A C 1
ATOM 2863 O O . GLU A 1 365 ? 15.834 -0.614 -29.125 1.00 86.44 365 GLU A O 1
ATOM 2868 N N . GLN A 1 366 ? 14.865 1.073 -28.040 1.00 85.06 366 GLN A N 1
ATOM 2869 C CA . GLN A 1 366 ? 15.960 2.025 -28.258 1.00 85.06 366 GLN A CA 1
ATOM 2870 C C . GLN A 1 366 ? 17.255 1.694 -27.501 1.00 85.06 366 GLN A C 1
ATOM 2872 O O . GLN A 1 366 ? 18.337 1.953 -28.037 1.00 85.06 366 GLN A O 1
ATOM 2877 N N . SER A 1 367 ? 17.186 1.127 -26.294 1.00 86.12 367 SER A N 1
ATOM 2878 C CA . SER A 1 367 ? 18.368 0.644 -25.564 1.00 86.12 367 SER A CA 1
ATOM 2879 C C . SER A 1 367 ? 19.025 -0.528 -26.299 1.00 86.12 367 SER A C 1
ATOM 2881 O O . SER A 1 367 ? 20.240 -0.507 -26.508 1.00 86.12 367 SER A O 1
ATOM 2883 N N . LEU A 1 368 ? 18.223 -1.465 -26.823 1.00 88.12 368 LEU A N 1
ATOM 2884 C CA . LEU A 1 368 ? 18.709 -2.566 -27.656 1.00 88.12 368 LEU A CA 1
ATOM 2885 C C . LEU A 1 368 ? 19.363 -2.043 -28.942 1.00 88.12 368 LEU A C 1
ATOM 2887 O O . LEU A 1 368 ? 20.471 -2.453 -29.292 1.00 88.12 368 LEU A O 1
ATOM 2891 N N . LEU A 1 369 ? 18.731 -1.079 -29.617 1.00 88.44 369 LEU A N 1
ATOM 2892 C CA . LEU A 1 369 ? 19.311 -0.456 -30.806 1.00 88.44 369 LEU A CA 1
ATOM 2893 C C . LEU A 1 369 ? 20.639 0.250 -30.506 1.00 88.44 369 LEU A C 1
ATOM 2895 O O . LEU A 1 369 ? 21.591 0.147 -31.283 1.00 88.44 369 LEU A O 1
ATOM 2899 N N . THR A 1 370 ? 20.716 0.959 -29.381 1.00 88.81 370 THR A N 1
ATOM 2900 C CA . THR A 1 370 ? 21.944 1.627 -28.933 1.00 88.81 370 THR A CA 1
ATOM 2901 C C . THR A 1 370 ? 23.049 0.604 -28.675 1.00 88.81 370 THR A C 1
ATOM 2903 O O . THR A 1 370 ? 24.166 0.787 -29.162 1.00 88.81 370 THR A O 1
ATOM 2906 N N . ALA A 1 371 ? 22.734 -0.494 -27.980 1.00 88.88 371 ALA A N 1
ATOM 2907 C CA . ALA A 1 371 ? 23.671 -1.579 -27.698 1.00 88.88 371 ALA A CA 1
ATOM 2908 C C . ALA A 1 371 ? 24.222 -2.199 -28.988 1.00 88.88 371 ALA A C 1
ATOM 2910 O O . ALA A 1 371 ? 25.435 -2.290 -29.172 1.00 88.88 371 ALA A O 1
ATOM 2911 N N . LEU A 1 372 ? 23.337 -2.563 -29.918 1.00 88.62 372 LEU A N 1
ATOM 2912 C CA . LEU A 1 372 ? 23.717 -3.207 -31.173 1.00 88.62 372 LEU A CA 1
ATOM 2913 C C . LEU A 1 372 ? 24.533 -2.270 -32.073 1.00 88.62 372 LEU A C 1
ATOM 2915 O O . LEU A 1 372 ? 25.523 -2.697 -32.671 1.00 88.62 372 LEU A O 1
ATOM 2919 N N . THR A 1 373 ? 24.189 -0.980 -32.103 1.00 87.25 373 THR A N 1
ATOM 2920 C CA . THR A 1 373 ? 24.965 0.043 -32.820 1.00 87.25 373 THR A CA 1
ATOM 2921 C C . THR A 1 373 ? 26.359 0.209 -32.208 1.00 87.25 373 THR A C 1
ATOM 2923 O O . THR A 1 373 ? 27.357 0.229 -32.929 1.00 87.25 373 THR A O 1
ATOM 2926 N N . ALA A 1 374 ? 26.468 0.254 -30.876 1.00 86.38 374 ALA A N 1
ATOM 2927 C CA . ALA A 1 374 ? 27.761 0.320 -30.196 1.00 86.38 374 ALA A CA 1
ATOM 2928 C C . ALA A 1 374 ? 28.610 -0.932 -30.480 1.00 86.38 374 ALA A C 1
ATOM 2930 O O . ALA A 1 374 ? 29.780 -0.811 -30.845 1.00 86.38 374 ALA A O 1
ATOM 2931 N N . THR A 1 375 ? 28.020 -2.128 -30.396 1.00 85.12 375 THR A N 1
ATOM 2932 C CA . THR A 1 375 ? 28.669 -3.406 -30.733 1.00 85.12 375 THR A CA 1
ATOM 2933 C C . THR A 1 375 ? 29.147 -3.451 -32.183 1.00 85.12 375 THR A C 1
ATOM 2935 O O . THR A 1 375 ? 30.257 -3.921 -32.446 1.00 85.12 375 THR A O 1
ATOM 2938 N N . HIS A 1 376 ? 28.369 -2.913 -33.124 1.00 83.12 376 HIS A N 1
ATOM 2939 C CA . HIS A 1 376 ? 28.783 -2.800 -34.520 1.00 83.12 376 HIS A CA 1
ATOM 2940 C C . HIS A 1 376 ? 30.057 -1.958 -34.676 1.00 83.12 376 HIS A C 1
ATOM 2942 O O . HIS A 1 376 ? 31.002 -2.401 -35.330 1.00 83.12 376 HIS A O 1
ATOM 2948 N N . HIS A 1 377 ? 30.128 -0.797 -34.017 1.00 79.00 377 HIS A N 1
ATOM 2949 C CA . HIS A 1 377 ? 31.320 0.058 -34.038 1.00 79.00 377 HIS A CA 1
ATOM 2950 C C . HIS A 1 377 ? 32.514 -0.525 -33.255 1.00 79.00 377 HIS A C 1
ATOM 2952 O O . HIS A 1 377 ? 33.662 -0.270 -33.617 1.00 79.00 377 HIS A O 1
ATOM 2958 N N . LEU A 1 378 ? 32.270 -1.313 -32.199 1.00 75.31 378 LEU A N 1
ATOM 2959 C CA . LEU A 1 378 ? 33.304 -1.996 -31.400 1.00 75.31 378 LEU A CA 1
ATOM 2960 C C . LEU A 1 378 ? 33.922 -3.207 -32.117 1.00 75.31 378 LEU A C 1
ATOM 2962 O O . LEU A 1 378 ? 35.073 -3.568 -31.849 1.00 75.31 378 LEU A O 1
ATOM 2966 N N . GLY A 1 379 ? 33.157 -3.833 -33.012 1.00 68.19 379 GLY A N 1
ATOM 2967 C CA . GLY A 1 379 ? 33.458 -5.126 -33.613 1.00 68.19 379 GLY A CA 1
ATOM 2968 C C . GLY A 1 379 ? 32.904 -6.292 -32.783 1.00 68.19 379 GLY A C 1
ATOM 2969 O O . GLY A 1 379 ? 33.164 -6.428 -31.585 1.00 68.19 379 GLY A O 1
ATOM 2970 N N . VAL A 1 380 ? 32.178 -7.190 -33.454 1.00 59.56 380 VAL A N 1
ATOM 2971 C CA . VAL A 1 380 ? 31.450 -8.330 -32.852 1.00 59.56 380 VAL A CA 1
ATOM 2972 C C . VAL A 1 380 ? 32.342 -9.376 -32.174 1.00 59.56 380 VAL A C 1
ATOM 2974 O O . VAL A 1 380 ? 31.878 -10.153 -31.351 1.00 59.56 380 VAL A O 1
ATOM 2977 N N . THR A 1 381 ? 33.644 -9.402 -32.461 1.00 63.34 381 THR A N 1
ATOM 2978 C CA . THR A 1 381 ? 34.588 -10.325 -31.804 1.00 63.34 381 THR A CA 1
ATOM 2979 C C . THR A 1 381 ? 34.980 -9.887 -30.391 1.00 63.34 381 THR A C 1
ATOM 2981 O O . THR A 1 381 ? 35.703 -10.609 -29.712 1.00 63.34 381 THR A O 1
ATOM 2984 N N . ARG A 1 382 ? 34.543 -8.698 -29.950 1.00 65.50 382 ARG A N 1
ATOM 2985 C CA . ARG A 1 382 ? 34.929 -8.082 -28.669 1.00 65.50 382 ARG A CA 1
ATOM 2986 C C . ARG A 1 382 ? 33.747 -7.667 -27.793 1.00 65.50 382 ARG A C 1
ATOM 2988 O O . ARG A 1 382 ? 33.964 -7.032 -26.766 1.00 65.50 382 ARG A O 1
ATOM 2995 N N . SER A 1 383 ? 32.515 -7.967 -28.198 1.00 78.50 383 SER A N 1
ATOM 2996 C CA . SER A 1 383 ? 31.315 -7.593 -27.446 1.00 78.50 383 SER A CA 1
ATOM 2997 C C . SER A 1 383 ? 30.162 -8.569 -27.682 1.00 78.50 383 SER A C 1
ATOM 2999 O O . SER A 1 383 ? 30.134 -9.293 -28.681 1.00 78.50 383 SER A O 1
ATOM 3001 N N . ARG A 1 384 ? 29.226 -8.600 -26.732 1.00 86.00 384 ARG A N 1
ATOM 3002 C CA . ARG A 1 384 ? 27.979 -9.372 -26.764 1.00 86.00 384 ARG A CA 1
ATOM 3003 C C . ARG A 1 384 ? 26.858 -8.503 -26.200 1.00 86.00 384 ARG A C 1
ATOM 3005 O O . ARG A 1 384 ? 27.113 -7.685 -25.319 1.00 86.00 384 ARG A O 1
ATOM 3012 N N . VAL A 1 385 ? 25.650 -8.680 -26.724 1.00 89.50 385 VAL A N 1
ATOM 3013 C CA . VAL A 1 385 ? 24.427 -8.030 -26.234 1.00 89.50 385 VAL A CA 1
ATOM 3014 C C . VAL A 1 385 ? 23.546 -9.121 -25.644 1.00 89.50 385 VAL A C 1
ATOM 3016 O O . VAL A 1 385 ? 23.343 -10.145 -26.290 1.00 89.50 385 VAL A O 1
ATOM 3019 N N . MET A 1 386 ? 23.066 -8.912 -24.422 1.00 90.00 386 MET A N 1
ATOM 3020 C CA . MET A 1 386 ? 22.264 -9.873 -23.662 1.00 90.00 386 MET A CA 1
ATOM 3021 C C . MET A 1 386 ? 21.105 -9.136 -22.994 1.00 90.00 386 MET A C 1
ATOM 3023 O O . MET A 1 386 ? 21.252 -7.964 -22.633 1.00 90.00 386 MET A O 1
ATOM 3027 N N . CYS A 1 387 ? 19.977 -9.817 -22.804 1.00 88.62 387 CYS A N 1
ATOM 3028 C CA . CYS A 1 387 ? 18.931 -9.332 -21.913 1.00 88.62 387 CYS A CA 1
ATOM 3029 C C . CYS A 1 387 ? 19.338 -9.549 -20.449 1.00 88.62 387 CYS A C 1
ATOM 3031 O O . CYS A 1 387 ? 20.221 -10.355 -20.150 1.00 88.62 387 CYS A O 1
ATOM 3033 N N . TRP A 1 388 ? 18.686 -8.836 -19.523 1.00 88.38 388 TRP A N 1
ATOM 3034 C CA . TRP A 1 388 ? 18.973 -9.004 -18.095 1.00 88.38 388 TRP A CA 1
ATOM 3035 C C . TRP A 1 388 ? 18.767 -10.449 -17.602 1.00 88.38 388 TRP A C 1
ATOM 3037 O O . TRP A 1 388 ? 19.695 -10.944 -16.973 1.00 88.38 388 TRP A O 1
ATOM 3047 N N . PRO A 1 389 ? 17.653 -11.150 -17.910 1.00 86.50 389 PRO A N 1
ATOM 3048 C CA . PRO A 1 389 ? 17.457 -12.529 -17.450 1.00 86.50 389 PRO A CA 1
ATOM 3049 C C . PRO A 1 389 ? 18.569 -13.486 -17.901 1.00 86.50 389 PRO A C 1
ATOM 3051 O O . PR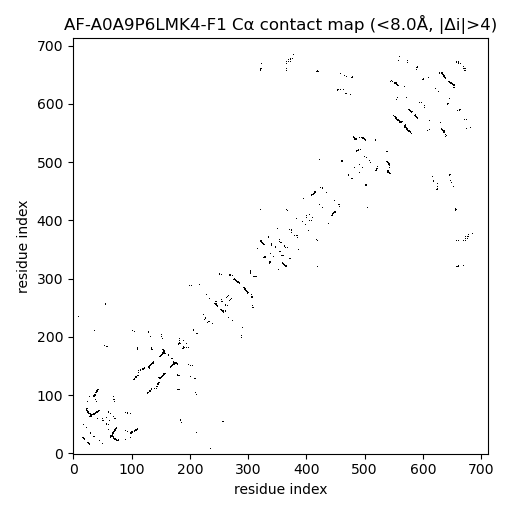O A 1 389 ? 19.075 -14.254 -17.091 1.00 86.50 389 PRO A O 1
ATOM 3054 N N . ASP A 1 390 ? 19.017 -13.378 -19.157 1.00 86.88 390 ASP A N 1
ATOM 3055 C CA . ASP A 1 390 ? 20.102 -14.219 -19.683 1.00 86.88 390 ASP A CA 1
ATOM 3056 C C . ASP A 1 390 ? 21.435 -13.926 -18.974 1.00 86.88 390 ASP A C 1
ATOM 3058 O O . ASP A 1 390 ? 22.214 -14.825 -18.658 1.00 86.88 390 ASP A O 1
ATOM 3062 N N . LEU A 1 391 ? 21.728 -12.643 -18.724 1.00 90.62 391 LEU A N 1
ATOM 3063 C CA . LEU A 1 391 ? 22.922 -12.249 -17.979 1.00 90.62 391 LEU A CA 1
ATOM 3064 C C . LEU A 1 391 ? 22.852 -12.749 -16.531 1.00 90.62 391 LEU A C 1
ATOM 3066 O O . LEU A 1 391 ? 23.846 -13.264 -16.026 1.00 90.62 391 LEU A O 1
ATOM 3070 N N . GLU A 1 392 ? 21.704 -12.591 -15.878 1.00 91.88 392 GLU A N 1
ATOM 3071 C CA . GLU A 1 392 ? 21.457 -12.995 -14.493 1.00 91.88 392 GLU A CA 1
ATOM 3072 C C . GLU A 1 392 ? 21.655 -14.501 -14.304 1.00 91.88 392 GLU A C 1
ATOM 3074 O O . GLU A 1 392 ? 22.410 -14.890 -13.418 1.00 91.88 392 GLU A O 1
ATOM 3079 N N . GLU A 1 393 ? 21.126 -15.336 -15.204 1.00 92.00 393 GLU A N 1
ATOM 3080 C CA . GLU A 1 393 ? 21.359 -16.787 -15.196 1.00 92.00 393 GLU A CA 1
ATOM 3081 C C . GLU A 1 393 ? 22.864 -17.114 -15.216 1.00 92.00 393 GLU A C 1
ATOM 3083 O O . GLU A 1 393 ? 23.375 -17.868 -14.384 1.00 92.00 393 GLU A O 1
ATOM 3088 N N . HIS A 1 394 ? 23.626 -16.467 -16.101 1.00 93.19 394 HIS A N 1
ATOM 3089 C CA . HIS A 1 394 ? 25.072 -16.673 -16.192 1.00 93.19 394 HIS A CA 1
ATOM 3090 C C . HIS A 1 394 ? 25.874 -16.095 -15.014 1.00 93.19 394 HIS A C 1
ATOM 3092 O O . HIS A 1 394 ? 26.967 -16.600 -14.704 1.00 93.19 394 HIS A O 1
ATOM 3098 N N . LEU A 1 395 ? 25.372 -15.040 -14.366 1.00 91.75 395 LEU A N 1
ATOM 3099 C CA . LEU A 1 395 ? 25.933 -14.515 -13.123 1.00 91.75 395 LEU A CA 1
ATOM 3100 C C . LEU A 1 395 ? 25.682 -15.504 -11.978 1.00 91.75 395 LEU A C 1
ATOM 3102 O O . LEU A 1 395 ? 26.615 -15.855 -11.250 1.00 91.75 395 LEU A O 1
ATOM 3106 N N . ASP A 1 396 ? 24.469 -16.019 -11.842 1.00 89.88 396 ASP A N 1
ATOM 3107 C CA . ASP A 1 396 ? 24.085 -16.945 -10.779 1.00 89.88 396 ASP A CA 1
ATOM 3108 C C . ASP A 1 396 ? 24.842 -18.267 -10.894 1.00 89.88 396 ASP A C 1
ATOM 3110 O O . ASP A 1 396 ? 25.490 -18.702 -9.936 1.00 89.88 396 ASP A O 1
ATOM 3114 N N . GLU A 1 397 ? 24.910 -18.838 -12.095 1.00 91.94 397 GLU A N 1
ATOM 3115 C CA . GLU A 1 397 ? 25.600 -20.103 -12.359 1.00 91.94 397 GLU A CA 1
ATOM 3116 C C . GLU A 1 397 ? 27.134 -20.002 -12.389 1.00 91.94 397 GLU A C 1
ATOM 3118 O O . GLU A 1 397 ? 27.822 -21.017 -12.511 1.00 91.94 397 GLU A O 1
ATOM 3123 N N . SER A 1 398 ? 27.712 -18.799 -12.278 1.00 88.56 398 SER A N 1
ATOM 3124 C CA . SER A 1 398 ? 29.158 -18.572 -12.466 1.00 88.56 398 SER A CA 1
ATOM 3125 C C . SER A 1 398 ? 29.682 -18.928 -13.871 1.00 88.56 398 SER A C 1
ATOM 3127 O O . SER A 1 398 ? 30.882 -19.150 -14.055 1.00 88.56 398 SER A O 1
ATOM 3129 N N . THR A 1 399 ? 28.819 -18.965 -14.889 1.00 90.06 399 THR A N 1
ATOM 3130 C CA . THR A 1 399 ? 29.160 -19.447 -16.241 1.00 90.06 399 THR A CA 1
ATOM 3131 C C . THR A 1 399 ? 29.492 -18.332 -17.236 1.00 90.06 399 THR A C 1
ATOM 3133 O O . THR A 1 399 ? 30.005 -18.631 -18.314 1.00 90.06 399 THR A O 1
ATOM 3136 N N . LEU A 1 400 ? 29.317 -17.054 -16.870 1.00 88.94 400 LEU A N 1
ATOM 3137 C CA . LEU A 1 400 ? 29.464 -15.908 -17.784 1.00 88.94 400 LEU A CA 1
ATOM 3138 C C . LEU A 1 400 ? 30.777 -15.890 -18.591 1.00 88.94 400 LEU A C 1
ATOM 3140 O O . LEU A 1 400 ? 30.751 -15.716 -19.804 1.00 88.94 400 LEU A O 1
ATOM 3144 N N . HIS A 1 401 ? 31.935 -16.120 -17.965 1.00 85.75 401 HIS A N 1
ATOM 3145 C CA . HIS A 1 401 ? 33.222 -16.136 -18.683 1.00 85.75 401 HIS A CA 1
ATOM 3146 C C . HIS A 1 401 ? 33.330 -17.258 -19.721 1.00 85.75 401 HIS A C 1
ATOM 3148 O O . HIS A 1 401 ? 33.925 -17.061 -20.781 1.00 85.75 401 HIS A O 1
ATOM 3154 N N . ALA A 1 402 ? 32.784 -18.434 -19.400 1.00 84.62 402 ALA A N 1
ATOM 3155 C CA . ALA A 1 402 ? 32.777 -19.579 -20.300 1.00 84.62 402 ALA A CA 1
ATOM 3156 C C . ALA A 1 402 ? 31.787 -19.356 -21.448 1.00 84.62 402 ALA A C 1
ATOM 3158 O O . ALA A 1 402 ? 32.122 -19.633 -22.595 1.00 84.62 402 ALA A O 1
ATOM 3159 N N . HIS A 1 403 ? 30.613 -18.798 -21.140 1.00 87.12 403 HIS A N 1
ATOM 3160 C CA . HIS A 1 403 ? 29.596 -18.439 -22.123 1.00 87.12 403 HIS A CA 1
ATOM 3161 C C . HIS A 1 403 ? 30.110 -17.407 -23.138 1.00 87.12 403 HIS A C 1
ATOM 3163 O O . HIS A 1 403 ? 29.905 -17.557 -24.337 1.00 87.12 403 HIS A O 1
ATOM 3169 N N . LEU A 1 404 ? 30.840 -16.390 -22.671 1.00 85.06 404 LEU A N 1
ATOM 3170 C CA . LEU A 1 404 ? 31.429 -15.355 -23.527 1.00 85.06 404 LEU A CA 1
ATOM 3171 C C . LEU A 1 404 ? 32.682 -15.816 -24.296 1.00 85.06 404 LEU A C 1
ATOM 3173 O O . LEU A 1 404 ? 33.268 -15.012 -25.019 1.00 85.06 404 LEU A O 1
ATOM 3177 N N . GLU A 1 405 ? 33.116 -17.071 -24.124 1.00 82.94 405 GLU A N 1
ATOM 3178 C CA . GLU A 1 405 ? 34.317 -17.643 -24.749 1.00 82.94 405 GLU A CA 1
ATOM 3179 C C . GLU A 1 405 ? 35.565 -16.749 -24.586 1.00 82.94 405 GLU A C 1
ATOM 3181 O O . GLU A 1 405 ? 36.345 -16.539 -25.522 1.00 82.94 405 GLU A O 1
ATOM 3186 N N . LEU A 1 406 ? 35.762 -16.177 -23.390 1.00 76.06 406 LEU A N 1
ATOM 3187 C CA . LEU A 1 406 ? 36.841 -15.212 -23.179 1.00 76.06 406 LEU A CA 1
ATOM 3188 C C . LEU A 1 406 ? 38.228 -15.867 -23.365 1.00 76.06 406 LEU A C 1
ATOM 3190 O O . LEU A 1 406 ? 38.459 -16.968 -22.859 1.00 76.06 406 LEU A O 1
ATOM 3194 N N . PRO A 1 407 ? 39.196 -15.193 -24.026 1.00 72.50 407 PRO A N 1
ATOM 3195 C CA . PRO A 1 407 ? 40.491 -15.791 -24.379 1.00 72.50 407 PRO A CA 1
ATOM 3196 C C . PRO A 1 407 ? 41.310 -16.311 -23.191 1.00 72.50 407 PRO A C 1
ATOM 3198 O O . PRO A 1 407 ? 42.157 -17.188 -23.357 1.00 72.50 407 PRO A O 1
ATOM 3201 N N . ASN A 1 408 ? 41.116 -15.733 -22.003 1.00 71.94 408 ASN A N 1
ATOM 3202 C CA . ASN A 1 408 ? 41.669 -16.214 -20.740 1.00 71.94 408 ASN A CA 1
ATOM 3203 C C . ASN A 1 408 ? 40.850 -15.680 -19.542 1.00 71.94 408 ASN A C 1
ATOM 3205 O O . ASN A 1 408 ? 40.180 -14.653 -19.688 1.00 71.94 408 ASN A O 1
ATOM 3209 N N . PRO A 1 409 ? 40.943 -16.311 -18.354 1.00 66.56 409 PRO A N 1
ATOM 3210 C CA . PRO A 1 409 ? 40.200 -15.907 -17.153 1.00 66.56 409 PRO A CA 1
ATOM 3211 C C . PRO A 1 409 ? 40.526 -14.509 -16.606 1.00 66.56 409 PRO A C 1
ATOM 3213 O O . PRO A 1 409 ? 39.753 -13.992 -15.811 1.00 66.56 409 PRO A O 1
ATOM 3216 N N . ASP A 1 410 ? 41.647 -13.905 -17.017 1.00 71.69 410 ASP A N 1
ATOM 3217 C CA . ASP A 1 410 ? 42.087 -12.569 -16.584 1.00 71.69 410 ASP A CA 1
ATOM 3218 C C . ASP A 1 410 ? 41.664 -11.461 -17.570 1.00 71.69 410 ASP A C 1
ATOM 3220 O O . ASP A 1 410 ? 42.070 -10.299 -17.424 1.00 71.69 410 ASP A O 1
ATOM 3224 N N . THR A 1 411 ? 40.899 -11.817 -18.611 1.00 76.19 411 THR A N 1
ATOM 3225 C CA . THR A 1 411 ? 40.421 -10.879 -19.631 1.00 76.19 411 THR A CA 1
ATOM 3226 C C . THR A 1 411 ? 39.468 -9.885 -18.969 1.00 76.19 411 THR A C 1
ATOM 3228 O O . THR A 1 411 ? 38.426 -10.312 -18.480 1.00 76.19 411 THR A O 1
ATOM 3231 N N . PRO A 1 412 ? 39.775 -8.571 -18.956 1.00 79.44 412 PRO A N 1
ATOM 3232 C CA . PRO A 1 412 ? 38.887 -7.591 -18.348 1.00 79.44 412 PRO A CA 1
ATOM 3233 C C . PRO A 1 412 ? 37.527 -7.582 -19.046 1.00 79.44 412 PRO A C 1
ATOM 3235 O O . PRO A 1 412 ? 37.458 -7.384 -20.261 1.00 79.44 412 PRO A O 1
ATOM 3238 N N . LEU A 1 413 ? 36.463 -7.760 -18.268 1.00 84.88 413 LEU A N 1
ATOM 3239 C CA . LEU A 1 413 ? 35.084 -7.696 -18.741 1.00 84.88 413 LEU A CA 1
ATOM 3240 C C . LEU A 1 413 ? 34.444 -6.380 -18.293 1.00 84.88 413 LEU A C 1
ATOM 3242 O O . LEU A 1 413 ? 34.473 -6.049 -17.111 1.00 84.88 413 LEU A O 1
ATOM 3246 N N . LEU A 1 414 ? 33.844 -5.642 -19.226 1.00 86.94 414 LEU A N 1
ATOM 3247 C CA . LEU A 1 414 ? 33.022 -4.471 -18.927 1.00 86.94 414 LEU A CA 1
ATOM 3248 C C . LEU A 1 414 ? 31.558 -4.806 -19.216 1.00 86.94 414 LEU A C 1
ATOM 3250 O O . LEU A 1 414 ? 31.195 -5.021 -20.370 1.00 86.94 414 LEU A O 1
ATOM 3254 N N . ILE A 1 415 ? 30.731 -4.828 -18.175 1.00 90.88 415 ILE A N 1
ATOM 3255 C CA . ILE A 1 415 ? 29.279 -4.965 -18.275 1.00 90.88 415 ILE A CA 1
ATOM 3256 C C . ILE A 1 415 ? 28.690 -3.561 -18.398 1.00 90.88 415 ILE A C 1
ATOM 3258 O O . ILE A 1 415 ? 28.845 -2.739 -17.497 1.00 90.88 415 ILE A O 1
ATOM 3262 N N . VAL A 1 416 ? 28.033 -3.276 -19.519 1.00 90.94 416 VAL A N 1
ATOM 3263 C CA . VAL A 1 416 ? 27.379 -1.986 -19.764 1.00 90.94 416 VAL A CA 1
ATOM 3264 C C . VAL A 1 416 ? 25.879 -2.176 -19.611 1.00 90.94 416 VAL A C 1
ATOM 3266 O O . VAL A 1 416 ? 25.278 -2.928 -20.373 1.00 90.94 416 VAL A O 1
ATOM 3269 N N . LEU A 1 417 ? 25.282 -1.505 -18.631 1.00 90.25 417 LEU A N 1
ATOM 3270 C CA . LEU A 1 417 ? 23.845 -1.545 -18.393 1.00 90.25 417 LEU A CA 1
ATOM 3271 C C . LEU A 1 417 ? 23.184 -0.371 -19.120 1.00 90.25 417 LEU A C 1
ATOM 3273 O O . LEU A 1 417 ? 23.440 0.792 -18.808 1.00 90.25 417 LEU A O 1
ATOM 3277 N N . LEU A 1 418 ? 22.337 -0.691 -20.097 1.00 87.06 418 LEU A N 1
ATOM 3278 C CA . LEU A 1 418 ? 21.453 0.256 -20.771 1.00 87.06 418 LEU A CA 1
ATOM 3279 C C . LEU A 1 418 ? 20.024 -0.089 -20.367 1.00 87.06 418 LEU A C 1
ATOM 3281 O O . LEU A 1 418 ? 19.595 -1.224 -20.557 1.00 87.06 418 LEU A O 1
ATOM 3285 N N . ASP A 1 419 ? 19.316 0.866 -19.772 1.00 75.00 419 ASP A N 1
ATOM 3286 C CA . ASP A 1 419 ? 17.962 0.648 -19.272 1.00 75.00 419 ASP A CA 1
ATOM 3287 C C . ASP A 1 419 ? 17.122 1.913 -19.468 1.00 75.00 419 ASP A C 1
ATOM 3289 O O . ASP A 1 419 ? 17.403 2.976 -18.912 1.00 75.00 419 ASP A O 1
ATOM 3293 N N . THR A 1 420 ? 16.085 1.787 -20.288 1.00 68.75 420 THR A N 1
ATOM 3294 C CA . THR A 1 420 ? 15.092 2.825 -20.596 1.00 68.75 420 THR A CA 1
ATOM 3295 C C . THR A 1 420 ? 13.760 2.579 -19.877 1.00 68.75 420 THR A C 1
ATOM 3297 O O . THR A 1 420 ? 12.829 3.368 -20.034 1.00 68.75 420 THR A O 1
ATOM 3300 N N . GLY A 1 421 ? 13.660 1.502 -19.090 1.00 61.41 421 GLY A N 1
ATOM 3301 C CA . GLY A 1 421 ? 12.460 1.023 -18.403 1.00 61.41 421 GLY A CA 1
ATOM 3302 C C . GLY A 1 421 ? 12.212 1.640 -17.028 1.00 61.41 421 GLY A C 1
ATOM 3303 O O . GLY A 1 421 ? 11.337 1.169 -16.310 1.00 61.41 421 GLY A O 1
ATOM 3304 N N . PHE A 1 422 ? 12.952 2.692 -16.659 1.00 62.19 422 PHE A N 1
ATOM 3305 C CA . PHE A 1 422 ? 12.781 3.432 -15.401 1.00 62.19 422 PHE A CA 1
ATOM 3306 C C . PHE A 1 422 ? 12.805 2.530 -14.153 1.00 62.19 422 PHE A C 1
ATOM 3308 O O . PHE A 1 422 ? 11.833 2.479 -13.394 1.00 62.19 422 PHE A O 1
ATOM 3315 N N . PRO A 1 423 ? 13.917 1.814 -13.922 1.00 63.75 423 PRO A N 1
ATOM 3316 C CA . PRO A 1 423 ? 13.986 0.746 -12.939 1.00 63.75 423 PRO A CA 1
ATOM 3317 C C . PRO A 1 423 ? 13.723 1.222 -11.502 1.00 63.75 423 PRO A C 1
ATOM 3319 O O . PRO A 1 423 ? 14.250 2.241 -11.047 1.00 63.75 423 PRO A O 1
ATOM 3322 N N . HIS A 1 424 ? 12.944 0.446 -10.740 1.00 65.44 424 HIS A N 1
ATOM 3323 C CA . HIS A 1 424 ? 12.786 0.676 -9.302 1.00 65.44 424 HIS A CA 1
ATOM 3324 C C . HIS A 1 424 ? 14.119 0.505 -8.561 1.00 65.44 424 HIS A C 1
ATOM 3326 O O . HIS A 1 424 ? 14.957 -0.322 -8.923 1.00 65.44 424 HIS A O 1
ATOM 3332 N N . ARG A 1 425 ? 14.285 1.241 -7.455 1.00 70.88 425 ARG A N 1
ATOM 3333 C CA . ARG A 1 425 ? 15.504 1.230 -6.631 1.00 70.88 425 ARG A CA 1
ATOM 3334 C C . ARG A 1 425 ? 15.952 -0.175 -6.220 1.00 70.88 425 ARG A C 1
ATOM 3336 O O . ARG A 1 425 ? 17.145 -0.467 -6.247 1.00 70.88 425 ARG A O 1
ATOM 3343 N N . THR A 1 426 ? 15.011 -1.038 -5.838 1.00 72.38 426 THR A N 1
ATOM 3344 C CA . THR A 1 426 ? 15.303 -2.428 -5.451 1.00 72.38 426 THR A CA 1
ATOM 3345 C C . THR A 1 426 ? 15.844 -3.228 -6.629 1.00 72.38 426 THR A C 1
ATOM 3347 O O . THR A 1 426 ? 16.820 -3.950 -6.463 1.00 72.38 426 THR A O 1
ATOM 3350 N N . MET A 1 427 ? 15.282 -3.039 -7.827 1.00 76.19 427 MET A N 1
ATOM 3351 C CA . MET A 1 427 ? 15.777 -3.705 -9.028 1.00 76.19 427 MET A CA 1
ATOM 3352 C C . MET A 1 427 ? 17.210 -3.275 -9.332 1.00 76.19 427 MET A C 1
ATOM 3354 O O . MET A 1 427 ? 18.064 -4.141 -9.470 1.00 76.19 427 MET A O 1
ATOM 3358 N N . ILE A 1 428 ? 17.508 -1.967 -9.340 1.00 79.94 428 ILE A N 1
ATOM 3359 C CA . ILE A 1 428 ? 18.884 -1.470 -9.527 1.00 79.94 428 ILE A CA 1
ATOM 3360 C C . ILE A 1 428 ? 19.827 -2.169 -8.541 1.00 79.94 428 ILE A C 1
ATOM 3362 O O . ILE A 1 428 ? 20.803 -2.787 -8.953 1.00 79.94 428 ILE A O 1
ATOM 3366 N N . ARG A 1 429 ? 19.500 -2.155 -7.245 1.00 82.06 429 ARG A N 1
ATOM 3367 C CA . ARG A 1 429 ? 20.328 -2.788 -6.208 1.00 82.06 429 ARG A CA 1
ATOM 3368 C C . ARG A 1 429 ? 20.567 -4.269 -6.446 1.00 82.06 429 ARG A C 1
ATOM 3370 O O . ARG A 1 429 ? 21.717 -4.690 -6.397 1.00 82.06 429 ARG A O 1
ATOM 3377 N N . ASN A 1 430 ? 19.517 -5.030 -6.736 1.00 84.19 430 ASN A N 1
ATOM 3378 C CA . ASN A 1 430 ? 19.623 -6.467 -6.970 1.00 84.19 430 ASN A CA 1
ATOM 3379 C C . ASN A 1 430 ? 20.550 -6.768 -8.155 1.00 84.19 430 ASN A C 1
ATOM 3381 O O . ASN A 1 430 ? 21.414 -7.634 -8.049 1.00 84.19 430 ASN A O 1
ATOM 3385 N N . ARG A 1 431 ? 20.453 -5.987 -9.240 1.00 89.31 431 ARG A N 1
ATOM 3386 C CA . ARG A 1 431 ? 21.322 -6.146 -10.413 1.00 89.31 431 ARG A CA 1
ATOM 3387 C C . ARG A 1 431 ? 22.798 -5.945 -10.084 1.00 89.31 431 ARG A C 1
ATOM 3389 O O . ARG A 1 431 ? 23.641 -6.763 -10.448 1.00 89.31 431 ARG A O 1
ATOM 3396 N N . TYR A 1 432 ? 23.122 -4.865 -9.375 1.00 92.00 432 TYR A N 1
ATOM 3397 C CA . TYR A 1 432 ? 24.503 -4.598 -8.968 1.00 92.00 432 TYR A CA 1
ATOM 3398 C C . TYR A 1 43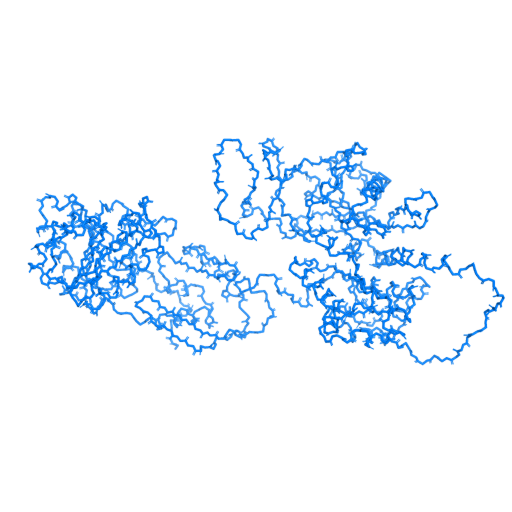2 ? 25.005 -5.617 -7.935 1.00 92.00 432 TYR A C 1
ATOM 3400 O O . TYR A 1 432 ? 26.158 -6.035 -8.023 1.00 92.00 432 TYR A O 1
ATOM 3408 N N . MET A 1 433 ? 24.142 -6.087 -7.027 1.00 90.62 433 MET A N 1
ATOM 3409 C CA . MET A 1 433 ? 24.472 -7.165 -6.089 1.00 90.62 433 MET A CA 1
ATOM 3410 C C . MET A 1 433 ? 24.830 -8.468 -6.810 1.00 90.62 433 MET A C 1
ATOM 3412 O O . MET A 1 433 ? 25.873 -9.039 -6.505 1.00 90.62 433 MET A O 1
ATOM 3416 N N . ALA A 1 434 ? 24.045 -8.899 -7.802 1.00 91.25 434 ALA A N 1
ATOM 3417 C CA . ALA A 1 434 ? 24.337 -10.104 -8.585 1.00 91.25 434 ALA A CA 1
ATOM 3418 C C . ALA A 1 434 ? 25.708 -10.015 -9.288 1.00 91.25 434 ALA A C 1
ATOM 3420 O O . ALA A 1 434 ? 26.516 -10.949 -9.253 1.00 91.25 434 ALA A O 1
ATOM 3421 N N . ILE A 1 435 ? 26.022 -8.847 -9.864 1.00 92.62 435 ILE A N 1
ATOM 3422 C CA . ILE A 1 435 ? 27.329 -8.582 -10.483 1.00 92.62 435 ILE A CA 1
ATOM 3423 C C . ILE A 1 435 ? 28.455 -8.628 -9.438 1.00 92.62 435 ILE A C 1
ATOM 3425 O O . ILE A 1 435 ? 29.512 -9.212 -9.692 1.00 92.62 435 ILE A O 1
ATOM 3429 N N . ASP A 1 436 ? 28.261 -8.039 -8.259 1.00 90.75 436 ASP A N 1
ATOM 3430 C CA . ASP A 1 436 ? 29.271 -8.041 -7.199 1.00 90.75 436 ASP A CA 1
ATOM 3431 C C . ASP A 1 436 ? 29.490 -9.433 -6.588 1.00 90.75 436 ASP A C 1
ATOM 3433 O O . ASP A 1 436 ? 30.632 -9.813 -6.319 1.00 90.75 436 ASP A O 1
ATOM 3437 N N . GLU A 1 437 ? 28.443 -10.240 -6.436 1.00 91.44 437 GLU A N 1
ATOM 3438 C CA . GLU A 1 437 ? 28.554 -11.641 -6.018 1.00 91.44 437 GLU A CA 1
ATOM 3439 C C . GLU A 1 437 ? 29.328 -12.479 -7.040 1.00 91.44 437 GLU A C 1
ATOM 3441 O O . GLU A 1 437 ? 30.155 -13.322 -6.674 1.00 91.44 437 GLU A O 1
ATOM 3446 N N . TYR A 1 438 ? 29.114 -12.232 -8.333 1.00 90.50 438 TYR A N 1
ATOM 3447 C CA . TYR A 1 438 ? 29.924 -12.836 -9.386 1.00 90.50 438 TYR A CA 1
ATOM 3448 C C . TYR A 1 438 ? 31.397 -12.409 -9.278 1.00 90.50 438 TYR A C 1
ATOM 3450 O O . TYR A 1 438 ? 32.302 -13.246 -9.297 1.00 90.50 438 TYR A O 1
ATOM 3458 N N . ARG A 1 439 ? 31.666 -11.111 -9.087 1.00 89.12 439 ARG A N 1
ATOM 3459 C CA . ARG A 1 439 ? 33.031 -10.573 -8.913 1.00 89.12 439 ARG A CA 1
ATOM 3460 C C . ARG A 1 439 ? 33.764 -11.215 -7.742 1.00 89.12 439 ARG A C 1
ATOM 3462 O O . ARG A 1 439 ? 34.950 -11.522 -7.861 1.00 89.12 439 ARG A O 1
ATOM 3469 N N . GLN A 1 440 ? 33.067 -11.450 -6.633 1.00 88.06 440 GLN A N 1
ATOM 3470 C CA . GLN A 1 440 ? 33.627 -12.115 -5.456 1.00 88.06 440 GLN A CA 1
ATOM 3471 C C . GLN A 1 440 ? 33.999 -13.577 -5.732 1.00 88.06 440 GLN A C 1
ATOM 3473 O O . GLN A 1 440 ? 35.028 -14.044 -5.243 1.00 88.06 440 GLN A O 1
ATOM 3478 N N . ARG A 1 441 ? 33.208 -14.286 -6.548 1.00 85.88 441 ARG A N 1
ATOM 3479 C CA . ARG A 1 441 ? 33.502 -15.661 -6.993 1.00 85.88 441 ARG A CA 1
ATOM 3480 C C . ARG A 1 441 ? 34.640 -15.722 -8.016 1.00 85.88 441 ARG A C 1
ATOM 3482 O O . ARG A 1 441 ? 35.350 -16.725 -8.082 1.00 85.88 441 ARG A O 1
ATOM 3489 N N . HIS A 1 442 ? 34.873 -14.636 -8.754 1.00 80.44 442 HIS A N 1
ATOM 3490 C CA . HIS A 1 442 ? 35.886 -14.541 -9.808 1.00 80.44 442 HIS A CA 1
ATOM 3491 C C . HIS A 1 442 ? 36.877 -13.376 -9.593 1.00 80.44 442 HIS A C 1
ATOM 3493 O O . HIS A 1 442 ? 37.011 -12.517 -10.464 1.00 80.44 442 HIS A O 1
ATOM 3499 N N . PRO A 1 443 ? 37.658 -13.322 -8.498 1.00 74.31 443 PRO A N 1
ATOM 3500 C CA . PRO A 1 443 ? 38.479 -12.149 -8.162 1.00 74.31 443 PRO A CA 1
ATOM 3501 C C . PRO A 1 443 ? 39.580 -11.819 -9.190 1.00 74.31 443 PRO A C 1
ATOM 3503 O O . PRO A 1 443 ? 40.039 -10.680 -9.262 1.00 74.31 443 PRO A O 1
ATOM 3506 N N . ALA A 1 444 ? 39.997 -12.791 -10.008 1.00 71.69 444 ALA A N 1
ATOM 3507 C CA . ALA A 1 444 ? 40.985 -12.601 -11.074 1.00 71.69 444 ALA A CA 1
ATOM 3508 C C . ALA A 1 444 ? 40.412 -11.929 -12.345 1.00 71.69 444 ALA A C 1
ATOM 3510 O O . ALA A 1 444 ? 41.153 -11.312 -13.106 1.00 71.69 444 ALA A O 1
ATOM 3511 N N . SER A 1 445 ? 39.088 -11.977 -12.533 1.00 67.25 445 SER A N 1
ATOM 3512 C CA . SER A 1 445 ? 38.402 -11.644 -13.794 1.00 67.25 445 SER A CA 1
ATOM 3513 C C . SER A 1 445 ? 38.311 -10.159 -14.161 1.00 67.25 445 SER A C 1
ATOM 3515 O O . SER A 1 445 ? 37.860 -9.815 -15.249 1.00 67.25 445 SER A O 1
ATOM 3517 N N . LYS A 1 446 ? 38.729 -9.246 -13.272 1.00 79.38 446 LYS A N 1
ATOM 3518 C CA . LYS A 1 446 ? 38.701 -7.785 -13.503 1.00 79.38 446 LYS A CA 1
ATOM 3519 C C . LYS A 1 446 ? 37.374 -7.277 -14.103 1.00 79.38 446 LYS A C 1
ATOM 3521 O O . LYS A 1 446 ? 37.386 -6.380 -14.944 1.00 79.38 446 LYS A O 1
ATOM 3526 N N . VAL A 1 447 ? 36.243 -7.832 -13.661 1.00 86.81 447 VAL A N 1
ATOM 3527 C CA . VAL A 1 447 ? 34.908 -7.405 -14.103 1.00 86.81 447 VAL A CA 1
ATOM 3528 C C . VAL A 1 447 ? 34.610 -5.996 -13.580 1.00 86.81 447 VAL A C 1
ATOM 3530 O O . VAL A 1 447 ? 34.795 -5.701 -12.390 1.00 86.81 447 VAL A O 1
ATOM 3533 N N . GLN A 1 448 ? 34.147 -5.136 -14.480 1.00 87.81 448 GLN A N 1
ATOM 3534 C CA . GLN A 1 448 ? 33.695 -3.769 -14.240 1.00 87.81 448 GLN A CA 1
ATOM 3535 C C . GLN A 1 448 ? 32.254 -3.616 -14.720 1.00 87.81 448 GLN A C 1
ATOM 3537 O O . GLN A 1 448 ? 31.829 -4.308 -15.642 1.00 87.81 448 GLN A O 1
ATOM 3542 N N . VAL A 1 449 ? 31.522 -2.683 -14.119 1.00 90.56 449 VAL A N 1
ATOM 3543 C CA . VAL A 1 449 ? 30.151 -2.343 -14.507 1.00 90.56 449 VAL A CA 1
ATOM 3544 C C . VAL A 1 449 ? 30.052 -0.849 -14.794 1.00 90.56 449 VAL A C 1
ATOM 3546 O O . VAL A 1 449 ? 30.685 -0.041 -14.109 1.00 90.56 449 VAL A O 1
ATOM 3549 N N . TYR A 1 450 ? 29.295 -0.493 -15.829 1.00 89.44 450 TYR A N 1
ATOM 3550 C CA . TYR A 1 450 ? 29.066 0.881 -16.254 1.00 89.44 450 TYR A CA 1
ATOM 3551 C C . TYR A 1 450 ? 27.585 1.118 -16.611 1.00 89.44 450 TYR A C 1
ATOM 3553 O O . TYR A 1 450 ? 27.048 0.347 -17.405 1.00 89.44 450 TYR A O 1
ATOM 3561 N N . PRO A 1 451 ? 26.927 2.173 -16.092 1.00 89.94 451 PRO A N 1
ATOM 3562 C CA . PRO A 1 451 ? 27.431 3.097 -15.071 1.00 89.94 451 PRO A CA 1
ATOM 3563 C C . PRO A 1 451 ? 27.722 2.378 -13.743 1.00 89.94 451 PRO A C 1
ATOM 3565 O O . PRO A 1 451 ? 27.393 1.202 -13.564 1.00 89.94 451 PRO A O 1
ATOM 3568 N N . THR A 1 452 ? 28.394 3.056 -12.814 1.00 90.31 452 THR A N 1
ATOM 3569 C CA . THR A 1 452 ? 28.637 2.488 -11.479 1.00 90.31 452 THR A CA 1
ATOM 3570 C C . THR A 1 452 ? 27.321 2.363 -10.709 1.00 90.31 452 THR A C 1
ATOM 3572 O O . THR A 1 452 ? 26.357 3.065 -11.013 1.00 90.31 452 THR A O 1
ATOM 3575 N N . GLN A 1 453 ? 27.275 1.508 -9.680 1.00 89.00 453 GLN A N 1
ATOM 3576 C CA . GLN A 1 453 ? 26.092 1.410 -8.813 1.00 89.00 453 GLN A CA 1
ATOM 3577 C C . GLN A 1 453 ? 25.729 2.772 -8.218 1.00 89.00 453 GLN A C 1
ATOM 3579 O O . GLN A 1 453 ? 24.560 3.138 -8.170 1.00 89.00 453 GLN A O 1
ATOM 3584 N N . HIS A 1 454 ? 26.742 3.528 -7.789 1.00 88.31 454 HIS A N 1
ATOM 3585 C CA . HIS A 1 454 ? 26.559 4.847 -7.192 1.00 88.31 454 HIS A CA 1
ATOM 3586 C C . HIS A 1 454 ? 25.898 5.826 -8.167 1.00 88.31 454 HIS A C 1
ATOM 3588 O O . HIS A 1 454 ? 24.941 6.500 -7.801 1.00 88.31 454 HIS A O 1
ATOM 3594 N N . GLU A 1 455 ? 26.344 5.853 -9.426 1.00 89.62 455 GLU A N 1
ATOM 3595 C CA . GLU A 1 455 ? 25.728 6.684 -10.463 1.00 89.62 455 GLU A CA 1
ATOM 3596 C C . GLU A 1 455 ? 24.312 6.213 -10.826 1.00 89.62 455 GLU A C 1
ATOM 3598 O O . GLU A 1 455 ? 23.416 7.043 -10.949 1.00 89.62 455 GLU A O 1
ATOM 3603 N N . ALA A 1 456 ? 24.072 4.903 -10.938 1.00 87.38 456 ALA A N 1
ATOM 3604 C CA . ALA A 1 456 ? 22.739 4.367 -11.226 1.00 87.38 456 ALA A CA 1
ATOM 3605 C C . ALA A 1 456 ? 21.733 4.640 -10.092 1.00 87.38 456 ALA A C 1
ATOM 3607 O O . ALA A 1 456 ? 20.581 4.986 -10.345 1.00 87.38 456 ALA A O 1
ATOM 3608 N N . GLU A 1 457 ? 22.161 4.533 -8.829 1.00 84.56 457 GLU A N 1
ATOM 3609 C CA . GLU A 1 457 ? 21.341 4.925 -7.678 1.00 84.56 457 GLU A CA 1
ATOM 3610 C C . GLU A 1 457 ? 21.132 6.444 -7.602 1.00 84.56 457 GLU A C 1
ATOM 3612 O O . GLU A 1 457 ? 20.106 6.885 -7.079 1.00 84.56 457 GLU A O 1
ATOM 3617 N N . ALA A 1 458 ? 22.086 7.241 -8.092 1.00 84.50 458 ALA A N 1
ATOM 3618 C CA . ALA A 1 458 ? 21.969 8.693 -8.147 1.00 84.50 458 ALA A CA 1
ATOM 3619 C C . ALA A 1 458 ? 21.032 9.163 -9.268 1.00 84.50 458 ALA A C 1
ATOM 3621 O O . ALA A 1 458 ? 20.260 10.081 -9.026 1.00 84.50 458 ALA A O 1
ATOM 3622 N N . ASP A 1 459 ? 21.027 8.521 -10.441 1.00 82.38 459 ASP A N 1
ATOM 3623 C CA . ASP A 1 459 ? 20.116 8.858 -11.549 1.00 82.38 459 ASP A CA 1
ATOM 3624 C C . ASP A 1 459 ? 18.640 8.695 -11.161 1.00 82.38 459 ASP A C 1
ATOM 3626 O O . ASP A 1 459 ? 17.784 9.483 -11.553 1.00 82.38 459 ASP A O 1
ATOM 3630 N N . GLY A 1 460 ? 18.341 7.712 -10.308 1.00 75.00 460 GLY A N 1
ATOM 3631 C CA . GLY A 1 460 ? 17.009 7.560 -9.731 1.00 75.00 460 GLY A CA 1
ATOM 3632 C C . GLY A 1 460 ? 16.655 8.618 -8.678 1.00 75.00 460 GLY A C 1
ATOM 3633 O O . GLY A 1 460 ? 15.475 8.790 -8.380 1.00 75.00 460 GLY A O 1
ATOM 3634 N N . GLN A 1 461 ? 17.632 9.347 -8.120 1.00 80.50 461 GLN A N 1
ATOM 3635 C CA . GLN A 1 461 ? 17.446 10.348 -7.064 1.00 80.50 461 GLN A CA 1
ATOM 3636 C C . GLN A 1 461 ? 17.522 11.784 -7.599 1.00 80.50 461 GLN A C 1
ATOM 3638 O O . GLN A 1 461 ? 18.568 12.275 -8.005 1.00 80.50 461 GLN A O 1
ATOM 3643 N N . LYS A 1 462 ? 16.438 12.551 -7.455 1.00 80.75 462 LYS A N 1
ATOM 3644 C CA . LYS A 1 462 ? 16.381 13.934 -7.962 1.00 80.75 462 LYS A CA 1
ATOM 3645 C C . LYS A 1 462 ? 17.214 14.936 -7.168 1.00 80.75 462 LYS A C 1
ATOM 3647 O O . LYS A 1 462 ? 17.676 15.932 -7.716 1.00 80.75 462 LYS A O 1
ATOM 3652 N N . LEU A 1 463 ? 17.356 14.740 -5.857 1.00 84.56 463 LEU A N 1
ATOM 3653 C CA . LEU A 1 463 ? 17.974 15.745 -4.985 1.00 84.56 463 LEU A CA 1
ATOM 3654 C C . LEU A 1 463 ? 19.478 15.955 -5.244 1.00 84.56 463 LEU A C 1
ATOM 3656 O O . LEU A 1 463 ? 19.877 17.120 -5.301 1.00 84.56 463 LEU A O 1
ATOM 3660 N N . PRO A 1 464 ? 20.314 14.906 -5.405 1.00 87.50 464 PRO A N 1
ATOM 3661 C CA . PRO A 1 464 ? 21.715 15.073 -5.798 1.00 87.50 464 PRO A CA 1
ATOM 3662 C C . PRO A 1 464 ? 21.879 15.901 -7.078 1.00 87.50 464 PRO A C 1
ATOM 3664 O O . PRO A 1 464 ? 22.658 16.856 -7.094 1.00 87.50 464 PRO A O 1
ATOM 3667 N N . ASP A 1 465 ? 21.069 15.623 -8.100 1.00 90.62 465 ASP A N 1
ATOM 3668 C CA . ASP A 1 465 ? 21.097 16.363 -9.363 1.00 90.62 465 ASP A CA 1
ATOM 3669 C C . ASP A 1 465 ? 20.694 17.819 -9.195 1.00 90.62 465 ASP A C 1
ATOM 3671 O O . ASP A 1 465 ? 21.361 18.712 -9.715 1.00 90.62 465 ASP A O 1
ATOM 3675 N N . ILE A 1 466 ? 19.640 18.093 -8.424 1.00 91.06 466 ILE A N 1
ATOM 3676 C CA . ILE A 1 466 ? 19.221 19.473 -8.162 1.00 91.06 466 ILE A CA 1
ATOM 3677 C C . ILE A 1 466 ? 20.327 20.242 -7.428 1.00 91.06 466 ILE A C 1
ATOM 3679 O O . ILE A 1 466 ? 20.580 21.392 -7.779 1.00 91.06 466 ILE A O 1
ATOM 3683 N N . ARG A 1 467 ? 21.053 19.619 -6.490 1.00 91.44 467 ARG A N 1
ATOM 3684 C CA . ARG A 1 467 ? 22.204 20.258 -5.821 1.00 91.44 467 ARG A CA 1
ATOM 3685 C C . ARG A 1 467 ? 23.353 20.541 -6.792 1.00 91.44 467 ARG A C 1
ATOM 3687 O O . ARG A 1 467 ? 23.952 21.621 -6.737 1.00 91.44 467 ARG A O 1
ATOM 3694 N N . ALA A 1 468 ? 23.658 19.604 -7.691 1.00 93.88 468 ALA A N 1
ATOM 3695 C CA . ALA A 1 468 ? 24.661 19.805 -8.737 1.00 93.88 468 ALA A CA 1
ATOM 3696 C C . ALA A 1 468 ? 24.263 20.957 -9.674 1.00 93.88 468 ALA A C 1
ATOM 3698 O O . ALA A 1 468 ? 25.075 21.831 -9.986 1.00 93.88 468 ALA A O 1
ATOM 3699 N N . LEU A 1 469 ? 22.989 21.013 -10.056 1.00 95.44 469 LEU A N 1
ATOM 3700 C CA . LEU A 1 469 ? 22.438 22.071 -10.888 1.00 95.44 469 LEU A CA 1
ATOM 3701 C C . LEU A 1 469 ? 22.415 23.433 -10.184 1.00 95.44 469 LEU A C 1
ATOM 3703 O O . LEU A 1 469 ? 22.740 24.434 -10.817 1.00 95.44 469 LEU A O 1
ATOM 3707 N N . ASP A 1 470 ? 22.082 23.490 -8.894 1.00 94.31 470 ASP A N 1
ATOM 3708 C CA . ASP A 1 470 ? 22.153 24.716 -8.089 1.00 94.31 470 ASP A CA 1
ATOM 3709 C C . ASP A 1 470 ? 23.593 25.245 -8.038 1.00 94.31 470 ASP A C 1
ATOM 3711 O O . ASP A 1 470 ? 23.825 26.440 -8.229 1.00 94.31 470 ASP A O 1
ATOM 3715 N N . THR A 1 471 ? 24.573 24.351 -7.881 1.00 95.50 471 THR A N 1
ATOM 3716 C CA . THR A 1 471 ? 26.004 24.696 -7.904 1.00 95.50 471 THR A CA 1
ATOM 3717 C C . THR A 1 471 ? 26.410 25.276 -9.259 1.00 95.50 471 THR A C 1
ATOM 3719 O O . THR A 1 471 ? 26.979 26.366 -9.321 1.00 95.50 471 THR A O 1
ATOM 3722 N N . VAL A 1 472 ? 26.061 24.598 -10.356 1.00 95.94 472 VAL A N 1
ATOM 3723 C CA . VAL A 1 472 ? 26.368 25.057 -11.719 1.00 95.94 472 VAL A CA 1
ATOM 3724 C C . VAL A 1 472 ? 25.691 26.384 -12.037 1.00 95.94 472 VAL A C 1
ATOM 3726 O O . VAL A 1 472 ? 26.307 27.258 -12.647 1.00 95.94 472 VAL A O 1
ATOM 3729 N N . SER A 1 473 ? 24.446 26.572 -11.609 1.00 94.25 473 SER A N 1
ATOM 3730 C CA . SER A 1 473 ? 23.732 27.826 -11.823 1.00 94.25 473 SER A CA 1
ATOM 3731 C C . SER A 1 473 ? 24.358 28.985 -11.057 1.00 94.25 473 SER A C 1
ATOM 3733 O O . SER A 1 473 ? 24.498 30.061 -11.634 1.00 94.25 473 SER A O 1
ATOM 3735 N N . LEU A 1 474 ? 24.823 28.771 -9.822 1.00 94.19 474 LEU A N 1
ATOM 3736 C CA . LEU A 1 474 ? 25.593 29.778 -9.087 1.00 94.19 474 LEU A CA 1
ATOM 3737 C C . LEU A 1 474 ? 26.902 30.129 -9.807 1.00 94.19 474 LEU A C 1
ATOM 3739 O O . LEU A 1 474 ? 27.210 31.309 -9.962 1.00 94.19 474 LEU A O 1
ATOM 3743 N N . THR A 1 475 ? 27.645 29.129 -10.292 1.00 93.88 475 THR A N 1
ATOM 3744 C CA . THR A 1 475 ? 28.898 29.339 -11.039 1.00 93.88 475 THR A CA 1
ATOM 3745 C C . THR A 1 475 ? 28.677 30.099 -12.345 1.00 93.88 475 THR A C 1
ATOM 3747 O O . THR A 1 475 ? 29.445 31.004 -12.667 1.00 93.88 475 THR A O 1
ATOM 3750 N N . ASN A 1 476 ? 27.624 29.760 -13.086 1.00 94.62 476 ASN A N 1
ATOM 3751 C CA . ASN A 1 476 ? 27.331 30.360 -14.387 1.00 94.62 476 ASN A CA 1
ATOM 3752 C C . ASN A 1 476 ? 26.540 31.678 -14.282 1.00 94.62 476 ASN A C 1
ATOM 3754 O O . ASN A 1 476 ? 26.340 32.349 -15.291 1.00 94.62 476 ASN A O 1
ATOM 3758 N N . GLY A 1 477 ? 26.071 32.060 -13.087 1.00 94.75 477 GLY A N 1
ATOM 3759 C CA . GLY A 1 477 ? 25.182 33.211 -12.900 1.00 94.75 477 GLY A CA 1
ATOM 3760 C C . GLY A 1 477 ? 23.779 33.001 -13.485 1.00 94.75 477 GLY A C 1
ATOM 3761 O O . GLY A 1 477 ? 23.105 33.966 -13.845 1.00 94.75 477 GLY A O 1
ATOM 3762 N N . HIS A 1 478 ? 23.340 31.748 -13.614 1.00 95.50 478 HIS A N 1
ATOM 3763 C CA . HIS A 1 478 ? 22.022 31.385 -14.128 1.00 95.50 478 HIS A CA 1
ATOM 3764 C C . HIS A 1 478 ? 20.978 31.375 -13.011 1.00 95.50 478 HIS A C 1
ATOM 3766 O O . HIS A 1 478 ? 21.270 31.070 -11.855 1.00 95.50 478 HIS A O 1
ATOM 3772 N N . TRP A 1 479 ? 19.730 31.669 -13.366 1.00 95.50 479 TRP A N 1
ATOM 3773 C CA . TRP A 1 479 ? 18.611 31.530 -12.439 1.00 95.50 479 TRP A CA 1
ATOM 3774 C C . TRP A 1 479 ? 18.153 30.069 -12.349 1.00 95.50 479 TRP A C 1
ATOM 3776 O O . TRP A 1 479 ? 18.259 29.321 -13.320 1.00 95.50 479 TRP A O 1
ATOM 3786 N N . ARG A 1 480 ? 17.624 29.676 -11.186 1.00 94.06 480 ARG A N 1
ATOM 3787 C CA . ARG A 1 480 ? 16.872 28.434 -10.982 1.00 94.06 480 ARG A CA 1
ATOM 3788 C C . ARG A 1 480 ? 15.698 28.671 -10.035 1.00 94.06 480 ARG A C 1
ATOM 3790 O O . ARG A 1 480 ? 15.810 29.544 -9.169 1.00 94.06 480 ARG A O 1
ATOM 3797 N N . PRO A 1 481 ? 14.633 27.862 -10.141 1.00 92.31 481 PRO A N 1
ATOM 3798 C CA . PRO A 1 481 ? 13.560 27.838 -9.160 1.00 92.31 481 PRO A CA 1
ATOM 3799 C C . PRO A 1 481 ? 14.100 27.443 -7.790 1.00 92.31 481 PRO A C 1
ATOM 3801 O O . PRO A 1 481 ? 14.929 26.535 -7.671 1.00 92.31 481 PRO A O 1
ATOM 3804 N N . LYS A 1 482 ? 13.612 28.102 -6.742 1.00 91.00 482 LYS A N 1
ATOM 3805 C CA . LYS A 1 482 ? 14.043 27.812 -5.376 1.00 91.00 482 LYS A CA 1
ATOM 3806 C C . LYS A 1 482 ? 13.596 26.410 -4.951 1.00 91.00 482 LYS A C 1
ATOM 3808 O O . LYS A 1 482 ? 12.419 26.082 -5.043 1.00 91.00 482 LYS A O 1
ATOM 3813 N N . THR A 1 483 ? 14.512 25.594 -4.435 1.00 89.19 483 THR A N 1
ATOM 3814 C CA . THR A 1 483 ? 14.205 24.245 -3.925 1.00 89.19 483 THR A CA 1
ATOM 3815 C C . THR A 1 483 ? 14.253 24.237 -2.402 1.00 89.19 483 THR A C 1
ATOM 3817 O O . THR A 1 483 ? 15.204 24.745 -1.809 1.00 89.19 483 THR A O 1
ATOM 3820 N N . CYS A 1 484 ? 13.257 23.639 -1.748 1.00 87.25 484 CYS A N 1
ATOM 3821 C CA . CYS A 1 484 ? 13.353 23.284 -0.339 1.00 87.25 484 CYS A CA 1
ATOM 3822 C C . CYS A 1 484 ? 13.594 21.777 -0.207 1.00 87.25 484 CYS A C 1
ATOM 3824 O O . CYS A 1 484 ? 12.777 20.947 -0.607 1.00 87.25 484 CYS A O 1
ATOM 3826 N N . TYR A 1 485 ? 14.746 21.450 0.374 1.00 82.25 485 TYR A N 1
ATOM 3827 C CA . TYR A 1 485 ? 15.260 20.088 0.502 1.00 82.25 485 TYR A CA 1
ATOM 3828 C C . TYR A 1 485 ? 14.615 19.282 1.641 1.00 82.25 485 TYR A C 1
ATOM 3830 O O . TYR A 1 485 ? 14.815 18.077 1.712 1.00 82.25 485 TYR A O 1
ATOM 3838 N N . GLY A 1 486 ? 13.817 19.922 2.507 1.00 71.31 486 GLY A N 1
ATOM 3839 C CA . GLY A 1 486 ? 13.110 19.246 3.602 1.00 71.31 486 GLY A CA 1
ATOM 3840 C C . GLY A 1 486 ? 13.876 19.142 4.925 1.00 71.31 486 GLY A C 1
ATOM 3841 O O . GLY A 1 486 ? 13.292 18.686 5.902 1.00 71.31 486 GLY A O 1
ATOM 3842 N N . ASP A 1 487 ? 15.132 19.592 4.977 1.00 65.94 487 ASP A N 1
ATOM 3843 C CA . ASP A 1 487 ? 16.030 19.367 6.125 1.00 65.94 487 ASP A CA 1
ATOM 3844 C C . ASP A 1 487 ? 16.000 20.494 7.184 1.00 65.94 487 ASP A C 1
ATOM 3846 O O . ASP A 1 487 ? 16.481 20.318 8.304 1.00 65.94 487 ASP A O 1
ATOM 3850 N N . GLU A 1 488 ? 15.421 21.656 6.856 1.00 69.19 488 GLU A N 1
ATOM 3851 C CA . GLU A 1 488 ? 15.469 22.881 7.673 1.00 69.19 488 GLU A CA 1
ATOM 3852 C C . GLU A 1 488 ? 14.120 23.643 7.680 1.00 69.19 488 GLU A C 1
ATOM 3854 O O . GLU A 1 488 ? 13.054 23.078 7.397 1.00 69.19 488 GLU A O 1
ATOM 3859 N N . GLU A 1 489 ? 14.136 24.933 8.045 1.00 79.44 489 GLU A N 1
ATOM 3860 C CA . GLU A 1 489 ? 12.989 25.824 7.845 1.00 79.44 489 GLU A CA 1
ATOM 3861 C C . GLU A 1 489 ? 12.590 25.853 6.368 1.00 79.44 489 GLU A C 1
ATOM 3863 O O . GLU A 1 489 ? 13.433 25.923 5.469 1.00 79.44 489 GLU A O 1
ATOM 3868 N N . CYS A 1 490 ? 11.283 25.774 6.115 1.00 82.19 490 CYS A N 1
ATOM 3869 C CA . CYS A 1 490 ? 10.773 25.714 4.757 1.00 82.19 490 CYS A CA 1
ATOM 3870 C C . CYS A 1 490 ? 11.205 26.952 3.953 1.00 82.19 490 CYS A C 1
ATOM 3872 O O . CYS A 1 490 ? 10.837 28.090 4.249 1.00 82.19 490 CYS A O 1
ATOM 3874 N N . ALA A 1 491 ? 11.961 26.718 2.880 1.00 82.56 491 ALA A N 1
ATOM 3875 C CA . ALA A 1 491 ? 12.493 27.786 2.043 1.00 82.56 491 ALA A CA 1
ATOM 3876 C C . ALA A 1 491 ? 11.414 28.439 1.150 1.00 82.56 491 ALA A C 1
ATOM 3878 O O . ALA A 1 491 ? 11.701 29.441 0.492 1.00 82.56 491 ALA A O 1
ATOM 3879 N N . LEU A 1 492 ? 10.194 27.887 1.133 1.00 84.44 492 LEU A N 1
ATOM 3880 C CA . LEU A 1 492 ? 9.090 28.235 0.231 1.00 84.44 492 LEU A CA 1
ATOM 3881 C C . LEU A 1 492 ? 7.829 28.748 0.958 1.00 84.44 492 LEU A C 1
ATOM 3883 O O . LEU A 1 492 ? 6.782 28.858 0.335 1.00 84.44 492 LEU A O 1
ATOM 3887 N N . LEU A 1 493 ? 7.911 29.117 2.246 1.00 75.50 493 LEU A N 1
ATOM 3888 C CA . LEU A 1 493 ? 6.757 29.493 3.098 1.00 75.50 493 LEU A CA 1
ATOM 3889 C C . LEU A 1 493 ? 5.795 30.554 2.530 1.00 75.50 493 LEU A C 1
ATOM 3891 O O . LEU A 1 493 ? 4.656 30.641 2.981 1.00 75.50 493 LEU A O 1
ATOM 3895 N N . ALA A 1 494 ? 6.239 31.374 1.580 1.00 75.25 494 ALA A N 1
ATOM 3896 C CA . ALA A 1 494 ? 5.449 32.444 0.972 1.00 75.25 494 ALA A CA 1
ATOM 3897 C C . ALA A 1 494 ? 5.435 32.372 -0.567 1.00 75.25 494 ALA A C 1
ATOM 3899 O O . ALA A 1 494 ? 5.262 33.392 -1.232 1.00 75.25 494 ALA A O 1
ATOM 3900 N N . MET A 1 495 ? 5.678 31.191 -1.140 1.00 80.00 495 MET A N 1
ATOM 3901 C CA . MET A 1 495 ? 5.805 30.985 -2.583 1.00 80.00 495 MET A CA 1
ATOM 3902 C C . MET A 1 495 ? 4.862 29.874 -3.042 1.00 80.00 495 MET A C 1
ATOM 3904 O O . MET A 1 495 ? 4.617 28.925 -2.303 1.00 80.00 495 MET A O 1
ATOM 3908 N N . ALA A 1 496 ? 4.344 29.986 -4.267 1.00 81.62 496 ALA A N 1
ATOM 3909 C CA . ALA A 1 496 ? 3.684 28.855 -4.908 1.00 81.62 496 ALA A CA 1
ATOM 3910 C C . ALA A 1 496 ? 4.724 27.752 -5.129 1.00 81.62 496 ALA A C 1
ATOM 3912 O O . ALA A 1 496 ? 5.815 28.018 -5.642 1.00 81.62 496 ALA A O 1
ATOM 3913 N N . ASP A 1 497 ? 4.400 26.532 -4.725 1.00 78.56 497 ASP A N 1
ATOM 3914 C CA . ASP A 1 497 ? 5.305 25.397 -4.762 1.00 78.56 497 ASP A CA 1
ATOM 3915 C C . ASP A 1 497 ? 4.679 24.193 -5.469 1.00 78.56 497 ASP A C 1
ATOM 3917 O O . ASP A 1 497 ? 3.478 24.120 -5.734 1.00 78.56 497 ASP A O 1
ATOM 3921 N N . PHE A 1 498 ? 5.540 23.250 -5.827 1.00 77.12 498 PHE A N 1
ATOM 3922 C CA . PHE A 1 498 ? 5.157 22.001 -6.453 1.00 77.12 498 PHE A CA 1
ATOM 3923 C C . PHE A 1 498 ? 5.905 20.843 -5.780 1.00 77.12 498 PHE A C 1
ATOM 3925 O O . PHE A 1 498 ? 7.142 20.804 -5.838 1.00 77.12 498 PHE A O 1
ATOM 3932 N N . PRO A 1 499 ? 5.202 19.905 -5.119 1.00 71.94 499 PRO A N 1
ATOM 3933 C CA . PRO A 1 499 ? 5.842 18.770 -4.473 1.00 71.94 499 PRO A CA 1
ATOM 3934 C C . PRO A 1 499 ? 6.295 17.732 -5.505 1.00 71.94 499 PRO A C 1
ATOM 3936 O O . PRO A 1 499 ? 5.582 17.408 -6.454 1.00 71.94 499 PRO A O 1
ATOM 3939 N N . LYS A 1 500 ? 7.487 17.177 -5.292 1.00 69.94 500 LYS A N 1
ATOM 3940 C CA . LYS A 1 500 ? 8.118 16.154 -6.128 1.00 69.94 500 LYS A CA 1
ATOM 3941 C C . LYS A 1 500 ? 8.625 15.015 -5.234 1.00 69.94 500 LYS A C 1
ATOM 3943 O O . LYS A 1 500 ? 9.146 15.250 -4.143 1.00 69.94 500 LYS A O 1
ATOM 3948 N N . ARG A 1 501 ? 8.486 13.770 -5.694 1.00 67.62 501 ARG A N 1
ATOM 3949 C CA . ARG A 1 501 ? 9.142 12.617 -5.056 1.00 67.62 501 ARG A CA 1
ATOM 3950 C C . ARG A 1 501 ? 10.649 12.719 -5.258 1.00 67.62 501 ARG A C 1
ATOM 3952 O O . ARG A 1 501 ? 11.091 13.110 -6.339 1.00 67.62 501 ARG A O 1
ATOM 3959 N N . SER A 1 502 ? 11.429 12.338 -4.247 1.00 66.31 502 SER A N 1
ATOM 3960 C CA . SER A 1 502 ? 12.889 12.282 -4.372 1.00 66.31 502 SER A CA 1
ATOM 3961 C C . SER A 1 502 ? 13.363 11.189 -5.330 1.00 66.31 502 SER A C 1
ATOM 3963 O O . SER A 1 502 ? 14.460 11.329 -5.856 1.00 66.31 502 SER A O 1
ATOM 3965 N N . TRP A 1 503 ? 12.545 10.161 -5.594 1.00 63.72 503 TRP A N 1
ATOM 3966 C CA . TRP A 1 503 ? 12.781 9.149 -6.627 1.00 63.72 503 TRP A CA 1
ATOM 3967 C C . TRP A 1 503 ? 11.642 9.139 -7.651 1.00 63.72 503 TRP A C 1
ATOM 3969 O O . TRP A 1 503 ? 10.473 9.054 -7.273 1.00 63.72 503 TRP A O 1
ATOM 3979 N N . SER A 1 504 ? 11.950 9.243 -8.947 1.00 60.12 504 SER A N 1
ATOM 3980 C CA . SER A 1 504 ? 10.981 8.956 -10.020 1.00 60.12 504 SER A CA 1
ATOM 3981 C C . SER A 1 504 ? 11.673 8.845 -11.379 1.00 60.12 504 SER A C 1
ATOM 3983 O O . SER A 1 504 ? 12.424 9.756 -11.721 1.00 60.12 504 SER A O 1
ATOM 3985 N N . GLY A 1 505 ? 11.328 7.841 -12.189 1.00 45.25 505 GLY A N 1
ATOM 3986 C CA . GLY A 1 505 ? 11.807 7.730 -13.573 1.00 45.25 505 GLY A CA 1
ATOM 3987 C C . GLY A 1 505 ? 10.878 8.328 -14.640 1.00 45.25 505 GLY A C 1
ATOM 3988 O O . GLY A 1 505 ? 11.331 8.625 -15.734 1.00 45.25 505 GLY A O 1
ATOM 3989 N N . CYS A 1 506 ? 9.595 8.587 -14.355 1.00 39.75 506 CYS A N 1
ATOM 3990 C CA . CYS A 1 506 ? 8.692 9.185 -15.347 1.00 39.75 506 CYS A CA 1
ATOM 3991 C C . CYS A 1 506 ? 7.630 10.112 -14.728 1.00 39.75 506 CYS A C 1
ATOM 3993 O O . CYS A 1 506 ? 7.277 9.996 -13.555 1.00 39.75 506 CYS A O 1
ATOM 3995 N N . SER A 1 507 ? 7.110 11.052 -15.527 1.00 38.66 507 SER A N 1
ATOM 3996 C CA . SER A 1 507 ? 6.194 12.135 -15.114 1.00 38.66 507 SER A CA 1
ATOM 3997 C C . SER A 1 507 ? 4.805 11.666 -14.645 1.00 38.66 507 SER A C 1
ATOM 3999 O O . SER A 1 507 ? 4.007 12.493 -14.216 1.00 38.66 507 SER A O 1
ATOM 4001 N N . GLY A 1 508 ? 4.504 10.363 -14.710 1.00 32.50 508 GLY A N 1
ATOM 4002 C CA . GLY A 1 508 ? 3.187 9.771 -14.427 1.00 32.50 508 GLY A CA 1
ATOM 4003 C C . GLY A 1 508 ? 2.727 9.799 -12.962 1.00 32.50 508 GLY A C 1
ATOM 4004 O O . GLY A 1 508 ? 1.664 9.273 -12.650 1.00 32.50 508 GLY A O 1
ATOM 4005 N N . HIS A 1 509 ? 3.489 10.409 -12.050 1.00 43.25 509 HIS A N 1
ATOM 4006 C CA . HIS A 1 509 ? 3.212 10.359 -10.606 1.00 43.25 509 HIS A CA 1
ATOM 4007 C C . HIS A 1 509 ? 3.070 11.733 -9.936 1.00 43.25 509 HIS A C 1
ATOM 4009 O O . HIS A 1 509 ? 3.231 11.864 -8.719 1.00 43.25 509 HIS A O 1
ATOM 4015 N N . THR A 1 510 ? 2.724 12.768 -10.701 1.00 41.31 510 THR A N 1
ATOM 4016 C CA . THR A 1 510 ? 2.363 14.090 -10.171 1.00 41.31 510 THR A CA 1
ATOM 4017 C C . THR A 1 510 ? 0.866 14.147 -9.847 1.00 41.31 510 THR A C 1
ATOM 4019 O O . THR A 1 510 ? 0.030 14.542 -10.653 1.00 41.31 510 THR A O 1
ATOM 4022 N N . GLY A 1 511 ? 0.495 13.721 -8.638 1.00 33.88 511 GLY A N 1
ATOM 4023 C CA . GLY A 1 511 ? -0.898 13.710 -8.188 1.00 33.88 511 GLY A CA 1
ATOM 4024 C C . GLY A 1 511 ? -1.165 14.682 -7.042 1.00 33.88 511 GLY A C 1
ATOM 4025 O O . GLY A 1 511 ? -0.738 14.443 -5.918 1.00 33.88 511 GLY A O 1
ATOM 4026 N N . ALA A 1 512 ? -1.989 15.704 -7.283 1.00 33.88 512 ALA A N 1
ATOM 4027 C CA . ALA A 1 512 ? -2.572 16.587 -6.263 1.00 33.88 512 ALA A CA 1
ATOM 4028 C C . ALA A 1 512 ? -3.595 15.889 -5.324 1.00 33.88 512 ALA A C 1
ATOM 4030 O O . ALA A 1 512 ? -4.355 16.561 -4.629 1.00 33.88 512 ALA A O 1
ATOM 4031 N N . LYS A 1 513 ? -3.663 14.547 -5.320 1.00 37.00 513 LYS A N 1
ATOM 4032 C CA . LYS A 1 513 ? -4.742 13.762 -4.686 1.00 37.00 513 LYS A CA 1
ATOM 4033 C C . LYS A 1 513 ? -4.386 13.134 -3.332 1.00 37.00 513 LYS A C 1
ATOM 4035 O O . LYS A 1 513 ? -5.275 12.654 -2.643 1.00 37.00 513 LYS A O 1
ATOM 4040 N N . THR A 1 514 ? -3.134 13.233 -2.896 1.00 39.34 514 THR A N 1
ATOM 4041 C CA . THR A 1 514 ? -2.706 12.941 -1.518 1.00 39.34 514 THR A CA 1
ATOM 4042 C C . THR A 1 514 ? -1.717 14.023 -1.114 1.00 39.34 514 THR A C 1
ATOM 4044 O O . THR A 1 514 ? -0.684 14.141 -1.768 1.00 39.34 514 THR A O 1
ATOM 4047 N N . LYS A 1 515 ? -2.008 14.840 -0.089 1.00 43.16 515 LYS A N 1
ATOM 4048 C CA . LYS A 1 515 ? -1.031 15.829 0.401 1.00 43.16 515 LYS A CA 1
ATOM 4049 C C . LYS A 1 515 ? 0.229 15.074 0.854 1.00 43.16 515 LYS A C 1
ATOM 4051 O O . LYS A 1 515 ? 0.129 14.301 1.806 1.00 43.16 515 LYS A O 1
ATOM 4056 N N . PRO A 1 516 ? 1.385 15.245 0.192 1.00 55.38 516 PRO A N 1
ATOM 4057 C CA . PRO A 1 516 ? 2.601 14.565 0.604 1.00 55.38 516 PRO A CA 1
ATOM 4058 C C . PRO A 1 516 ? 3.071 15.122 1.952 1.00 55.38 516 PRO A C 1
ATOM 4060 O O . PRO A 1 516 ? 2.960 16.321 2.213 1.00 55.38 516 PRO A O 1
ATOM 4063 N N . GLN A 1 517 ? 3.592 14.256 2.820 1.00 55.00 517 GLN A N 1
ATOM 4064 C CA . GLN A 1 517 ? 4.143 14.654 4.116 1.00 55.00 517 GLN A CA 1
ATOM 4065 C C . GLN A 1 517 ? 5.546 15.245 3.893 1.00 55.00 517 GLN A C 1
ATOM 4067 O O . GLN A 1 517 ? 6.550 14.532 3.874 1.00 55.00 517 GLN A O 1
ATOM 4072 N N . LEU A 1 518 ? 5.610 16.555 3.640 1.00 64.31 518 LEU A N 1
ATOM 4073 C CA . LEU A 1 518 ? 6.865 17.301 3.512 1.00 64.31 518 LEU A CA 1
ATOM 4074 C C . LEU A 1 518 ? 7.557 17.390 4.880 1.00 64.31 518 LEU A C 1
ATOM 4076 O O . LEU A 1 518 ? 6.916 17.692 5.884 1.00 64.31 518 LEU A O 1
ATOM 4080 N N . ARG A 1 519 ? 8.870 17.137 4.923 1.00 66.88 519 ARG A N 1
ATOM 4081 C CA . ARG A 1 519 ? 9.654 17.097 6.175 1.00 66.88 519 ARG A CA 1
ATOM 4082 C C . ARG A 1 519 ? 10.124 18.473 6.672 1.00 66.88 519 ARG A C 1
ATOM 4084 O O . ARG A 1 519 ? 10.570 18.587 7.811 1.00 66.88 519 ARG A O 1
ATOM 4091 N N . CYS A 1 520 ? 10.006 19.515 5.845 1.00 69.94 520 CYS A N 1
ATOM 4092 C CA . CYS A 1 520 ? 10.398 20.878 6.208 1.00 69.94 520 CYS A CA 1
ATOM 4093 C C . CYS A 1 520 ? 9.506 21.462 7.316 1.00 69.94 520 CYS A C 1
ATOM 4095 O O . CYS A 1 520 ? 8.300 21.211 7.363 1.00 69.94 520 CYS A O 1
ATOM 4097 N N . ARG A 1 521 ? 10.074 22.321 8.170 1.00 67.50 521 ARG A N 1
ATOM 4098 C CA . ARG A 1 521 ? 9.329 22.959 9.269 1.00 67.50 521 ARG A CA 1
ATOM 4099 C C . ARG A 1 521 ? 8.514 24.152 8.765 1.00 67.50 521 ARG A C 1
ATOM 4101 O O . ARG A 1 521 ? 9.070 25.061 8.148 1.00 67.50 521 ARG A O 1
ATOM 4108 N N . GLN A 1 522 ? 7.218 24.181 9.083 1.00 62.31 522 GLN A N 1
ATOM 4109 C CA . GLN A 1 522 ? 6.408 25.402 9.031 1.00 62.31 522 GLN A CA 1
ATOM 4110 C C . GLN A 1 522 ? 6.510 26.108 10.389 1.00 62.31 522 GLN A C 1
ATOM 4112 O O . GLN A 1 522 ? 6.478 25.452 11.431 1.00 62.31 522 GLN A O 1
ATOM 4117 N N . SER A 1 523 ? 6.716 27.428 10.396 1.00 51.22 523 SER A N 1
ATOM 4118 C CA . SER A 1 523 ? 6.948 28.206 11.621 1.00 51.22 523 SER A CA 1
ATOM 4119 C C . SER A 1 523 ? 5.888 27.905 12.698 1.00 51.22 523 SER A C 1
ATOM 4121 O O . SER A 1 523 ? 4.697 28.052 12.432 1.00 51.22 523 SER A O 1
ATOM 4123 N N . HIS A 1 524 ? 6.341 27.536 13.905 1.00 43.56 524 HIS A N 1
ATOM 4124 C CA . HIS A 1 524 ? 5.559 27.221 15.118 1.00 43.56 524 HIS A CA 1
ATOM 4125 C C . HIS A 1 524 ? 4.823 25.864 15.211 1.00 43.56 524 HIS A C 1
ATOM 4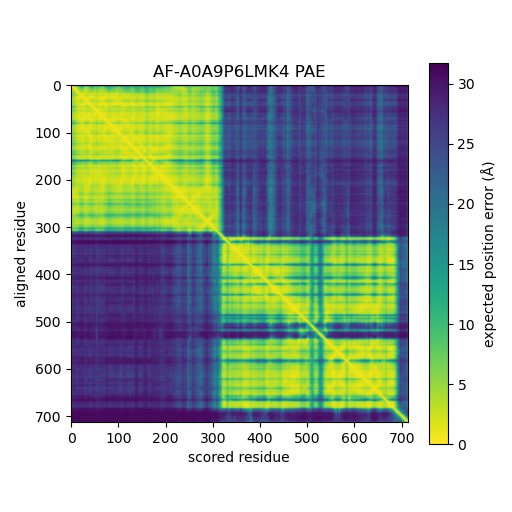127 O O . HIS A 1 524 ? 3.703 25.810 15.715 1.00 43.56 524 HIS A O 1
ATOM 4133 N N . GLN A 1 525 ? 5.475 24.742 14.887 1.00 38.47 525 GLN A N 1
ATOM 4134 C CA . GLN A 1 525 ? 5.083 23.437 15.453 1.00 38.47 525 GLN A CA 1
ATOM 4135 C C . GLN A 1 525 ? 6.194 22.837 16.334 1.00 38.47 525 GLN A C 1
ATOM 4137 O O . GLN A 1 525 ? 7.366 22.886 15.949 1.00 38.47 525 GLN A O 1
ATOM 4142 N N . PRO A 1 526 ? 5.862 22.310 17.531 1.00 34.38 526 PRO A N 1
ATOM 4143 C CA . PRO A 1 526 ? 6.833 21.664 18.401 1.00 34.38 526 PRO A CA 1
ATOM 4144 C C . PRO A 1 526 ? 7.299 20.337 17.799 1.00 34.38 526 PRO A C 1
ATOM 4146 O O . PRO A 1 526 ? 6.582 19.681 17.047 1.00 34.38 526 PRO A O 1
ATOM 4149 N N . THR A 1 527 ? 8.527 19.965 18.148 1.00 35.06 527 THR A N 1
ATOM 4150 C CA . THR A 1 527 ? 9.249 18.778 17.695 1.00 35.06 527 THR A CA 1
ATOM 4151 C C . THR A 1 527 ? 8.387 17.519 17.820 1.00 35.06 527 THR A C 1
ATOM 4153 O O . THR A 1 527 ? 8.170 17.033 18.929 1.00 35.06 527 THR A O 1
ATOM 4156 N N . LEU A 1 528 ? 7.940 16.949 16.696 1.00 36.81 528 LEU A N 1
ATOM 4157 C CA . LEU A 1 528 ? 7.604 15.528 16.675 1.00 36.81 528 LEU A CA 1
ATOM 4158 C C . LEU A 1 528 ? 8.905 14.786 16.982 1.00 36.81 528 LEU A C 1
ATOM 4160 O O . LEU A 1 528 ? 9.895 14.895 16.255 1.00 36.81 528 LEU A O 1
ATOM 4164 N N . THR A 1 529 ? 8.937 14.129 18.137 1.00 31.42 529 THR A N 1
ATOM 4165 C CA . THR A 1 529 ? 10.025 13.247 18.548 1.00 31.42 529 THR A CA 1
ATOM 4166 C C . THR A 1 529 ? 10.308 12.261 17.428 1.00 31.42 529 THR A C 1
ATOM 4168 O O . THR A 1 529 ? 9.392 11.608 16.936 1.00 31.42 529 THR A O 1
ATOM 4171 N N . ALA A 1 530 ? 11.578 12.169 17.036 1.00 35.84 530 ALA A N 1
ATOM 4172 C CA . ALA A 1 530 ? 12.089 11.198 16.083 1.00 35.84 530 ALA A CA 1
ATOM 4173 C C . ALA A 1 530 ? 11.904 9.779 16.637 1.00 35.84 530 ALA A C 1
ATOM 4175 O O . ALA A 1 530 ? 12.824 9.204 17.212 1.00 35.84 530 ALA A O 1
ATOM 4176 N N . GLN A 1 531 ? 10.699 9.232 16.526 1.00 31.91 531 GLN A N 1
ATOM 4177 C CA . GLN A 1 531 ? 10.421 7.842 16.836 1.00 31.91 531 GLN A CA 1
ATOM 4178 C C . GLN A 1 531 ? 9.228 7.355 16.014 1.00 31.91 531 GLN A C 1
ATOM 4180 O O . GLN A 1 531 ? 8.107 7.813 16.197 1.00 31.91 531 GLN A O 1
ATOM 4185 N N . ALA A 1 532 ? 9.557 6.385 15.154 1.00 37.06 532 ALA A N 1
ATOM 4186 C CA . ALA A 1 532 ? 8.708 5.558 14.300 1.00 37.06 532 ALA A CA 1
ATOM 4187 C C . ALA A 1 532 ? 8.047 6.256 13.097 1.00 37.06 532 ALA A C 1
ATOM 4189 O O . ALA A 1 532 ? 6.984 6.834 13.236 1.00 37.06 532 ALA A O 1
ATOM 4190 N N . GLU A 1 533 ? 8.658 6.117 11.912 1.00 35.00 533 GLU A N 1
ATOM 4191 C CA . GLU A 1 533 ? 7.999 6.096 10.585 1.00 35.00 533 GLU A CA 1
ATOM 4192 C C . GLU A 1 533 ? 9.077 5.727 9.539 1.00 35.00 533 GLU A C 1
ATOM 4194 O O . GLU A 1 533 ? 9.935 6.537 9.201 1.00 35.00 533 GLU A O 1
ATOM 4199 N N . SER A 1 534 ? 9.302 4.426 9.307 1.00 37.25 534 SER A N 1
ATOM 4200 C CA . SER A 1 534 ? 8.814 3.619 8.167 1.00 37.25 534 SER A CA 1
ATOM 4201 C C . SER A 1 534 ? 9.350 4.085 6.808 1.00 37.25 534 SER A C 1
ATOM 4203 O O . SER A 1 534 ? 9.243 5.269 6.506 1.00 37.25 534 SER A O 1
ATOM 4205 N N . ASP A 1 535 ? 9.851 3.142 6.005 1.00 37.19 535 ASP A N 1
ATOM 4206 C CA . ASP A 1 535 ? 10.475 3.217 4.666 1.00 37.19 535 ASP A CA 1
ATOM 4207 C C . ASP A 1 535 ? 9.706 3.974 3.547 1.00 37.19 535 ASP A C 1
ATOM 4209 O O . ASP A 1 535 ? 9.708 3.575 2.385 1.00 37.19 535 ASP A O 1
ATOM 4213 N N . LYS A 1 536 ? 9.044 5.096 3.844 1.00 50.81 536 LYS A N 1
ATOM 4214 C CA . LYS A 1 536 ? 8.411 5.968 2.850 1.00 50.81 536 LYS A CA 1
ATOM 4215 C C . LYS A 1 536 ? 9.463 6.879 2.217 1.00 50.81 536 LYS A C 1
ATOM 4217 O O . LYS A 1 536 ? 10.176 7.605 2.915 1.00 50.81 536 LYS A O 1
ATOM 4222 N N . GLU A 1 537 ? 9.530 6.862 0.886 1.00 59.00 537 GLU A N 1
ATOM 4223 C CA . GLU A 1 537 ? 10.414 7.729 0.102 1.00 59.00 537 GLU A CA 1
ATOM 4224 C C . GLU A 1 537 ? 10.204 9.216 0.438 1.00 59.00 537 GLU A C 1
ATOM 4226 O O . GLU A 1 537 ? 9.060 9.681 0.501 1.00 59.00 537 GLU A O 1
ATOM 4231 N N . PRO A 1 538 ? 11.288 9.985 0.655 1.00 64.62 538 PRO A N 1
ATOM 4232 C CA . PRO A 1 538 ? 11.176 11.395 0.986 1.00 64.62 538 PRO A CA 1
ATOM 4233 C C . PRO A 1 538 ? 10.605 12.194 -0.195 1.00 64.62 538 PRO A C 1
ATOM 4235 O O . PRO A 1 538 ? 10.871 11.904 -1.361 1.00 64.62 538 PRO A O 1
ATOM 4238 N N . TRP A 1 539 ? 9.828 13.224 0.128 1.00 72.12 539 TRP A N 1
ATOM 4239 C CA . TRP A 1 539 ? 9.353 14.231 -0.818 1.00 72.12 539 TRP A CA 1
ATOM 4240 C C . TRP A 1 539 ? 10.109 15.537 -0.593 1.00 72.12 539 TRP A C 1
ATOM 4242 O O . TRP A 1 539 ? 10.410 15.894 0.548 1.00 72.12 539 TRP A O 1
ATOM 4252 N N . PHE A 1 540 ? 10.358 16.268 -1.673 1.00 79.25 540 PHE A N 1
ATOM 4253 C CA . PHE A 1 540 ? 10.834 17.646 -1.640 1.00 79.25 540 PHE A CA 1
ATOM 4254 C C . PHE A 1 540 ? 9.847 18.539 -2.392 1.00 79.25 540 PHE A C 1
ATOM 4256 O O . PHE A 1 540 ? 8.923 18.058 -3.048 1.00 79.25 540 PHE A O 1
ATOM 4263 N N . HIS A 1 541 ? 10.014 19.849 -2.296 1.00 83.38 541 HIS A N 1
ATOM 4264 C CA . HIS A 1 541 ? 9.185 20.787 -3.044 1.00 83.38 541 HIS A CA 1
ATOM 4265 C C . HIS A 1 541 ? 10.021 21.940 -3.582 1.00 83.38 541 HIS A C 1
ATOM 4267 O O . HIS A 1 541 ? 11.057 22.308 -3.021 1.00 83.38 541 HIS A O 1
ATOM 4273 N N . GLN A 1 542 ? 9.594 22.457 -4.726 1.00 85.94 542 GLN A N 1
ATOM 4274 C CA . GLN A 1 542 ? 10.304 23.470 -5.493 1.00 85.94 542 GLN A CA 1
ATOM 4275 C C . GLN A 1 542 ? 9.329 24.575 -5.897 1.00 85.94 542 GLN A C 1
ATOM 4277 O O . GLN A 1 542 ? 8.142 24.307 -6.068 1.00 85.94 542 GLN A O 1
ATOM 4282 N N . GLU A 1 543 ? 9.825 25.802 -6.034 1.00 89.00 543 GLU A N 1
ATOM 4283 C CA . GLU A 1 543 ? 9.086 26.938 -6.585 1.00 89.00 543 GLU A CA 1
ATOM 4284 C C . GLU A 1 543 ? 8.369 26.534 -7.878 1.00 89.00 543 GLU A C 1
ATOM 4286 O O . GLU A 1 543 ? 8.963 25.940 -8.783 1.00 89.00 543 GLU A O 1
ATOM 4291 N N . PHE A 1 544 ? 7.074 26.835 -7.939 1.00 86.38 544 PHE A N 1
ATOM 4292 C CA . PHE A 1 544 ? 6.244 26.538 -9.093 1.00 86.38 544 PHE A CA 1
ATOM 4293 C C . PHE A 1 544 ? 6.649 27.413 -10.284 1.00 86.38 544 PHE A C 1
ATOM 4295 O O . PHE A 1 544 ? 6.704 28.638 -10.178 1.00 86.38 544 PHE A O 1
ATOM 4302 N N . VAL A 1 545 ? 6.877 26.777 -11.435 1.00 85.62 545 VAL A N 1
ATOM 4303 C CA . VAL A 1 545 ? 7.207 27.450 -12.695 1.00 85.62 545 VAL A CA 1
ATOM 4304 C C . VAL A 1 545 ? 6.158 27.108 -13.740 1.00 85.62 545 VAL A C 1
ATOM 4306 O O . VAL A 1 545 ? 6.078 25.970 -14.197 1.00 85.62 545 VAL A O 1
ATOM 4309 N N . GLU A 1 546 ? 5.390 28.111 -14.156 1.00 84.25 546 GLU A N 1
ATOM 4310 C CA . GLU A 1 546 ? 4.295 27.960 -15.123 1.00 84.25 546 GLU A CA 1
ATOM 4311 C C . GLU A 1 546 ? 4.768 27.442 -16.490 1.00 84.25 546 GLU A C 1
ATOM 4313 O O . GLU A 1 546 ? 4.073 26.673 -17.145 1.00 84.25 546 GLU A O 1
ATOM 4318 N N . PHE A 1 547 ? 5.983 27.788 -16.922 1.00 86.31 547 PHE A N 1
ATOM 4319 C CA . PHE A 1 547 ? 6.519 27.266 -18.180 1.00 86.31 547 PHE A CA 1
ATOM 4320 C C . PHE A 1 547 ? 6.557 25.730 -18.181 1.00 86.31 547 PHE A C 1
ATOM 4322 O O . PHE A 1 547 ? 6.104 25.117 -19.141 1.00 86.31 547 PHE A O 1
ATOM 4329 N N . LEU A 1 548 ? 6.988 25.104 -17.077 1.00 84.19 548 LEU A N 1
ATOM 4330 C CA . LEU A 1 548 ? 7.078 23.644 -16.961 1.00 84.19 548 LEU A CA 1
ATOM 4331 C C . LEU A 1 548 ? 5.713 22.941 -16.921 1.00 84.19 548 LEU A C 1
ATOM 4333 O O . LEU A 1 548 ? 5.652 21.744 -17.188 1.00 84.19 548 LEU A O 1
ATOM 4337 N N . SER A 1 549 ? 4.619 23.640 -16.590 1.00 78.62 549 SER A N 1
ATOM 4338 C CA . SER A 1 549 ? 3.279 23.035 -16.634 1.00 78.62 549 SER A CA 1
ATOM 4339 C C . SER A 1 549 ? 2.718 22.945 -18.053 1.00 78.62 549 SER A C 1
ATOM 4341 O O . SER A 1 549 ? 1.739 22.236 -18.276 1.00 78.62 549 SER A O 1
ATOM 4343 N N . THR A 1 550 ? 3.332 23.645 -19.008 1.00 78.06 550 THR A N 1
ATOM 4344 C CA . THR A 1 550 ? 2.854 23.724 -20.391 1.00 78.06 550 THR A CA 1
ATOM 4345 C C . THR A 1 550 ? 3.849 23.142 -21.384 1.00 78.06 550 THR A C 1
ATOM 4347 O O . THR A 1 550 ? 3.424 22.497 -22.344 1.00 78.06 550 THR A O 1
ATOM 4350 N N . MET A 1 551 ? 5.156 23.336 -21.175 1.00 84.38 551 MET A N 1
ATOM 4351 C CA . MET A 1 551 ? 6.186 22.884 -22.105 1.00 84.38 551 MET A CA 1
ATOM 4352 C C . MET A 1 551 ? 7.600 22.783 -21.510 1.00 84.38 551 MET A C 1
ATOM 4354 O O . MET A 1 551 ? 7.927 23.389 -20.494 1.00 84.38 551 MET A O 1
ATOM 4358 N N . GLU A 1 552 ? 8.474 22.042 -22.192 1.00 90.75 552 GLU A N 1
ATOM 4359 C CA . GLU A 1 552 ? 9.875 21.850 -21.796 1.00 90.75 552 GLU A CA 1
ATOM 4360 C C . GLU A 1 552 ? 10.750 21.525 -23.017 1.00 90.75 552 GLU A C 1
ATOM 4362 O O . GLU A 1 552 ? 10.330 20.777 -23.905 1.00 90.75 552 GLU A O 1
ATOM 4367 N N . PHE A 1 553 ? 11.969 22.069 -23.068 1.00 94.12 553 PHE A N 1
ATOM 4368 C CA . PHE A 1 553 ? 12.965 21.725 -24.085 1.00 94.12 553 PHE A CA 1
ATOM 4369 C C . PHE A 1 553 ? 13.845 20.578 -23.594 1.00 94.12 553 PHE A C 1
ATOM 4371 O O . PHE A 1 553 ? 14.553 20.713 -22.608 1.00 94.12 553 PHE A O 1
ATOM 4378 N N . ARG A 1 554 ? 13.869 19.465 -24.314 1.00 92.62 554 ARG A N 1
ATOM 4379 C CA . ARG A 1 554 ? 14.712 18.301 -24.031 1.00 92.62 554 ARG A CA 1
ATOM 4380 C C . ARG A 1 554 ? 15.909 18.317 -24.968 1.00 92.62 554 ARG A C 1
ATOM 4382 O O . ARG A 1 554 ? 15.763 18.075 -26.168 1.00 92.62 554 ARG A O 1
ATOM 4389 N N . VAL A 1 555 ? 17.083 18.641 -24.443 1.00 95.38 555 VAL A N 1
ATOM 4390 C CA . VAL A 1 555 ? 18.315 18.806 -25.220 1.00 95.38 555 VAL A CA 1
ATOM 4391 C C . VAL A 1 555 ? 19.216 17.599 -25.013 1.00 95.38 555 VAL A C 1
ATOM 4393 O O . VAL A 1 555 ? 19.741 17.376 -23.926 1.00 95.38 555 VAL A O 1
ATOM 4396 N N . PHE A 1 556 ? 19.407 16.824 -26.072 1.00 94.31 556 PHE A N 1
ATOM 4397 C CA . PHE A 1 556 ? 20.255 15.641 -26.099 1.00 94.31 556 PHE A CA 1
ATOM 4398 C C . PHE A 1 556 ? 21.671 16.061 -26.471 1.00 94.31 556 PHE A C 1
ATOM 4400 O O . PHE A 1 556 ? 21.890 16.657 -27.529 1.00 94.31 556 PHE A O 1
ATOM 4407 N N . ILE A 1 557 ? 22.632 15.755 -25.608 1.00 97.19 557 ILE A N 1
ATOM 4408 C CA . ILE A 1 557 ? 24.026 16.172 -25.738 1.00 97.19 557 ILE A CA 1
ATOM 4409 C C . ILE A 1 557 ? 24.906 14.930 -25.733 1.00 97.19 557 ILE A C 1
ATOM 4411 O O . ILE A 1 557 ? 24.789 14.078 -24.860 1.00 97.19 557 ILE A O 1
ATOM 4415 N N . THR A 1 558 ? 25.819 14.859 -26.694 1.00 96.25 558 THR A N 1
ATOM 4416 C CA . THR A 1 558 ? 26.881 13.844 -26.767 1.00 96.25 558 THR A CA 1
ATOM 4417 C C . THR A 1 558 ? 28.231 14.524 -26.636 1.00 96.25 558 THR A C 1
ATOM 4419 O O . THR A 1 558 ? 28.349 15.722 -26.895 1.00 96.25 558 THR A O 1
ATOM 4422 N N . THR A 1 559 ? 29.274 13.790 -26.270 1.00 94.94 559 THR A N 1
ATOM 4423 C CA . THR A 1 559 ? 30.639 14.320 -26.319 1.00 94.94 559 THR A CA 1
ATOM 4424 C C . THR A 1 559 ? 31.360 13.872 -27.587 1.00 94.94 559 THR A C 1
ATOM 4426 O O . THR A 1 559 ? 31.192 12.749 -28.064 1.00 94.94 559 THR A O 1
ATOM 4429 N N . ARG A 1 560 ? 32.239 14.728 -28.111 1.00 92.19 560 ARG A N 1
ATOM 4430 C CA . ARG A 1 560 ? 33.149 14.407 -29.220 1.00 92.19 560 ARG A CA 1
ATOM 4431 C C . ARG A 1 560 ? 34.599 14.692 -28.833 1.00 92.19 560 ARG A C 1
ATOM 4433 O O . ARG A 1 560 ? 34.824 15.590 -28.018 1.00 92.19 560 ARG A O 1
ATOM 4440 N N . PRO A 1 561 ? 35.588 13.982 -29.408 1.00 90.00 561 PRO A N 1
ATOM 4441 C CA . PRO A 1 561 ? 36.999 14.311 -29.222 1.00 90.00 561 PRO A CA 1
ATOM 4442 C C . PRO A 1 561 ? 37.295 15.774 -29.585 1.00 90.00 561 PRO A C 1
ATOM 4444 O O . PRO A 1 561 ? 36.915 16.233 -30.660 1.00 90.00 561 PRO A O 1
ATOM 4447 N N . SER A 1 562 ? 37.976 16.498 -28.696 1.00 90.00 562 SER A N 1
ATOM 4448 C CA . SER A 1 562 ? 38.344 17.906 -28.887 1.00 90.00 562 SER A CA 1
ATOM 4449 C C . SER A 1 562 ? 39.611 18.241 -28.107 1.00 90.00 562 SER A C 1
ATOM 4451 O O . SER A 1 562 ? 39.684 17.991 -26.906 1.00 90.00 562 SER A O 1
ATOM 4453 N N . SER A 1 563 ? 40.606 18.840 -28.761 1.00 88.88 563 SER A N 1
ATOM 4454 C CA . SER A 1 563 ? 41.890 19.184 -28.129 1.00 88.88 563 SER A CA 1
ATOM 4455 C C . SER A 1 563 ? 41.785 20.287 -27.069 1.00 88.88 563 SER A C 1
ATOM 4457 O O . SER A 1 563 ? 42.612 20.350 -26.168 1.00 88.88 563 SER A O 1
ATOM 4459 N N . ASP A 1 564 ? 40.785 21.159 -27.187 1.00 90.81 564 ASP A N 1
ATOM 4460 C CA . ASP A 1 564 ? 40.451 22.245 -26.254 1.00 90.81 564 ASP A CA 1
ATOM 4461 C C . ASP A 1 564 ? 39.353 21.853 -25.246 1.00 90.81 564 ASP A C 1
ATOM 4463 O O . ASP A 1 564 ? 38.948 22.672 -24.423 1.00 90.81 564 ASP A O 1
ATOM 4467 N N . GLY A 1 565 ? 38.832 20.626 -25.336 1.00 88.25 565 GLY A N 1
ATOM 4468 C CA . GLY A 1 565 ? 37.725 20.144 -24.518 1.00 88.25 565 GLY A CA 1
ATOM 4469 C C . GLY A 1 565 ? 38.175 19.570 -23.175 1.00 88.25 565 GLY A C 1
ATOM 4470 O O . GLY A 1 565 ? 39.288 19.054 -23.031 1.00 88.25 565 GLY A O 1
ATOM 4471 N N . LEU A 1 566 ? 37.284 19.598 -22.183 1.00 89.06 566 LEU A N 1
ATOM 4472 C CA . LEU A 1 566 ? 37.531 18.993 -20.878 1.00 89.06 566 LEU A CA 1
ATOM 4473 C C . LEU A 1 566 ? 37.790 17.487 -21.032 1.00 89.06 566 LEU A C 1
ATOM 4475 O O . LEU A 1 566 ? 37.006 16.776 -21.665 1.00 89.06 566 LEU A O 1
ATOM 4479 N N . ARG A 1 567 ? 38.914 17.010 -20.479 1.00 89.12 567 ARG A N 1
ATOM 4480 C CA . ARG A 1 567 ? 39.389 15.618 -20.634 1.00 89.12 567 ARG A CA 1
ATOM 4481 C C . ARG A 1 567 ? 39.501 15.177 -22.105 1.00 89.12 567 ARG A C 1
ATOM 4483 O O . ARG A 1 567 ? 39.280 14.018 -22.439 1.00 89.12 567 ARG A O 1
ATOM 4490 N N . GLY A 1 568 ? 39.851 16.113 -22.993 1.00 88.88 568 GLY A N 1
ATOM 4491 C CA . GLY A 1 568 ? 40.021 15.853 -24.424 1.00 88.88 568 GLY A CA 1
ATOM 4492 C C . GLY A 1 568 ? 38.705 15.708 -25.189 1.00 88.88 568 GLY A C 1
ATOM 4493 O O . GLY A 1 568 ? 38.702 15.153 -26.291 1.00 88.88 568 GLY A O 1
ATOM 4494 N N . ARG A 1 569 ? 37.579 16.158 -24.614 1.00 90.94 569 ARG A N 1
ATOM 4495 C CA . ARG A 1 569 ? 36.249 16.055 -25.226 1.00 90.94 569 ARG A CA 1
ATOM 4496 C C . ARG A 1 569 ? 35.385 17.280 -24.973 1.00 90.94 569 ARG A C 1
ATOM 4498 O O . ARG A 1 569 ? 35.486 17.924 -23.931 1.00 90.94 569 ARG A O 1
ATOM 4505 N N . LYS A 1 570 ? 34.489 17.562 -25.912 1.00 94.88 570 LYS A N 1
ATOM 4506 C CA . LYS A 1 570 ? 33.566 18.698 -25.859 1.00 94.88 570 LYS A CA 1
ATOM 4507 C C . LYS A 1 570 ? 32.143 18.246 -26.154 1.00 94.88 570 LYS A C 1
ATOM 4509 O O . LYS A 1 570 ? 31.941 17.364 -26.991 1.00 94.88 570 LYS A O 1
ATOM 4514 N N . GLY A 1 571 ? 31.181 18.835 -25.459 1.00 96.44 571 GLY A N 1
ATOM 4515 C CA . GLY A 1 571 ? 29.761 18.622 -25.671 1.00 96.44 571 GLY A CA 1
ATOM 4516 C C . GLY A 1 571 ? 29.314 19.108 -27.047 1.00 96.44 571 GLY A C 1
ATOM 4517 O O . GLY A 1 571 ? 29.788 20.117 -27.572 1.00 96.44 571 GLY A O 1
ATOM 4518 N N . HIS A 1 572 ? 28.376 18.378 -27.628 1.00 96.56 572 HIS A N 1
ATOM 4519 C CA . HIS A 1 572 ? 27.728 18.686 -28.887 1.00 96.56 572 HIS A CA 1
ATOM 4520 C C . HIS A 1 572 ? 26.240 18.366 -28.765 1.00 96.56 572 HIS A C 1
ATOM 4522 O O . HIS A 1 572 ? 25.870 17.241 -28.418 1.00 96.56 572 HIS A O 1
ATOM 4528 N N . VAL A 1 573 ? 25.387 19.349 -29.058 1.00 96.25 573 VAL A N 1
ATOM 4529 C CA . VAL A 1 573 ? 23.938 19.134 -29.100 1.00 96.25 573 VAL A CA 1
ATOM 4530 C C . VAL A 1 573 ? 23.626 18.226 -30.280 1.00 96.25 573 VAL A C 1
ATOM 4532 O O . VAL A 1 573 ? 23.810 18.604 -31.433 1.00 96.25 573 VAL A O 1
ATOM 4535 N N . LEU A 1 574 ? 23.164 17.019 -29.975 1.00 91.62 574 LEU A N 1
ATOM 4536 C CA . LEU A 1 574 ? 22.747 16.029 -30.956 1.00 91.62 574 LEU A CA 1
ATOM 4537 C C . LEU A 1 574 ? 21.350 16.352 -31.489 1.00 91.62 574 LEU A C 1
ATOM 4539 O O . LEU A 1 574 ? 21.105 16.296 -32.694 1.00 91.62 574 LEU A O 1
ATOM 4543 N N . ARG A 1 575 ? 20.425 16.686 -30.583 1.00 90.38 575 ARG A N 1
ATOM 4544 C CA . ARG A 1 575 ? 19.036 17.000 -30.922 1.00 90.38 575 ARG A CA 1
ATOM 4545 C C . ARG A 1 575 ? 18.395 17.847 -29.828 1.00 90.38 575 ARG A C 1
ATOM 4547 O O . ARG A 1 575 ? 18.733 17.712 -28.657 1.00 90.38 575 ARG A O 1
ATOM 4554 N N . VAL A 1 576 ? 17.431 18.675 -30.213 1.00 92.31 576 VAL A N 1
ATOM 4555 C CA . VAL A 1 576 ? 16.498 19.330 -29.291 1.00 92.31 576 VAL A CA 1
ATOM 4556 C C . VAL A 1 576 ? 15.099 18.820 -29.598 1.00 92.31 576 VAL A C 1
ATOM 4558 O O . VAL A 1 576 ? 14.729 18.699 -30.766 1.00 92.31 576 VAL A O 1
ATOM 4561 N N . CYS A 1 577 ? 14.332 18.526 -28.558 1.00 90.12 577 CYS A N 1
ATOM 4562 C CA . CYS A 1 577 ? 12.918 18.215 -28.652 1.00 90.12 577 CYS A CA 1
ATOM 4563 C C . CYS A 1 577 ? 12.116 19.185 -27.790 1.00 90.12 577 CYS A C 1
ATOM 4565 O O . CYS A 1 577 ? 12.556 19.549 -26.706 1.00 90.12 577 CYS A O 1
ATOM 4567 N N . LEU A 1 578 ? 10.946 19.599 -28.256 1.00 89.00 578 LEU A N 1
ATOM 4568 C CA . LEU A 1 578 ? 10.008 20.394 -27.478 1.00 89.00 578 LEU A CA 1
ATOM 4569 C C . LEU A 1 578 ? 8.854 19.489 -27.061 1.00 89.00 578 LEU A C 1
ATOM 4571 O O . LEU A 1 578 ? 8.163 18.940 -27.920 1.00 89.00 578 LEU A O 1
ATOM 4575 N N . THR A 1 579 ? 8.659 19.325 -25.754 1.00 85.75 579 THR A N 1
ATOM 4576 C CA . THR A 1 579 ? 7.471 18.665 -25.207 1.00 85.75 579 THR A CA 1
ATOM 4577 C C . THR A 1 579 ? 6.428 19.691 -24.800 1.00 85.75 579 THR A C 1
ATOM 4579 O O . THR A 1 579 ? 6.791 20.690 -24.185 1.00 85.75 579 THR A O 1
ATOM 4582 N N . ARG A 1 580 ? 5.155 19.452 -25.132 1.00 82.00 580 ARG A N 1
ATOM 4583 C CA . ARG A 1 580 ? 4.004 20.294 -24.766 1.00 82.00 580 ARG A CA 1
ATOM 4584 C C . ARG A 1 580 ? 2.885 19.438 -24.179 1.00 82.00 580 ARG A C 1
ATOM 4586 O O . ARG A 1 580 ? 2.716 18.289 -24.580 1.00 82.00 580 ARG A O 1
ATOM 4593 N N . VAL A 1 581 ? 2.114 19.993 -23.251 1.00 70.56 581 VAL A N 1
ATOM 4594 C CA . VAL A 1 581 ? 0.905 19.346 -22.723 1.00 70.56 581 VAL A CA 1
ATOM 4595 C C . VAL A 1 581 ? -0.284 19.731 -23.608 1.00 70.56 581 VAL A C 1
ATOM 4597 O O . VAL A 1 581 ? -0.562 20.914 -23.782 1.00 70.56 581 VAL A O 1
ATOM 4600 N N . SER A 1 582 ? -0.955 18.740 -24.198 1.00 61.78 582 SER A N 1
ATOM 4601 C CA . SER A 1 582 ? -2.161 18.934 -25.019 1.00 61.78 582 SER A CA 1
ATOM 4602 C C . SER A 1 582 ? -3.395 19.272 -24.171 1.00 61.78 582 SER A C 1
ATOM 4604 O O . SER A 1 582 ? -3.421 19.021 -22.965 1.00 61.78 582 SER A O 1
ATOM 4606 N N . ASP A 1 583 ? -4.460 19.762 -24.813 1.00 54.09 583 ASP A N 1
ATOM 4607 C CA . ASP A 1 583 ? -5.734 20.129 -24.163 1.00 54.09 583 ASP A CA 1
ATOM 4608 C C . ASP A 1 583 ? -6.416 18.960 -23.421 1.00 54.09 583 ASP A C 1
ATOM 4610 O O . ASP A 1 583 ? -7.228 19.172 -22.521 1.00 54.09 583 ASP A O 1
ATOM 4614 N N . VAL A 1 584 ? -6.079 17.716 -23.778 1.00 49.00 584 VAL A N 1
ATOM 4615 C CA . VAL A 1 584 ? -6.561 16.483 -23.125 1.00 49.00 584 VAL A CA 1
ATOM 4616 C C . VAL A 1 584 ? -5.587 15.942 -22.067 1.00 49.00 584 VAL A C 1
ATOM 4618 O O . VAL A 1 584 ? -5.791 14.851 -21.540 1.00 49.00 584 VAL A O 1
ATOM 4621 N N . GLY A 1 585 ? -4.525 16.690 -21.747 1.00 50.12 585 GLY A N 1
ATOM 4622 C CA . GLY A 1 585 ? -3.541 16.355 -20.716 1.00 50.12 585 GLY A CA 1
ATOM 4623 C C . GLY A 1 585 ? -2.427 15.396 -21.153 1.00 50.12 585 GLY A C 1
ATOM 4624 O O . GLY A 1 585 ? -1.622 14.993 -20.317 1.00 50.12 585 GLY A O 1
ATOM 4625 N N . ALA A 1 586 ? -2.345 15.025 -22.436 1.00 50.34 586 ALA A N 1
ATOM 4626 C CA . ALA A 1 586 ? -1.286 14.155 -22.955 1.00 50.34 586 ALA A CA 1
ATOM 4627 C C . ALA A 1 586 ? -0.038 14.957 -23.367 1.00 50.34 586 ALA A C 1
ATOM 4629 O O . ALA A 1 586 ? -0.166 16.002 -24.006 1.00 50.34 586 ALA A O 1
ATOM 4630 N N . THR A 1 587 ? 1.161 14.451 -23.055 1.00 64.19 587 THR A N 1
ATOM 4631 C CA . THR A 1 587 ? 2.432 15.066 -23.477 1.00 64.19 587 THR A CA 1
ATOM 4632 C C . THR A 1 587 ? 2.755 14.724 -24.931 1.00 64.19 587 THR A C 1
ATOM 4634 O O . THR A 1 587 ? 3.085 13.581 -25.273 1.00 64.19 587 THR A O 1
ATOM 4637 N N . GLU A 1 588 ? 2.727 15.738 -25.784 1.00 73.00 588 GLU A N 1
ATOM 4638 C CA . GLU A 1 588 ? 3.197 15.685 -27.164 1.00 73.00 588 GLU A CA 1
ATOM 4639 C C . GLU A 1 588 ? 4.677 16.070 -27.224 1.00 73.00 588 GLU A C 1
ATOM 4641 O O . GLU A 1 588 ? 5.144 16.887 -26.432 1.00 73.00 588 GLU A O 1
ATOM 4646 N N . ALA A 1 589 ? 5.434 15.474 -28.145 1.00 78.50 589 ALA A N 1
ATOM 4647 C CA . ALA A 1 589 ? 6.852 15.767 -28.339 1.00 78.50 589 ALA A CA 1
ATOM 4648 C C . ALA A 1 589 ? 7.128 15.970 -29.830 1.00 78.50 589 ALA A C 1
ATOM 4650 O O . ALA A 1 589 ? 6.628 15.202 -30.650 1.00 78.50 589 ALA A O 1
ATOM 4651 N N . MET A 1 590 ? 7.912 16.991 -30.170 1.00 84.75 590 MET A N 1
ATOM 4652 C CA . MET A 1 590 ? 8.210 17.354 -31.557 1.00 84.75 590 MET A CA 1
ATOM 4653 C C . MET A 1 590 ? 9.614 17.943 -31.712 1.00 84.75 590 MET A C 1
ATOM 4655 O O . MET A 1 590 ? 10.175 18.502 -30.769 1.00 84.75 590 MET A O 1
ATOM 4659 N N . SER A 1 591 ? 10.167 17.882 -32.923 1.00 86.25 591 SER A N 1
ATOM 4660 C CA . SER A 1 591 ? 11.350 18.667 -33.291 1.00 86.25 591 SER A CA 1
ATOM 4661 C C . SER A 1 591 ? 10.942 20.141 -33.472 1.00 86.25 591 SER A C 1
ATOM 4663 O O . SER A 1 591 ? 10.150 20.430 -34.370 1.00 86.25 591 SER A O 1
ATOM 4665 N N . PRO A 1 592 ? 11.437 21.083 -32.651 1.00 89.31 592 PRO A N 1
ATOM 4666 C CA . PRO A 1 592 ? 11.059 22.490 -32.759 1.00 89.31 592 PRO A CA 1
ATOM 4667 C C . PRO A 1 592 ? 11.673 23.156 -33.998 1.00 89.31 592 PRO A C 1
ATOM 4669 O O . PRO A 1 592 ? 12.850 22.964 -34.313 1.00 89.31 592 PRO A O 1
ATOM 4672 N N . THR A 1 593 ? 10.880 23.985 -34.673 1.00 91.31 593 THR A N 1
ATOM 4673 C CA . THR A 1 593 ? 11.339 24.906 -35.723 1.00 91.31 593 THR A CA 1
ATOM 4674 C C . THR A 1 593 ? 11.793 26.241 -35.122 1.00 91.31 593 THR A C 1
ATOM 4676 O O . THR A 1 593 ? 11.477 26.547 -33.975 1.00 91.31 593 THR A O 1
ATOM 4679 N N . GLU A 1 594 ? 12.476 27.099 -35.890 1.00 93.19 594 GLU A N 1
ATOM 4680 C CA . GLU A 1 594 ? 12.779 28.476 -35.440 1.00 93.19 594 GLU A CA 1
ATOM 4681 C C . GLU A 1 594 ? 11.521 29.267 -35.053 1.00 93.19 594 GLU A C 1
ATOM 4683 O O . GLU A 1 594 ? 11.560 30.092 -34.144 1.00 93.19 594 GLU A O 1
ATOM 4688 N N . THR A 1 595 ? 10.379 28.986 -35.684 1.00 93.88 595 THR A N 1
ATOM 4689 C CA . THR A 1 595 ? 9.100 29.590 -35.297 1.00 93.88 595 THR A CA 1
ATOM 4690 C C . THR A 1 595 ? 8.635 29.109 -33.921 1.00 93.88 595 THR A C 1
ATOM 4692 O O . THR A 1 595 ? 8.116 29.914 -33.151 1.00 93.88 595 THR A O 1
ATOM 4695 N N . ASP A 1 596 ? 8.859 27.837 -33.578 1.00 92.62 596 ASP A N 1
ATOM 4696 C CA . ASP A 1 596 ? 8.535 27.300 -32.251 1.00 92.62 596 ASP A CA 1
ATOM 4697 C C . ASP A 1 596 ? 9.416 27.904 -31.160 1.00 92.62 596 ASP A C 1
ATOM 4699 O O . ASP A 1 596 ? 8.902 28.305 -30.117 1.00 92.62 596 ASP A O 1
ATOM 4703 N N . TYR A 1 597 ? 10.725 28.022 -31.407 1.00 95.12 597 TYR A N 1
ATOM 4704 C CA . TYR A 1 597 ? 11.627 28.702 -30.476 1.00 95.12 597 TYR A CA 1
ATOM 4705 C C . TYR A 1 597 ? 11.199 30.159 -30.270 1.00 95.12 597 TYR A C 1
ATOM 4707 O O . TYR A 1 597 ? 11.049 30.600 -29.127 1.00 95.12 597 TYR A O 1
ATOM 4715 N N . ALA A 1 598 ? 10.920 30.882 -31.362 1.00 94.62 598 ALA A N 1
ATOM 4716 C CA . ALA A 1 598 ? 10.504 32.279 -31.306 1.00 94.62 598 ALA A CA 1
ATOM 4717 C C . ALA A 1 598 ? 9.171 32.461 -30.562 1.00 94.62 598 ALA A C 1
ATOM 4719 O O . ALA A 1 598 ? 9.013 33.437 -29.828 1.00 94.62 598 ALA A O 1
ATOM 4720 N N . ALA A 1 599 ? 8.236 31.512 -30.684 1.00 91.81 599 ALA A N 1
ATOM 4721 C CA . ALA A 1 599 ? 6.984 31.510 -29.924 1.00 91.81 599 ALA A CA 1
ATOM 4722 C C . ALA A 1 599 ? 7.217 31.371 -28.408 1.00 91.81 599 ALA A C 1
ATOM 4724 O O . ALA A 1 599 ? 6.473 31.940 -27.611 1.00 91.81 599 ALA A O 1
ATOM 4725 N N . CYS A 1 600 ? 8.283 30.675 -28.005 1.00 91.44 600 CYS A N 1
ATOM 4726 C CA . CYS A 1 600 ? 8.743 30.606 -26.619 1.00 91.44 600 CYS A CA 1
ATOM 4727 C C . CYS A 1 600 ? 9.628 31.802 -26.214 1.00 91.44 600 CYS A C 1
ATOM 4729 O O . CYS A 1 600 ? 10.043 31.879 -25.059 1.00 91.44 600 CYS A O 1
ATOM 4731 N N . GLY A 1 601 ? 9.917 32.730 -27.133 1.00 95.38 601 GLY A N 1
ATOM 4732 C CA . GLY A 1 601 ? 10.772 33.899 -26.918 1.00 95.38 601 GLY A CA 1
ATOM 4733 C C . GLY A 1 601 ? 12.278 33.621 -26.985 1.00 95.38 601 GLY A C 1
ATOM 4734 O O . GLY A 1 601 ? 13.054 34.422 -26.473 1.00 95.38 601 GLY A O 1
ATOM 4735 N N . PHE A 1 602 ? 12.695 32.514 -27.602 1.00 97.00 602 PHE A N 1
ATOM 4736 C CA . PHE A 1 602 ? 14.098 32.106 -27.729 1.00 97.00 602 PHE A CA 1
ATOM 4737 C C . PHE A 1 602 ? 14.470 31.841 -29.195 1.00 97.00 602 PHE A C 1
ATOM 4739 O O . PHE A 1 602 ? 13.604 31.716 -30.055 1.00 97.00 602 PHE A O 1
ATOM 4746 N N . SER A 1 603 ? 15.759 31.726 -29.492 1.00 97.44 603 SER A N 1
ATOM 4747 C CA . SER A 1 603 ? 16.266 31.099 -30.719 1.00 97.44 603 SER A CA 1
ATOM 4748 C C . SER A 1 603 ? 16.794 29.693 -30.427 1.00 97.44 603 SER A C 1
ATOM 4750 O O . SER A 1 603 ? 17.097 29.361 -29.276 1.00 97.44 603 SER A O 1
ATOM 4752 N N . SER A 1 604 ? 16.984 28.866 -31.461 1.00 96.69 604 SER A N 1
ATOM 4753 C CA . SER A 1 604 ? 17.670 27.575 -31.283 1.00 96.69 604 SER A CA 1
ATOM 4754 C C . SER A 1 604 ? 19.073 27.733 -30.685 1.00 96.69 604 SER A C 1
ATOM 4756 O O . SER A 1 604 ? 19.512 26.902 -29.887 1.00 96.69 604 SER A O 1
ATOM 4758 N N . ASN A 1 605 ? 19.768 28.821 -31.031 1.00 97.62 605 ASN A N 1
ATOM 4759 C CA . ASN A 1 605 ? 21.098 29.120 -30.520 1.00 97.62 605 ASN A CA 1
ATOM 4760 C C . ASN A 1 605 ? 21.088 29.434 -29.019 1.00 97.62 605 ASN A C 1
ATOM 4762 O O . ASN A 1 605 ? 22.012 29.013 -28.325 1.00 97.62 605 ASN A O 1
ATOM 4766 N N . ASP A 1 606 ? 20.061 30.124 -28.516 1.00 97.69 606 ASP A N 1
ATOM 4767 C CA . ASP A 1 606 ? 19.938 30.431 -27.085 1.00 97.69 606 ASP A CA 1
ATOM 4768 C C . ASP A 1 606 ? 19.813 29.142 -26.268 1.00 97.69 606 ASP A C 1
ATOM 4770 O O . ASP A 1 606 ? 20.563 28.938 -25.312 1.00 97.69 606 ASP A O 1
ATOM 4774 N N . ILE A 1 607 ? 18.935 28.230 -26.703 1.00 97.94 607 ILE A N 1
ATOM 4775 C CA . ILE A 1 607 ? 18.721 26.933 -26.047 1.00 97.94 607 ILE A CA 1
ATOM 4776 C C . ILE A 1 607 ? 19.987 26.071 -26.112 1.00 97.94 607 ILE A C 1
ATOM 4778 O O . ILE A 1 607 ? 20.448 25.571 -25.085 1.00 97.94 607 ILE A O 1
ATOM 4782 N N . CYS A 1 608 ? 20.586 25.921 -27.299 1.00 98.06 608 CYS A N 1
ATOM 4783 C CA . CYS A 1 608 ? 21.779 25.094 -27.485 1.00 98.06 608 CYS A CA 1
ATOM 4784 C C . CYS A 1 608 ? 22.992 25.633 -26.713 1.00 98.06 608 CYS A C 1
ATOM 4786 O O . CYS A 1 608 ? 23.703 24.858 -26.072 1.00 98.06 608 CYS A O 1
ATOM 4788 N N . SER A 1 609 ? 23.231 26.947 -26.750 1.00 98.00 609 SER A N 1
ATOM 4789 C CA . SER A 1 609 ? 24.371 27.566 -26.063 1.00 98.00 609 SER A CA 1
ATOM 4790 C C . SER A 1 609 ? 24.227 27.457 -24.548 1.00 98.00 609 SER A C 1
ATOM 4792 O O . SER A 1 609 ? 25.179 27.069 -23.870 1.00 98.00 609 SER A O 1
ATOM 4794 N N . PHE A 1 610 ? 23.026 27.724 -24.023 1.00 98.44 610 PHE A N 1
ATOM 4795 C CA . PHE A 1 610 ? 22.722 27.567 -22.604 1.00 98.44 610 PHE A CA 1
ATOM 4796 C C . PHE A 1 610 ? 22.909 26.115 -22.137 1.00 98.44 610 PHE A C 1
ATOM 4798 O O . PHE A 1 610 ? 23.547 25.866 -21.110 1.00 98.44 610 PHE A O 1
ATOM 4805 N N . ALA A 1 611 ? 22.401 25.152 -22.914 1.00 98.25 611 ALA A N 1
ATOM 4806 C CA . ALA A 1 611 ? 22.519 23.731 -22.609 1.00 98.25 611 ALA A CA 1
ATOM 4807 C C . ALA A 1 611 ? 23.984 23.269 -22.581 1.00 98.25 611 ALA A C 1
ATOM 4809 O O . ALA A 1 611 ? 24.402 22.625 -21.621 1.00 98.25 611 ALA A O 1
ATOM 4810 N N . LEU A 1 612 ? 24.786 23.646 -23.586 1.00 98.31 612 LEU A N 1
ATOM 4811 C CA . LEU A 1 612 ? 26.212 23.303 -23.647 1.00 98.31 612 LEU A CA 1
ATOM 4812 C C . LEU A 1 612 ? 27.012 23.939 -22.509 1.00 98.31 612 LEU A C 1
ATOM 4814 O O . LEU A 1 612 ? 27.864 23.276 -21.926 1.00 98.31 612 LEU A O 1
ATOM 4818 N N . GLN A 1 613 ? 26.723 25.192 -22.154 1.00 97.81 613 GLN A N 1
ATOM 4819 C CA . GLN A 1 613 ? 27.380 25.848 -21.026 1.00 97.81 613 GLN A CA 1
ATOM 4820 C C . GLN A 1 613 ? 27.079 25.127 -19.704 1.00 97.81 613 GLN A C 1
ATOM 4822 O O . GLN A 1 613 ? 27.990 24.883 -18.916 1.00 97.81 613 GLN A O 1
ATOM 4827 N N . CYS A 1 614 ? 25.817 24.755 -19.458 1.00 97.88 614 CYS A N 1
ATOM 4828 C CA . CYS A 1 614 ? 25.447 23.998 -18.261 1.00 97.88 614 CYS A CA 1
ATOM 4829 C C . CYS A 1 614 ? 26.077 22.600 -18.259 1.00 97.88 614 CYS A C 1
ATOM 4831 O O . CYS A 1 614 ? 26.604 22.175 -17.234 1.00 97.88 614 CYS A O 1
ATOM 4833 N N . PHE A 1 615 ? 26.065 21.913 -19.402 1.00 97.81 615 PHE A N 1
ATOM 4834 C CA . PHE A 1 615 ? 26.669 20.594 -19.572 1.00 97.81 615 PHE A CA 1
ATOM 4835 C C . PHE A 1 615 ? 28.171 20.593 -19.270 1.00 97.81 615 PHE A C 1
ATOM 4837 O O . PHE A 1 615 ? 28.641 19.758 -18.498 1.00 97.81 615 PHE A O 1
ATOM 4844 N N . GLU A 1 616 ? 28.930 21.546 -19.819 1.00 97.00 616 GLU A N 1
ATOM 4845 C CA . GLU A 1 616 ? 30.367 21.627 -19.541 1.00 97.00 616 GLU A CA 1
ATOM 4846 C C . GLU A 1 616 ? 30.635 21.969 -18.072 1.00 97.00 616 GLU A C 1
ATOM 4848 O O . GLU A 1 616 ? 31.489 21.335 -17.455 1.00 97.00 616 GLU A O 1
ATOM 4853 N N . SER A 1 617 ? 29.868 22.884 -17.466 1.00 97.00 617 SER A N 1
ATOM 4854 C CA . SER A 1 617 ? 29.993 23.184 -16.034 1.00 97.00 617 SER A CA 1
ATOM 4855 C C . SER A 1 617 ? 29.673 21.967 -15.155 1.00 97.00 617 SER A C 1
ATOM 4857 O O . SER A 1 617 ? 30.423 21.693 -14.220 1.00 97.00 617 SER A O 1
ATOM 4859 N N . LEU A 1 618 ? 28.641 21.176 -15.478 1.00 96.62 618 LEU A N 1
ATOM 4860 C CA . LEU A 1 618 ? 28.346 19.912 -14.782 1.00 96.62 618 LEU A CA 1
ATOM 4861 C C . LEU A 1 618 ? 29.533 18.943 -14.857 1.00 96.62 618 LEU A C 1
ATOM 4863 O O . LEU A 1 618 ? 29.953 18.394 -13.840 1.00 96.62 618 LEU A O 1
ATOM 4867 N N . ARG A 1 619 ? 30.154 18.802 -16.034 1.00 94.69 619 ARG A N 1
ATOM 4868 C CA . ARG A 1 619 ? 31.346 17.959 -16.220 1.00 94.69 619 ARG A CA 1
ATOM 4869 C C . ARG A 1 619 ? 32.565 18.436 -15.417 1.00 94.69 619 ARG A C 1
ATOM 4871 O O . ARG A 1 619 ? 33.456 17.621 -15.143 1.00 94.69 619 ARG A O 1
ATOM 4878 N N . THR A 1 620 ? 32.644 19.712 -15.023 1.00 95.00 620 THR A N 1
ATOM 4879 C CA . THR A 1 620 ? 33.738 20.210 -14.165 1.00 95.00 620 THR A CA 1
ATOM 4880 C C . THR A 1 620 ? 33.619 19.779 -12.704 1.00 95.00 620 THR A C 1
ATOM 4882 O O . THR A 1 620 ? 34.643 19.749 -12.026 1.00 95.00 620 THR A O 1
ATOM 4885 N N . LEU A 1 621 ? 32.424 19.390 -12.233 1.00 92.25 621 LEU A N 1
ATOM 4886 C CA . LEU A 1 621 ? 32.204 18.985 -10.838 1.00 92.25 621 LEU A CA 1
ATOM 4887 C C . LEU A 1 621 ? 32.951 17.696 -10.459 1.00 92.25 621 LEU A C 1
ATOM 4889 O O . LEU A 1 621 ? 33.222 17.491 -9.282 1.00 92.25 621 LEU A O 1
ATOM 4893 N N . GLN A 1 622 ? 33.289 16.846 -11.441 1.00 82.50 622 GLN A N 1
ATOM 4894 C CA . GLN A 1 622 ? 33.964 15.549 -11.238 1.00 82.50 622 GLN A CA 1
ATOM 4895 C C . GLN A 1 622 ? 33.286 14.658 -10.181 1.00 82.50 622 GLN A C 1
ATOM 4897 O O . GLN A 1 622 ? 33.952 13.928 -9.453 1.00 82.50 622 GLN A O 1
ATOM 4902 N N . SER A 1 623 ? 31.959 14.733 -10.093 1.00 85.56 623 SER A N 1
ATOM 4903 C CA . SER A 1 623 ? 31.161 13.924 -9.175 1.00 85.56 623 SER A CA 1
ATOM 4904 C C . SER A 1 623 ? 30.994 12.507 -9.735 1.00 85.56 623 SER A C 1
ATOM 4906 O O . SER A 1 623 ? 30.789 12.327 -10.938 1.00 85.56 623 SER A O 1
ATOM 4908 N N . GLU A 1 624 ? 31.102 11.499 -8.866 1.00 86.31 624 GLU A N 1
ATOM 4909 C CA . GLU A 1 624 ? 30.922 10.091 -9.247 1.00 86.31 624 GLU A CA 1
ATOM 4910 C C . GLU A 1 624 ? 29.485 9.819 -9.716 1.00 86.31 624 GLU A C 1
ATOM 4912 O O . GLU A 1 624 ? 29.267 8.975 -10.578 1.00 86.31 624 GLU A O 1
ATOM 4917 N N . GLU A 1 625 ? 28.519 10.596 -9.219 1.00 89.19 625 GLU A N 1
ATOM 4918 C CA . GLU A 1 625 ? 27.103 10.579 -9.604 1.00 89.19 625 GLU A CA 1
ATOM 4919 C C . GLU A 1 625 ? 26.834 11.093 -11.033 1.00 89.19 625 GLU A C 1
ATOM 4921 O O . GLU A 1 625 ? 25.725 10.944 -11.547 1.00 89.19 625 GLU A O 1
ATOM 4926 N N . LEU A 1 626 ? 27.818 11.737 -11.668 1.00 91.56 626 LEU A N 1
ATOM 4927 C CA . LEU A 1 626 ? 27.724 12.328 -13.010 1.00 91.56 626 LEU A CA 1
ATOM 4928 C C . LEU A 1 626 ? 28.861 11.856 -13.931 1.00 91.56 626 LEU A C 1
ATOM 4930 O O . LEU A 1 626 ? 29.167 12.500 -14.941 1.00 91.56 626 LEU A O 1
ATOM 4934 N N . ALA A 1 627 ? 29.515 10.744 -13.590 1.00 90.12 627 ALA A N 1
ATOM 4935 C CA . ALA A 1 627 ? 30.678 10.243 -14.314 1.00 90.12 627 ALA A CA 1
ATOM 4936 C C . ALA A 1 627 ? 30.370 9.909 -15.787 1.00 90.12 627 ALA A C 1
ATOM 4938 O O . ALA A 1 627 ? 31.236 10.055 -16.655 1.00 90.12 627 ALA A O 1
ATOM 4939 N N . SER A 1 628 ? 29.138 9.508 -16.105 1.00 91.69 628 SER A N 1
ATOM 4940 C CA . SER A 1 628 ? 28.723 9.154 -17.463 1.00 91.69 628 SER A CA 1
ATOM 4941 C C . SER A 1 628 ? 28.443 10.336 -18.391 1.00 91.69 628 SER A C 1
ATOM 4943 O O . SER A 1 628 ? 28.293 10.136 -19.600 1.00 91.69 628 SER A O 1
ATOM 4945 N N . LEU A 1 629 ? 28.497 11.577 -17.889 1.00 93.69 629 LEU A N 1
ATOM 4946 C CA . LEU A 1 629 ? 28.450 12.772 -18.742 1.00 93.69 629 LEU A CA 1
ATOM 4947 C C . LEU A 1 629 ? 29.620 12.837 -19.739 1.00 93.69 629 LEU A C 1
ATOM 4949 O O . LEU A 1 629 ? 29.555 13.583 -20.715 1.00 93.69 629 LEU A O 1
ATOM 4953 N N . GLU A 1 630 ? 30.671 12.031 -19.548 1.00 92.12 630 GLU A N 1
ATOM 4954 C CA . GLU A 1 630 ? 31.731 11.850 -20.544 1.00 92.12 630 GLU A CA 1
ATOM 4955 C C . GLU A 1 630 ? 31.250 11.200 -21.839 1.00 92.12 630 GLU A C 1
ATOM 4957 O O . GLU A 1 630 ? 31.898 11.373 -22.869 1.00 92.12 630 GLU A O 1
ATOM 4962 N N . VAL A 1 631 ? 30.111 10.511 -21.818 1.00 93.56 631 VAL A N 1
ATOM 4963 C CA . VAL A 1 631 ? 29.420 10.015 -23.012 1.00 93.56 631 VAL A CA 1
ATOM 4964 C C . VAL A 1 631 ? 28.379 11.036 -23.465 1.00 93.56 631 VAL A C 1
ATOM 4966 O O . VAL A 1 631 ? 28.390 11.472 -24.620 1.00 93.56 631 VAL A O 1
ATOM 4969 N N . GLY A 1 632 ? 27.516 11.471 -22.545 1.00 95.06 632 GLY A N 1
ATOM 4970 C CA . GLY A 1 632 ? 26.484 12.466 -22.811 1.00 95.06 632 GLY A CA 1
ATOM 4971 C C . GLY A 1 632 ? 25.322 12.416 -21.819 1.00 95.06 632 GLY A C 1
ATOM 4972 O O . GLY A 1 632 ? 25.373 11.707 -20.815 1.00 95.06 632 GLY A O 1
ATOM 4973 N N . CYS A 1 633 ? 24.264 13.174 -22.103 1.00 95.12 633 CYS A N 1
ATOM 4974 C CA . CYS A 1 633 ? 23.015 13.177 -21.335 1.00 95.12 633 CYS A CA 1
ATOM 4975 C C . CYS A 1 633 ? 21.861 13.818 -22.118 1.00 95.12 633 CYS A C 1
ATOM 4977 O O . CYS A 1 633 ? 22.041 14.339 -23.223 1.00 95.12 633 CYS A O 1
ATOM 4979 N N . ARG A 1 634 ? 20.672 13.820 -21.514 1.00 93.81 634 ARG A N 1
ATOM 4980 C CA . ARG A 1 634 ? 19.573 14.726 -21.855 1.00 93.81 634 ARG A CA 1
ATOM 4981 C C . ARG A 1 634 ? 19.421 15.756 -20.739 1.00 93.81 634 ARG A C 1
ATOM 4983 O O . ARG A 1 634 ? 19.359 15.385 -19.569 1.00 93.81 634 ARG A O 1
ATOM 4990 N N . LEU A 1 635 ? 19.360 17.030 -21.107 1.00 95.88 635 LEU A N 1
ATOM 4991 C CA . LEU A 1 635 ? 18.995 18.118 -20.205 1.00 95.88 635 LEU A CA 1
ATOM 4992 C C . LEU A 1 635 ? 17.575 18.565 -20.522 1.00 95.88 635 LEU A C 1
ATOM 4994 O O . LEU A 1 635 ? 17.292 18.957 -21.656 1.00 95.88 635 LEU A O 1
ATOM 4998 N N . ASP A 1 636 ? 16.710 18.544 -19.519 1.00 94.00 636 ASP A N 1
ATOM 4999 C CA . ASP A 1 636 ? 15.355 19.065 -19.636 1.00 94.00 636 ASP A CA 1
ATOM 5000 C C . ASP A 1 636 ? 15.361 20.522 -19.160 1.00 94.00 636 ASP A C 1
ATOM 5002 O O . ASP A 1 636 ? 15.812 20.820 -18.058 1.00 94.00 636 ASP A O 1
ATOM 5006 N N . ILE A 1 637 ? 14.968 21.456 -20.022 1.00 96.12 637 ILE A N 1
ATOM 5007 C CA . ILE A 1 637 ? 15.185 22.897 -19.874 1.00 96.12 637 ILE A CA 1
ATOM 5008 C C . ILE A 1 637 ? 13.846 23.627 -19.905 1.00 96.12 637 ILE A C 1
ATOM 5010 O O . ILE A 1 637 ? 13.079 23.524 -20.865 1.00 96.12 637 ILE A O 1
ATOM 5014 N N . GLY A 1 638 ? 13.607 24.421 -18.865 1.00 94.88 638 GLY A N 1
ATOM 5015 C CA . GLY A 1 638 ? 12.487 25.347 -18.765 1.00 94.88 638 GLY A CA 1
ATOM 5016 C C . GLY A 1 638 ? 12.944 26.804 -18.771 1.00 94.88 638 GLY A C 1
ATOM 5017 O O . GLY A 1 638 ? 14.136 27.115 -18.823 1.00 94.88 638 GLY A O 1
ATOM 5018 N N . ALA A 1 639 ? 11.973 27.706 -18.671 1.00 94.75 639 ALA A N 1
ATOM 5019 C CA . ALA A 1 639 ? 12.197 29.132 -18.468 1.00 94.75 639 ALA A CA 1
ATOM 5020 C C . ALA A 1 639 ? 11.303 29.655 -17.339 1.00 94.75 639 ALA A C 1
ATOM 5022 O O . ALA A 1 639 ? 10.251 29.082 -17.078 1.00 94.75 639 ALA A O 1
ATOM 5023 N N . ASP A 1 640 ? 11.677 30.747 -16.672 1.00 92.50 640 ASP A N 1
ATOM 5024 C CA . ASP A 1 640 ? 10.764 31.400 -15.717 1.00 92.50 640 ASP A CA 1
ATOM 5025 C C . ASP A 1 640 ? 9.513 31.978 -16.405 1.00 92.50 640 ASP A C 1
ATOM 5027 O O . ASP A 1 640 ? 8.430 32.001 -15.825 1.00 92.50 640 ASP A O 1
ATOM 5031 N N . LYS A 1 641 ? 9.664 32.423 -17.655 1.00 91.62 641 LYS A N 1
ATOM 5032 C CA . LYS A 1 641 ? 8.607 32.870 -18.568 1.00 91.62 641 LYS A CA 1
ATOM 5033 C C . LYS A 1 641 ? 9.114 32.838 -20.019 1.00 91.62 641 LYS A C 1
ATOM 5035 O O . LYS A 1 641 ? 10.330 32.786 -20.226 1.00 91.62 641 LYS A O 1
ATOM 5040 N N . PRO A 1 642 ? 8.235 32.932 -21.033 1.00 91.94 642 PRO A N 1
ATOM 5041 C CA . PRO A 1 642 ? 8.661 33.072 -22.426 1.00 91.94 642 PRO A CA 1
ATOM 5042 C C . PRO A 1 642 ? 9.629 34.251 -22.626 1.00 91.94 642 PRO A C 1
ATOM 5044 O O . PRO A 1 642 ? 9.374 35.358 -22.145 1.00 91.94 642 PRO A O 1
ATOM 5047 N N . GLY A 1 643 ? 10.760 34.000 -23.292 1.00 93.56 643 GLY A N 1
ATOM 5048 C CA . GLY A 1 643 ? 11.863 34.957 -23.481 1.00 93.56 643 GLY A CA 1
ATOM 5049 C C . GLY A 1 643 ? 12.571 35.395 -22.194 1.00 93.56 643 GLY A C 1
ATOM 5050 O O . GLY A 1 643 ? 13.255 36.418 -22.173 1.00 93.56 643 GLY A O 1
ATOM 5051 N N . GLY A 1 644 ? 12.350 34.666 -21.101 1.00 94.50 644 GLY A N 1
ATOM 5052 C CA . GLY A 1 644 ? 12.930 34.920 -19.793 1.00 94.50 644 GLY A CA 1
ATOM 5053 C C . GLY A 1 644 ? 14.254 34.192 -19.559 1.00 94.50 644 GLY A C 1
ATOM 5054 O O . GLY A 1 644 ? 15.068 34.001 -20.457 1.00 94.50 644 GLY A O 1
ATOM 5055 N N . ARG A 1 645 ? 14.492 33.810 -18.307 1.00 96.69 645 ARG A N 1
ATOM 5056 C CA . ARG A 1 645 ? 15.717 33.148 -17.852 1.00 96.69 645 ARG A CA 1
ATOM 5057 C C . ARG A 1 645 ? 15.553 31.637 -17.966 1.00 96.69 645 ARG A C 1
ATOM 5059 O O . ARG A 1 645 ? 14.635 31.073 -17.374 1.00 96.69 645 ARG A O 1
ATOM 5066 N N . LEU A 1 646 ? 16.463 31.000 -18.697 1.00 97.62 646 LEU A N 1
ATOM 5067 C CA . LEU A 1 646 ? 16.515 29.548 -18.851 1.00 97.62 646 LEU A CA 1
ATOM 5068 C C . LEU A 1 646 ? 17.092 28.871 -17.602 1.00 97.62 646 LEU A C 1
ATOM 5070 O O . LEU A 1 646 ? 17.968 29.421 -16.930 1.00 97.62 646 LEU A O 1
ATOM 5074 N N . PHE A 1 647 ? 16.625 27.656 -17.325 1.00 97.25 647 PHE A N 1
ATOM 5075 C CA . PHE A 1 647 ? 17.163 26.778 -16.289 1.00 97.25 647 PHE A CA 1
ATOM 5076 C C . PHE A 1 647 ? 17.000 25.305 -16.684 1.00 97.25 647 PHE A C 1
ATOM 5078 O O . PHE A 1 647 ? 16.068 24.942 -17.395 1.00 97.25 647 PHE A O 1
ATOM 5085 N N . VAL A 1 648 ? 17.892 24.440 -16.203 1.00 96.50 648 VAL A N 1
ATOM 5086 C CA . VAL A 1 648 ? 17.803 22.985 -16.422 1.00 96.50 648 VAL A CA 1
ATOM 5087 C C . VAL A 1 648 ? 16.928 22.354 -15.334 1.00 96.50 648 VAL A C 1
ATOM 5089 O O . VAL A 1 648 ? 17.338 22.298 -14.189 1.00 96.50 648 VAL A O 1
ATOM 5092 N N . ASN A 1 649 ? 15.731 21.875 -15.610 1.00 92.19 649 ASN A N 1
ATOM 5093 C CA . ASN A 1 649 ? 14.884 21.229 -14.609 1.00 92.19 649 ASN A CA 1
ATOM 5094 C C . ASN A 1 649 ? 15.395 19.831 -14.198 1.00 92.19 649 ASN A C 1
ATOM 5096 O O . ASN A 1 649 ? 15.430 19.541 -13.003 1.00 92.19 649 ASN A O 1
ATOM 5100 N N . GLU A 1 650 ? 15.834 19.005 -15.153 1.00 89.94 650 GLU A N 1
ATOM 5101 C CA . GLU A 1 650 ? 16.218 17.601 -14.919 1.00 89.94 650 GLU A CA 1
ATOM 5102 C C . GLU A 1 650 ? 17.434 17.185 -15.770 1.00 89.94 650 GLU A C 1
ATOM 5104 O O . GLU A 1 650 ? 17.659 17.727 -16.858 1.00 89.94 650 GLU A O 1
ATOM 5109 N N . ILE A 1 651 ? 18.225 16.232 -15.263 1.00 91.56 651 ILE A N 1
ATOM 5110 C CA . ILE A 1 651 ? 19.323 15.566 -15.980 1.00 91.56 651 ILE A CA 1
ATOM 5111 C C . ILE A 1 651 ? 18.933 14.094 -16.133 1.00 91.56 651 ILE A C 1
ATOM 5113 O O . ILE A 1 651 ? 18.547 13.461 -15.161 1.00 91.56 651 ILE A O 1
ATOM 5117 N N . THR A 1 652 ? 19.065 13.534 -17.333 1.00 88.94 652 THR A N 1
ATOM 5118 C CA . THR A 1 652 ? 18.955 12.083 -17.558 1.00 88.94 652 THR A CA 1
ATOM 5119 C C . THR A 1 652 ? 20.252 11.586 -18.178 1.00 88.94 652 THR A C 1
ATOM 5121 O O . THR A 1 652 ? 20.671 12.107 -19.220 1.00 88.94 652 THR A O 1
ATOM 5124 N N . ARG A 1 653 ? 20.913 10.599 -17.557 1.00 90.31 653 ARG A N 1
ATOM 5125 C CA . ARG A 1 653 ? 22.179 10.048 -18.083 1.00 90.31 653 ARG A CA 1
ATOM 5126 C C . ARG A 1 653 ? 21.944 9.387 -19.435 1.00 90.31 653 ARG A C 1
ATOM 5128 O O . ARG A 1 653 ? 20.846 8.919 -19.727 1.00 90.31 653 ARG A O 1
ATOM 5135 N N . TRP A 1 654 ? 22.982 9.347 -20.272 1.00 90.56 654 TRP A N 1
ATOM 5136 C CA . TRP A 1 654 ? 22.869 8.840 -21.642 1.00 90.56 654 TRP A CA 1
ATOM 5137 C C . TRP A 1 654 ? 22.239 7.441 -21.727 1.00 90.56 654 TRP A C 1
ATOM 5139 O O . TRP A 1 654 ? 21.409 7.230 -22.601 1.00 90.56 654 TRP A O 1
ATOM 5149 N N . SER A 1 655 ? 22.565 6.543 -20.789 1.00 85.25 655 SER A N 1
ATOM 5150 C CA . SER A 1 655 ? 22.113 5.144 -20.753 1.00 85.25 655 SER A CA 1
ATOM 5151 C C . SER A 1 655 ? 20.597 4.975 -20.608 1.00 85.25 655 SER A C 1
ATOM 5153 O O . SER A 1 655 ? 20.075 3.928 -20.982 1.00 85.25 655 SER A O 1
ATOM 5155 N N . GLY A 1 656 ? 19.896 5.999 -20.108 1.00 80.19 656 GLY A N 1
ATOM 5156 C CA . GLY A 1 656 ? 18.429 6.075 -20.058 1.00 80.19 656 GLY A CA 1
ATOM 5157 C C . GLY A 1 656 ? 17.847 7.226 -20.891 1.00 80.19 656 GLY A C 1
ATOM 5158 O O . GLY A 1 656 ? 16.631 7.398 -20.975 1.00 80.19 656 GLY A O 1
ATOM 5159 N N . ALA A 1 657 ? 18.693 8.038 -21.532 1.00 81.69 657 ALA A N 1
ATOM 5160 C CA . ALA A 1 657 ? 18.276 9.274 -22.184 1.00 81.69 657 ALA A CA 1
ATOM 5161 C C . ALA A 1 657 ? 17.525 9.045 -23.494 1.00 81.69 657 ALA A C 1
ATOM 5163 O O . ALA A 1 657 ? 16.789 9.937 -23.892 1.00 81.69 657 ALA A O 1
ATOM 5164 N N . HIS A 1 658 ? 17.705 7.899 -24.158 1.00 74.19 658 HIS A N 1
ATOM 5165 C CA . HIS A 1 658 ? 17.256 7.648 -25.535 1.00 74.19 658 HIS A CA 1
ATOM 5166 C C . HIS A 1 658 ? 15.756 7.894 -25.769 1.00 74.19 658 HIS A C 1
ATOM 5168 O O . HIS A 1 658 ? 15.380 8.308 -26.866 1.00 74.19 658 HIS A O 1
ATOM 5174 N N . TYR A 1 659 ? 14.928 7.731 -24.727 1.00 68.81 659 TYR A N 1
ATOM 5175 C CA . TYR A 1 659 ? 13.488 8.005 -24.713 1.00 68.81 659 TYR A CA 1
ATOM 5176 C C . TYR A 1 659 ? 13.143 9.309 -25.473 1.00 68.81 659 TYR A C 1
ATOM 5178 O O . TYR A 1 659 ? 13.806 10.326 -25.295 1.00 68.81 659 TYR A O 1
ATOM 5186 N N . TYR A 1 660 ? 12.096 9.275 -26.314 1.00 69.00 660 TYR A N 1
ATOM 5187 C CA . TYR A 1 660 ? 11.671 10.289 -27.313 1.00 69.00 660 TYR A CA 1
ATOM 5188 C C . TYR A 1 660 ? 12.262 10.210 -28.734 1.00 69.00 660 TYR A C 1
ATOM 5190 O O . TYR A 1 660 ? 11.782 10.942 -29.604 1.00 69.00 660 TYR A O 1
ATOM 5198 N N . SER A 1 661 ? 13.199 9.305 -29.039 1.00 68.44 661 SER A N 1
ATOM 5199 C CA . SER A 1 661 ? 13.815 9.254 -3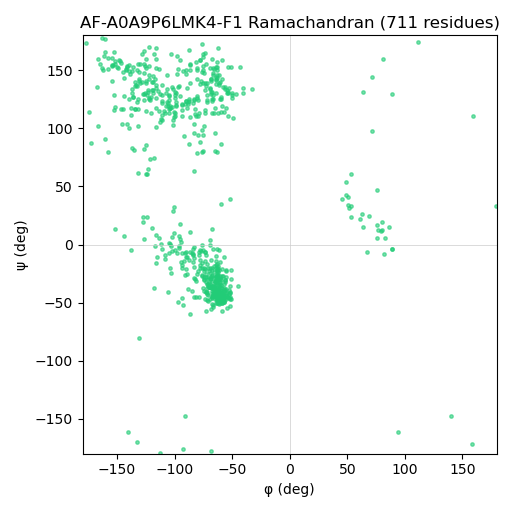0.380 1.00 68.44 661 SER A CA 1
ATOM 5200 C C . SER A 1 661 ? 12.803 9.123 -31.539 1.00 68.44 661 SER A C 1
ATOM 5202 O O . SER A 1 661 ? 12.918 9.827 -32.543 1.00 68.44 661 SER A O 1
ATOM 5204 N N . HIS A 1 662 ? 11.730 8.338 -31.373 1.00 66.88 662 HIS A N 1
ATOM 5205 C CA . HIS A 1 662 ? 10.661 8.214 -32.379 1.00 66.88 662 HIS A CA 1
ATOM 5206 C C . HIS A 1 662 ? 9.786 9.470 -32.552 1.00 66.88 662 HIS A C 1
ATOM 5208 O O . HIS A 1 662 ? 9.184 9.643 -33.609 1.00 66.88 662 HIS A O 1
ATOM 5214 N N . LYS A 1 663 ? 9.695 10.339 -31.533 1.00 68.31 663 LYS A N 1
ATOM 5215 C CA . LYS A 1 663 ? 8.854 11.552 -31.565 1.00 68.31 663 LYS A CA 1
ATOM 5216 C C . LYS A 1 663 ? 9.603 12.780 -32.088 1.00 68.31 663 LYS A C 1
ATOM 5218 O O . LYS A 1 663 ? 8.987 13.693 -32.624 1.00 68.31 663 LYS A O 1
ATOM 5223 N N . CYS A 1 664 ? 10.927 12.805 -31.932 1.00 65.81 664 CYS A N 1
ATOM 5224 C CA . CYS A 1 664 ? 11.750 13.994 -32.179 1.00 65.81 664 CYS A CA 1
ATOM 5225 C C . CYS A 1 664 ? 12.710 13.852 -33.376 1.00 65.81 664 CYS A C 1
ATOM 5227 O O . CYS A 1 664 ? 13.526 14.751 -33.605 1.00 65.81 664 CYS A O 1
ATOM 5229 N N . SER A 1 665 ? 12.627 12.749 -34.128 1.00 63.09 665 SER A N 1
ATOM 5230 C CA . SER A 1 665 ? 13.441 12.496 -35.323 1.00 63.09 665 SER A CA 1
ATOM 5231 C C . SER A 1 665 ? 12.589 11.940 -36.480 1.00 63.09 665 SER A C 1
ATOM 5233 O O . SER A 1 665 ? 12.584 10.728 -36.703 1.00 63.09 665 SER A O 1
ATOM 5235 N N . PRO A 1 666 ? 11.875 12.797 -37.237 1.00 56.59 666 PRO A N 1
ATOM 5236 C CA . PRO A 1 666 ? 10.992 12.357 -38.323 1.00 56.59 666 PRO A CA 1
ATOM 5237 C C . PRO A 1 666 ? 11.727 11.677 -39.496 1.00 56.59 666 PRO A C 1
ATOM 5239 O O . PRO A 1 666 ? 11.156 10.787 -40.118 1.00 56.59 666 PRO A O 1
ATOM 5242 N N . ASP A 1 667 ? 12.992 12.027 -39.760 1.00 56.72 667 ASP A N 1
ATOM 5243 C CA . ASP A 1 667 ? 13.768 11.470 -40.885 1.00 56.72 667 ASP A CA 1
ATOM 5244 C C . ASP A 1 667 ? 14.535 10.178 -40.528 1.00 56.72 667 ASP A C 1
ATOM 5246 O O . ASP A 1 667 ? 14.846 9.368 -41.401 1.00 56.72 667 ASP A O 1
ATOM 5250 N N . SER A 1 668 ? 14.870 9.984 -39.244 1.00 67.19 668 SER A N 1
ATOM 5251 C CA . SER A 1 668 ? 15.702 8.870 -38.761 1.00 67.19 668 SER A CA 1
ATOM 5252 C C . SER A 1 668 ? 15.508 8.663 -37.257 1.00 67.19 668 SER A C 1
ATOM 5254 O O . SER A 1 668 ? 16.194 9.278 -36.437 1.00 67.19 668 SER A O 1
ATOM 5256 N N . GLN A 1 669 ? 14.548 7.812 -36.884 1.00 74.56 669 GLN A N 1
ATOM 5257 C CA . GLN A 1 669 ? 14.128 7.593 -35.491 1.00 74.56 669 GLN A CA 1
ATOM 5258 C C . GLN A 1 669 ? 15.229 7.044 -34.565 1.00 74.56 669 GLN A C 1
ATOM 5260 O O . GLN A 1 669 ? 15.007 6.932 -33.371 1.00 74.56 669 GLN A O 1
ATOM 5265 N N . ASP A 1 670 ? 16.412 6.728 -35.069 1.00 82.00 670 ASP A N 1
ATOM 5266 C CA . ASP A 1 670 ? 17.569 6.154 -34.378 1.00 82.00 670 ASP A CA 1
ATOM 5267 C C . ASP A 1 670 ? 18.714 7.137 -34.111 1.00 82.00 670 ASP A C 1
ATOM 5269 O O . ASP A 1 670 ? 19.644 6.781 -33.395 1.00 82.00 670 ASP A O 1
ATOM 5273 N N . SER A 1 671 ? 18.668 8.371 -34.626 1.00 83.56 671 SER A N 1
ATOM 5274 C CA . SER A 1 671 ? 19.816 9.293 -34.558 1.00 83.56 671 SER A CA 1
ATOM 5275 C C . SER A 1 671 ? 20.322 9.554 -33.132 1.00 83.56 671 SER A C 1
ATOM 5277 O O . SER A 1 671 ? 21.502 9.824 -32.924 1.00 83.56 671 SER A O 1
ATOM 5279 N N . ILE A 1 672 ? 19.420 9.505 -32.142 1.00 87.06 672 ILE A N 1
ATOM 5280 C CA . ILE A 1 672 ? 19.765 9.650 -30.721 1.00 87.06 672 ILE A CA 1
ATOM 5281 C C . ILE A 1 672 ? 20.511 8.409 -30.214 1.00 87.06 672 ILE A C 1
ATOM 5283 O O . ILE A 1 672 ? 21.525 8.540 -29.532 1.00 87.06 672 ILE A O 1
ATOM 5287 N N . CYS A 1 673 ? 20.038 7.215 -30.582 1.00 88.06 673 CYS A N 1
ATOM 5288 C CA . CYS A 1 673 ? 20.671 5.936 -30.252 1.00 88.06 673 CYS A CA 1
ATOM 5289 C C . CYS A 1 673 ? 22.076 5.852 -30.861 1.00 88.06 673 CYS A C 1
ATOM 5291 O O . CYS A 1 673 ? 23.043 5.587 -30.152 1.00 88.06 673 CYS A O 1
ATOM 5293 N N . GLU A 1 674 ? 22.200 6.178 -32.151 1.00 87.12 674 GLU A N 1
ATOM 5294 C CA . GLU A 1 674 ? 23.475 6.193 -32.873 1.00 87.12 674 GLU A CA 1
ATOM 5295 C C . GLU A 1 674 ? 24.463 7.192 -32.258 1.00 87.12 674 GLU A C 1
ATOM 5297 O O . GLU A 1 674 ? 25.601 6.835 -31.957 1.00 87.12 674 GLU A O 1
ATOM 5302 N N . GLY A 1 675 ? 24.035 8.433 -32.001 1.00 89.88 675 GLY A N 1
ATOM 5303 C CA . GLY A 1 675 ? 24.919 9.462 -31.453 1.00 89.88 675 GLY A CA 1
ATOM 5304 C C . GLY A 1 675 ? 25.506 9.092 -30.089 1.00 89.88 675 GLY A C 1
ATOM 5305 O O . GLY A 1 675 ? 26.697 9.301 -29.852 1.00 89.88 675 GLY A O 1
ATOM 5306 N N . PHE A 1 676 ? 24.697 8.513 -29.201 1.00 91.94 676 PHE A N 1
ATOM 5307 C CA . PHE A 1 676 ? 25.170 8.037 -27.904 1.00 91.94 676 PHE A CA 1
ATOM 5308 C C . PHE A 1 676 ? 26.044 6.783 -28.015 1.00 91.94 676 PHE A C 1
ATOM 5310 O O . PHE A 1 676 ? 27.083 6.728 -27.357 1.00 91.94 676 PHE A O 1
ATOM 5317 N N . ALA A 1 677 ? 25.687 5.823 -28.876 1.00 90.00 677 ALA A N 1
ATOM 5318 C CA . ALA A 1 677 ? 26.519 4.654 -29.155 1.00 90.00 677 ALA A CA 1
ATOM 5319 C C . ALA A 1 677 ? 27.916 5.069 -29.643 1.00 90.00 677 ALA A C 1
ATOM 5321 O O . ALA A 1 677 ? 28.923 4.638 -29.083 1.00 90.00 677 ALA A O 1
ATOM 5322 N N . VAL A 1 678 ? 27.998 5.973 -30.623 1.00 88.31 678 VAL A N 1
ATOM 5323 C CA . VAL A 1 678 ? 29.274 6.495 -31.135 1.00 88.31 678 VAL A CA 1
ATOM 5324 C C . VAL A 1 678 ? 30.057 7.219 -30.039 1.00 88.31 678 VAL A C 1
ATOM 5326 O O . VAL A 1 678 ? 31.254 6.978 -29.889 1.00 88.31 678 VAL A O 1
ATOM 5329 N N . ALA A 1 679 ? 29.405 8.070 -29.238 1.00 91.31 679 ALA A N 1
ATOM 5330 C CA . ALA A 1 679 ? 30.068 8.788 -28.150 1.00 91.31 679 ALA A CA 1
ATOM 5331 C C . ALA A 1 679 ? 30.636 7.840 -27.080 1.00 91.31 679 ALA A C 1
ATOM 5333 O O . ALA A 1 679 ? 31.767 8.041 -26.626 1.00 91.31 679 ALA A O 1
ATOM 5334 N N . PHE A 1 680 ? 29.888 6.789 -26.725 1.00 90.25 680 PHE A N 1
ATOM 5335 C CA . PHE A 1 680 ? 30.317 5.742 -25.799 1.00 90.25 680 PHE A CA 1
ATOM 5336 C C . PHE A 1 680 ? 31.547 5.007 -26.337 1.00 90.25 680 PHE A C 1
ATOM 5338 O O . PHE A 1 680 ? 32.572 4.915 -25.657 1.00 90.25 680 PHE A O 1
ATOM 5345 N N . VAL A 1 681 ? 31.478 4.550 -27.588 1.00 85.94 681 VAL A N 1
ATOM 5346 C CA . VAL A 1 681 ? 32.574 3.833 -28.244 1.00 85.94 681 VAL A CA 1
ATOM 5347 C C . VAL A 1 681 ? 33.825 4.709 -28.344 1.00 85.94 681 VAL A C 1
ATOM 5349 O O . VAL A 1 681 ? 34.919 4.264 -27.996 1.00 85.94 681 VAL A O 1
ATOM 5352 N N . ASP A 1 682 ? 33.682 5.977 -28.731 1.00 84.00 682 ASP A N 1
ATOM 5353 C CA . ASP A 1 682 ? 34.796 6.926 -28.798 1.00 84.00 682 ASP A CA 1
ATOM 5354 C C . ASP A 1 682 ? 35.442 7.195 -27.427 1.00 84.00 682 ASP A C 1
ATOM 5356 O O . ASP A 1 682 ? 36.642 7.480 -27.368 1.00 84.00 682 ASP A O 1
ATOM 5360 N N . TRP A 1 683 ? 34.668 7.169 -26.336 1.00 83.31 683 TRP A N 1
ATOM 5361 C CA . TRP A 1 683 ? 35.176 7.365 -24.974 1.00 83.31 683 TRP A CA 1
ATOM 5362 C C . TRP A 1 683 ? 35.946 6.140 -24.470 1.00 83.31 683 TRP A C 1
ATOM 5364 O O . TRP A 1 683 ? 37.072 6.282 -23.990 1.00 83.31 683 TRP A O 1
ATOM 5374 N N . PHE A 1 684 ? 35.392 4.938 -24.639 1.00 72.12 684 PHE A N 1
ATOM 5375 C CA . PHE A 1 684 ? 35.988 3.712 -24.103 1.00 72.12 684 PHE A CA 1
ATOM 5376 C C . PHE A 1 684 ? 37.100 3.110 -24.981 1.00 72.12 684 PHE A C 1
ATOM 5378 O O . PHE A 1 684 ? 38.028 2.504 -24.443 1.00 72.12 684 PHE A O 1
ATOM 5385 N N . LEU A 1 685 ? 37.077 3.284 -26.310 1.00 65.19 685 LEU A N 1
ATOM 5386 C CA . LEU A 1 685 ? 38.065 2.650 -27.201 1.00 65.19 685 LEU A CA 1
ATOM 5387 C C . LEU A 1 685 ? 39.349 3.450 -27.439 1.00 65.19 685 LEU A C 1
ATOM 5389 O O . LEU A 1 685 ? 40.427 2.858 -27.547 1.00 65.19 685 LEU A O 1
ATOM 5393 N N . ARG A 1 686 ? 39.288 4.782 -27.560 1.00 54.66 686 ARG A N 1
ATOM 5394 C CA . ARG A 1 686 ? 40.477 5.569 -27.952 1.00 54.66 686 ARG A CA 1
ATOM 5395 C C . ARG A 1 686 ? 41.647 5.540 -26.954 1.00 54.66 686 ARG A C 1
ATOM 5397 O O . ARG A 1 686 ? 42.783 5.563 -27.436 1.00 54.66 686 ARG A O 1
ATOM 5404 N N . PRO A 1 687 ? 41.454 5.405 -25.625 1.00 51.38 687 PRO A N 1
ATOM 5405 C CA . PRO A 1 687 ? 42.574 5.213 -24.696 1.00 51.38 687 PRO A CA 1
ATOM 5406 C C . PRO A 1 687 ? 43.396 3.935 -24.970 1.00 51.38 687 PRO A C 1
ATOM 5408 O O . PRO A 1 687 ? 44.598 3.899 -24.701 1.00 51.38 687 PRO A O 1
ATOM 5411 N N . TYR A 1 688 ? 42.778 2.901 -25.556 1.00 45.50 688 TYR A N 1
ATOM 5412 C CA . TYR A 1 688 ? 43.417 1.608 -25.842 1.00 45.50 688 TYR A CA 1
ATOM 5413 C C . TYR A 1 688 ? 44.093 1.529 -27.219 1.00 45.50 688 TYR A C 1
ATOM 5415 O O . TYR A 1 688 ? 44.985 0.704 -27.414 1.00 45.50 688 TYR A O 1
ATOM 5423 N N . ILE A 1 689 ? 43.703 2.385 -28.170 1.00 43.94 689 ILE A N 1
ATOM 5424 C CA . ILE A 1 689 ? 44.328 2.459 -29.504 1.00 43.94 689 ILE A CA 1
ATOM 5425 C C . ILE A 1 689 ? 45.565 3.371 -29.465 1.00 43.94 689 ILE A C 1
ATOM 5427 O O . ILE A 1 689 ? 46.614 3.011 -29.994 1.00 43.94 689 ILE A O 1
ATOM 5431 N N . ALA A 1 690 ? 45.508 4.495 -28.739 1.00 39.06 690 ALA A N 1
ATOM 5432 C CA . ALA A 1 690 ? 46.632 5.433 -28.633 1.00 39.06 690 ALA A CA 1
ATOM 5433 C C . ALA A 1 690 ? 47.868 4.861 -27.903 1.00 39.06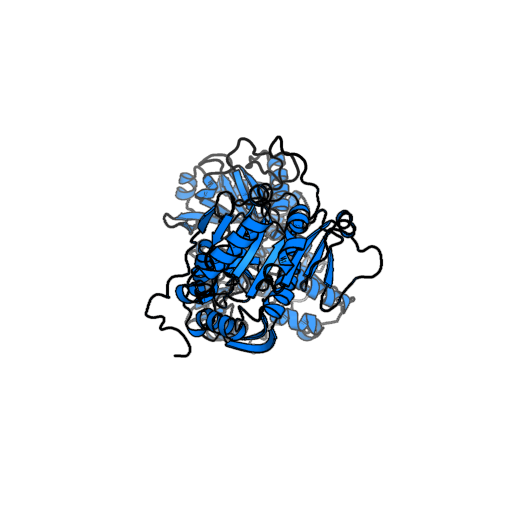 690 ALA A C 1
ATOM 5435 O O . ALA A 1 690 ? 48.971 5.381 -28.054 1.00 39.06 690 ALA A O 1
ATOM 5436 N N . THR A 1 691 ? 47.708 3.782 -27.132 1.00 34.50 691 THR A N 1
ATOM 5437 C CA . THR A 1 691 ? 48.803 3.108 -26.414 1.00 34.50 691 THR A CA 1
ATOM 5438 C C . THR A 1 691 ? 49.467 1.977 -27.209 1.00 34.50 691 THR A C 1
ATOM 5440 O O . THR A 1 691 ? 50.500 1.475 -26.767 1.00 34.50 691 THR A O 1
ATOM 5443 N N . LYS A 1 692 ? 48.944 1.591 -28.386 1.00 35.38 692 LYS A N 1
ATOM 5444 C CA . LYS A 1 692 ? 49.501 0.491 -29.202 1.00 35.38 692 LYS A CA 1
ATOM 5445 C C . LYS A 1 692 ? 50.162 0.887 -30.528 1.00 35.38 692 LYS A C 1
ATOM 5447 O O . LYS A 1 692 ? 50.806 0.027 -31.117 1.00 35.38 692 LYS A O 1
ATOM 5452 N N . ASP A 1 693 ? 50.146 2.162 -30.921 1.00 33.66 693 ASP A N 1
ATOM 5453 C CA . ASP A 1 693 ? 50.814 2.645 -32.149 1.00 33.66 693 ASP A CA 1
ATOM 5454 C C . ASP A 1 693 ? 52.180 3.323 -31.915 1.00 33.66 693 ASP A C 1
ATOM 5456 O O . ASP A 1 693 ? 52.608 4.200 -32.665 1.00 33.66 693 ASP A O 1
ATOM 5460 N N . ILE A 1 694 ? 52.932 2.875 -30.904 1.00 36.12 694 ILE A N 1
ATOM 5461 C CA . ILE A 1 694 ? 54.383 3.120 -30.827 1.00 36.12 694 ILE A CA 1
ATOM 5462 C C . ILE A 1 694 ? 55.109 1.780 -30.686 1.00 36.12 694 ILE A C 1
ATOM 5464 O O . ILE A 1 694 ? 55.789 1.518 -29.701 1.00 36.12 694 ILE A O 1
ATOM 5468 N N . CYS A 1 695 ? 54.951 0.902 -31.675 1.00 28.19 695 CYS A N 1
ATOM 5469 C CA . CYS A 1 695 ? 55.905 -0.166 -31.966 1.00 28.19 695 CYS A CA 1
ATOM 5470 C C . CYS A 1 695 ? 55.938 -0.383 -33.482 1.00 28.19 695 CYS A C 1
ATOM 5472 O O . CYS A 1 695 ? 55.030 -0.932 -34.091 1.00 28.19 695 CYS A O 1
ATOM 5474 N N . THR A 1 696 ? 57.013 0.123 -34.070 1.00 35.22 696 THR A N 1
ATOM 5475 C CA . THR A 1 696 ? 57.484 -0.024 -35.448 1.00 35.22 696 THR A CA 1
ATOM 5476 C C . THR A 1 696 ? 57.179 -1.372 -36.117 1.00 35.22 696 THR A C 1
ATOM 5478 O O . THR A 1 696 ? 57.553 -2.412 -35.578 1.00 35.22 696 THR A O 1
ATOM 5481 N N . GLY A 1 697 ? 56.687 -1.351 -37.362 1.00 28.09 697 GLY A N 1
ATOM 5482 C CA . GLY A 1 697 ? 56.870 -2.476 -38.288 1.00 28.09 697 GLY A CA 1
ATOM 5483 C C . GLY A 1 697 ? 55.872 -2.539 -39.443 1.00 28.09 697 GLY A C 1
ATOM 5484 O O . GLY A 1 697 ? 54.708 -2.845 -39.238 1.00 28.09 697 GLY A O 1
ATOM 5485 N N . ASN A 1 698 ? 56.355 -2.288 -40.662 1.00 36.69 698 ASN A N 1
ATOM 5486 C CA . ASN A 1 698 ? 55.662 -2.492 -41.940 1.00 36.69 698 ASN A CA 1
ATOM 5487 C C . ASN A 1 698 ? 54.838 -3.798 -42.005 1.00 36.69 698 ASN A C 1
ATOM 5489 O O . ASN A 1 698 ? 55.393 -4.876 -41.800 1.00 36.69 698 ASN A O 1
ATOM 5493 N N . GLY A 1 699 ? 53.573 -3.722 -42.427 1.00 26.84 699 GLY A N 1
ATOM 5494 C CA . GLY A 1 699 ? 52.775 -4.892 -42.811 1.00 26.84 699 GLY A CA 1
ATOM 5495 C C . GLY A 1 699 ? 51.421 -4.477 -43.382 1.00 26.84 699 GLY A C 1
ATOM 5496 O O . GLY A 1 699 ? 50.632 -3.844 -42.694 1.00 26.84 699 GLY A O 1
ATOM 5497 N N . GLY A 1 700 ? 51.202 -4.752 -44.666 1.00 24.62 700 GLY A N 1
ATOM 5498 C CA . GLY A 1 700 ? 50.106 -4.212 -45.463 1.00 24.62 700 GLY A CA 1
ATOM 5499 C C . GLY A 1 700 ? 48.723 -4.820 -45.225 1.00 24.62 700 GLY A C 1
ATOM 5500 O O . GLY A 1 700 ? 48.541 -5.837 -44.562 1.00 24.62 700 GLY A O 1
ATOM 5501 N N . TRP A 1 701 ? 47.756 -4.165 -45.863 1.00 29.41 701 TRP A N 1
ATOM 5502 C CA . TRP A 1 701 ? 46.402 -4.636 -46.120 1.00 29.41 701 TRP A CA 1
ATOM 5503 C C . TRP A 1 701 ? 46.421 -5.851 -47.060 1.00 29.41 701 TRP A C 1
ATOM 5505 O O . TRP A 1 701 ? 46.177 -5.711 -48.251 1.00 29.41 701 TRP A O 1
ATOM 5515 N N . GLU A 1 702 ? 46.700 -7.047 -46.550 1.00 27.31 702 GLU A N 1
ATOM 5516 C CA . GLU A 1 702 ? 46.410 -8.299 -47.257 1.00 27.31 702 GLU A CA 1
ATOM 5517 C C . GLU A 1 702 ? 45.909 -9.345 -46.260 1.00 27.31 702 GLU A C 1
ATOM 5519 O O . GLU A 1 702 ? 46.660 -9.908 -45.470 1.00 27.31 702 GLU A O 1
ATOM 5524 N N . GLY A 1 703 ? 44.597 -9.574 -46.285 1.00 25.27 703 GLY A N 1
ATOM 5525 C CA . GLY A 1 703 ? 43.927 -10.530 -45.410 1.00 25.27 703 GLY A CA 1
ATOM 5526 C C . GLY A 1 703 ? 42.418 -10.593 -45.620 1.00 25.27 703 GLY A C 1
ATOM 5527 O O . GLY A 1 703 ? 41.680 -10.815 -44.668 1.00 25.27 703 GLY A O 1
ATOM 5528 N N . VAL A 1 704 ? 41.938 -10.386 -46.853 1.00 32.06 704 VAL A N 1
ATOM 5529 C CA . VAL A 1 704 ? 40.562 -10.735 -47.239 1.00 32.06 704 VAL A CA 1
ATOM 5530 C C . VAL A 1 704 ? 40.512 -12.257 -47.394 1.00 32.06 704 VAL A C 1
ATOM 5532 O O . VAL A 1 704 ? 40.660 -12.807 -48.485 1.00 32.06 704 VAL A O 1
ATOM 5535 N N . GLY A 1 705 ? 40.388 -12.944 -46.260 1.00 26.97 705 GLY A N 1
ATOM 5536 C CA . GLY A 1 705 ? 40.102 -14.369 -46.186 1.00 26.97 705 GLY A CA 1
ATOM 5537 C C . GLY A 1 705 ? 38.613 -14.602 -46.399 1.00 26.97 705 GLY A C 1
ATOM 5538 O O . GLY A 1 705 ? 37.792 -14.235 -45.564 1.00 26.97 705 GLY A O 1
ATOM 5539 N N . LYS A 1 706 ? 38.280 -15.191 -47.547 1.00 29.86 706 LYS A N 1
ATOM 5540 C CA . LYS A 1 706 ? 36.974 -15.765 -47.867 1.00 29.86 706 LYS A CA 1
ATOM 5541 C C . LYS A 1 706 ? 36.557 -16.771 -46.789 1.00 29.86 706 LYS A C 1
ATOM 5543 O O . LYS A 1 706 ? 37.120 -17.854 -46.750 1.00 29.86 706 LYS A O 1
ATOM 5548 N N . ASP A 1 707 ? 35.546 -16.418 -46.007 1.00 26.81 707 ASP A N 1
ATOM 5549 C CA . ASP A 1 707 ? 34.545 -17.340 -45.462 1.00 26.81 707 ASP A CA 1
ATOM 5550 C C . ASP A 1 707 ? 33.295 -16.523 -45.099 1.00 26.81 707 ASP A C 1
ATOM 5552 O O . ASP A 1 707 ? 33.060 -16.125 -43.962 1.00 26.81 707 ASP A O 1
ATOM 5556 N N . LEU A 1 708 ? 32.493 -16.210 -46.122 1.00 28.02 708 LEU A N 1
ATOM 5557 C CA . LEU A 1 708 ? 31.138 -15.684 -45.949 1.00 28.02 708 LEU A CA 1
ATOM 5558 C C . LEU A 1 708 ? 30.207 -16.863 -45.656 1.00 28.02 708 LEU A C 1
ATOM 5560 O O . LEU A 1 708 ? 29.518 -17.373 -46.538 1.00 28.02 708 LEU A O 1
ATOM 5564 N N . GLY A 1 709 ? 30.240 -17.314 -44.407 1.00 26.08 709 GLY A N 1
ATOM 5565 C CA . GLY A 1 709 ? 29.366 -18.341 -43.856 1.00 26.08 709 GLY A CA 1
ATOM 5566 C C . GLY A 1 709 ? 28.611 -17.819 -42.640 1.00 26.08 709 GLY A C 1
ATOM 5567 O O . GLY A 1 709 ? 28.824 -18.329 -41.549 1.00 26.08 709 GLY A O 1
ATOM 5568 N N . GLY A 1 710 ? 27.744 -16.821 -42.853 1.00 25.47 710 GLY A N 1
ATOM 5569 C CA . GLY A 1 710 ? 26.773 -16.303 -41.880 1.00 25.47 710 GLY A CA 1
ATOM 5570 C C . GLY A 1 710 ? 27.369 -15.498 -40.711 1.00 25.47 710 GLY A C 1
ATOM 5571 O O . GLY A 1 710 ? 28.445 -15.829 -40.215 1.00 25.47 710 GLY A O 1
ATOM 5572 N N . PRO A 1 711 ? 26.692 -14.439 -40.234 1.00 24.92 711 PRO A N 1
ATOM 5573 C CA . PRO A 1 711 ? 27.047 -13.838 -38.957 1.00 24.92 711 PRO A CA 1
ATOM 5574 C C . PRO A 1 711 ? 26.757 -14.852 -37.840 1.00 24.92 711 PRO A C 1
ATOM 5576 O O . PRO A 1 711 ? 25.610 -15.213 -37.595 1.00 24.92 711 PRO A O 1
ATOM 5579 N N . ARG A 1 712 ? 27.815 -15.341 -37.186 1.00 25.23 712 ARG A N 1
ATOM 5580 C CA . ARG A 1 712 ? 27.715 -15.929 -35.847 1.00 25.23 712 ARG A CA 1
ATOM 5581 C C . ARG A 1 712 ? 27.720 -14.769 -34.853 1.00 25.23 712 ARG A C 1
ATOM 5583 O O . ARG A 1 712 ? 28.722 -14.053 -34.780 1.00 25.23 712 ARG A O 1
ATOM 5590 N N . LEU A 1 713 ? 26.580 -14.565 -34.195 1.00 28.38 713 LEU A N 1
ATOM 5591 C CA . LEU A 1 713 ? 26.437 -13.760 -32.980 1.00 28.38 713 LEU A CA 1
ATOM 5592 C C . LEU A 1 713 ? 27.034 -14.514 -31.789 1.00 28.38 713 LEU A C 1
ATOM 5594 O O . LEU A 1 713 ? 26.892 -15.758 -31.774 1.00 28.38 713 LEU A O 1
#

Mean predicted aligned error: 16.99 Å

Solvent-accessible surface area (backbone atoms only — not comparable to full-atom values): 40578 Å² total; per-residue (Å²): 119,101,64,82,68,80,93,46,82,64,77,81,76,61,71,93,50,80,44,78,78,49,83,49,30,35,37,33,57,27,44,26,92,78,59,46,10,19,30,31,40,36,38,36,88,65,63,92,54,40,83,41,65,59,95,81,43,56,18,70,50,45,52,46,7,53,69,20,23,28,28,32,42,35,21,57,77,34,39,75,77,41,34,61,62,44,54,52,47,51,53,46,54,39,56,71,35,90,47,35,44,57,68,68,37,26,39,38,36,21,63,38,53,70,61,38,50,63,37,34,83,46,47,74,81,39,80,32,52,52,28,38,35,39,24,29,37,54,88,44,62,89,75,57,59,70,67,89,40,31,32,40,38,39,25,17,24,64,80,84,77,86,79,53,77,50,92,53,39,34,61,44,63,35,63,87,36,94,34,31,43,21,66,36,70,99,42,98,54,41,35,69,74,63,27,54,57,52,49,55,54,48,50,50,52,40,34,65,62,54,69,40,63,79,76,66,63,63,63,53,49,54,54,33,49,38,21,39,70,74,70,53,32,61,67,53,30,58,60,73,48,66,83,69,34,71,50,72,33,74,88,50,73,36,63,23,66,30,54,67,51,29,52,50,32,35,64,75,46,40,44,73,38,55,45,94,67,57,41,80,46,80,75,47,77,48,80,58,97,86,49,77,48,77,44,62,52,81,43,58,65,90,80,56,57,38,54,46,74,48,71,90,72,58,73,60,98,70,69,83,60,57,46,27,73,43,63,46,47,64,84,50,99,86,56,81,65,44,72,36,66,65,53,34,46,54,50,19,72,76,35,64,92,48,30,48,59,48,95,62,33,36,37,32,31,42,49,58,50,19,50,54,38,28,34,62,77,68,34,69,93,77,53,86,88,76,56,68,70,64,48,48,52,25,38,74,70,69,38,45,62,67,75,66,63,53,98,46,76,63,51,70,40,76,48,73,64,62,55,71,80,55,77,53,72,67,57,54,49,51,55,50,47,47,53,49,56,36,41,69,76,40,75,68,24,56,70,44,60,37,68,44,67,65,22,57,60,35,68,42,28,50,59,67,53,50,52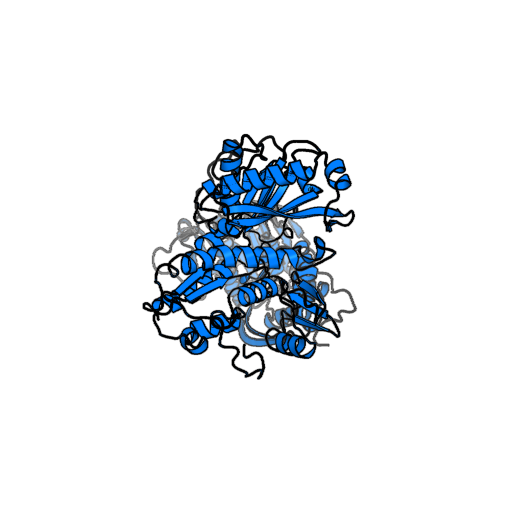,53,48,52,51,40,23,63,75,71,71,46,59,70,73,57,70,29,81,29,86,49,73,46,74,50,85,90,53,66,62,42,79,42,63,34,60,65,72,65,84,91,75,80,61,96,83,58,89,75,82,63,65,35,46,64,94,92,66,81,84,76,70,96,71,92,82,75,98,68,82,61,37,31,37,29,45,58,47,69,35,63,76,44,33,38,38,39,36,31,32,24,29,43,86,29,92,91,25,71,97,46,27,34,77,41,80,74,46,57,28,38,35,35,53,43,100,86,70,50,79,45,56,32,57,67,50,68,67,54,27,45,74,46,46,40,47,65,64,57,56,52,52,52,50,47,53,52,51,53,47,56,63,68,66,74,45,70,60,54,58,59,53,68,26,14,29,27,40,32,32,34,33,71,40,74,55,55,54,56,30,73,79,46,77,36,56,45,56,47,34,53,64,56,28,56,49,41,26,93,91,48,30,50,58,57,29,50,47,45,18,52,14,41,46,58,59,70,45,49,73,66,53,74,72,63,79,85,68,90,77,94,79,77,101,78,79,91,73,91,73,93,72,74,91,81,129

pLDDT: mean 83.55, std 17.7, range [24.62, 98.75]

Secondary structure (DSSP, 8-state):
--S--TTSPPPPPPPP-EEEEETTEEEE---STT--B-EEEEEES-STTTT-EETTEE-HHHHHHHTT-EEEEEEHHHHHHHHHHHHHHHHHHHHH-TTB-SSS-EEEEESSHHHHHHHHHHHTT-TTEEEEEEEEEGGGTTTPPPPSS-EEEEEEB---SPPPB-SSEEEEEETT-SSGGGGSTTSTT--HHHHHHHHHHHHHHHHHHH--S---HHHHHHHHHIIIIIS--HHHHHHTS-SS-EEEETTTTEEEESHHHHHHHIIIIITTTS-TT-EEEEEEEEE-SS-EEEEEEEE----S--TTT-SS----TTS--SEEEEETT---TT----SSHHHHHHHHHHSTTTEEEETTEEEEEHHHHHHHHHHHHH-GGG-----HHHHHHHHHTT-HHHHTT-SSTT---EEE----S---HHHHHHHHHHHHHHHHH-TTS--EEES-HHHHHHHTBHHHHHHHHHHHHHHHT-----EE-SSSB-TTTTS-EEEEESB-SSGGG--TTS-----SBPTT-----S----SPPPEEEEE--HHHHHEEEEEEEEEEE-TTSGGGEEEEEEEEEEEEE-TTS-EEEE---HHHHHHTT--HHHHHHHHHHHHHHHHHT--GGGGGGGTEEEEEEEESSTTS-EEEEEEEEHHHHTTTHHHH-SS-TTHHHHHHHHHHHHHHHHHHHTTTS-S-----S------------

Radius of gyration: 35.92 Å; Cα contacts (8 Å, |Δi|>4): 1246; chains: 1; bounding box: 98×60×94 Å

Nearest PDB structures (foldseek):
  2wtm-assembly2_D  TM=6.007E-01  e=4.501E-02  Butyrivibrio proteoclasticus

InterPro domains:
  IPR009959 Polyketide cyclase SnoaL-like [PTHR38436] (30-305)

Organism: NCBI:txid1095194

Sequence (713 aa):
MPYADISKPPAPLPQTQLDTVSDGVSLLLPLSRRGVGPGLVILVPSIEKALAIEDGVPSLPIKWAEEGYIVVAIEQKALEKDAKSTLSLATKALRDCNKCEPKDVIGLIAYEPVMWNSVASHVSSIPQVVGAVVYANISDKSSLAPSPVPVAFHFAGKSVGEIERTSTRMEYYYPGALSYKFATPFQEHFHYNTESLSHTRNLTLLKGQMKSPIFDLESIWDEHTWYEFADRSVEHTMSTMVQEPYVNHIPTLTGGVGREPLTGFYRHNFIFNNSADTELELISRTIGIDRVVDEFIFKFTHEQEIDWLENGYFQPDDTPYATVTLPIGSSNEARWVPDSHRAAKELESLFPSLVQASPGTIKMEQSLLTALTATHHLGVTRSRVMCWPDLEEHLDESTLHAHLELPNPDTPLLIVLLDTGFPHRTMIRNRYMAIDEYRQRHPASKVQVYPTQHEAEADGQKLPDIRALDTVSLTNGHWRPKTCYGDEECALLAMADFPKRSWSGCSGHTGAKTKPQLRCRQSHQPTLTAQAESDKEPWFHQEFVEFLSTMEFRVFITTRPSSDGLRGRKGHVLRVCLTRVSDVGATEAMSPTETDYAACGFSSNDICSFALQCFESLRTLQSEELASLEVGCRLDIGADKPGGRLFVNEITRWSGAHYYSHKCSPDSQDSICEGFAVAFVDWFLRPYIATKDICTGNGGWEGVGKDLGGPRL